Protein AF-A0A3B8VTL8-F1 (afdb_monomer)

Foldseek 3Di:
DDDPPPVPPPQQLADEWEAFEDQDFDAQADCVSCVPTPTGKQKDALVLADPQGFWIWIKTWYDDLWWTKIKIKTDPVGGAFPDAFFAPALVRCAVQVLQGFKKKKQKQQQLQFQHQDPNDGHHFSQRQKMKMAGWDQPFDWRRIFIAGGPPPDTDCVLQPVKTWTWHDHSVVSTIMIIIIGTQSSSLSRGQLVRHNVSGVSQQPDAFRKIWIWMWTHDHNLRRIDIQDSYHDDRGTSRHNSTYIYGHHYPPDPDPDKDFPDWDQDPLRKIKIKIFDDFQWFKWKWKDQDPPGDTDTPDARPPDRGDSGRMDMDIGPDDDPDMDMDMDTHDDPFLDKDQLPVDCQQKDKDFPPPQVFIWDWFAACFQLNAGPDDGIWTFSDRDDFGGAFTKMKIKDDKGAQAPPQWKKKKWKKFFAAAADDPPHQQWKKFKFKAAPVRHTQDPGTQDMDHHGPSDIDMDMGIDDRSCHNGIMMMMTIIGHHDDGDPDGIRGMIIGTITMDD

Mean predicted aligned error: 16.25 Å

pLDDT: mean 85.78, std 13.09, range [27.03, 98.62]

Sequence (500 aa):
MALSSTLKAQDSDAEVVDAAFASALTVDGNAADWANLSSGVVTMDTSIRGANGTLAVDIRYAWDDTNMYILVQENSNGALSTNAQEAANGDAYLKEFWLFDCIAFWIDLDNTSGTEVNGNIVAAGNADFQPWFGFSSSGRTDLIYGRANNTGDQNLDGLENGKVATGGTFAAHNRTIEVAIAWADIAATVDSDRQPGGDLESVIAPGFVFGSDPLLLNNDYEGQAFIGPKQYEAPSGTDSDSRDIRLVTVSALPAGLIITDSSLKSNGSFEFIWNSRPSDRYQVERRKSMHSAWQVIAEGYPDGGATAYQVSYTDKQLGEIAFYRVAEYQPPRIFEENFESGVNGWKTVDINESGTVWELGKPTNGPTEAHSGANVFGTGLSADYAHETIISLFSPVIDLTGIDKAKLEFWSYLDVEGPVSDELTEYAEVYILDDNSEYLTDMPLWKRSGSYERWRKESVSIPDEALGKKIQLEFHFGSDFVSDGGPYAGWFIDDVSLSN

Solvent-accessible surface area (backbone atoms only — not comparable to full-atom values): 26584 Å² total; per-residue (Å²): 135,88,81,77,79,66,83,60,74,75,77,54,52,29,43,77,35,40,17,16,47,44,60,89,75,82,66,66,16,59,72,71,83,52,70,85,50,81,37,37,74,51,75,44,56,24,44,81,45,44,95,52,15,31,43,15,32,39,34,36,36,31,30,48,100,56,29,45,31,41,39,40,33,40,29,72,88,51,38,68,58,92,68,88,40,55,60,92,41,37,78,56,26,72,74,48,50,62,59,19,28,26,40,32,36,37,28,21,58,55,51,48,28,59,37,74,56,97,91,37,70,37,54,63,57,60,24,37,36,36,46,33,39,47,44,33,61,77,58,46,59,51,46,65,45,29,27,41,52,87,67,83,52,83,39,52,82,34,39,79,73,47,43,43,12,11,13,52,29,69,95,71,41,44,28,19,36,21,36,36,39,31,47,66,27,51,50,71,47,36,61,44,95,54,28,44,92,51,40,45,73,83,55,72,45,74,72,34,56,24,17,46,43,48,37,43,34,25,60,62,64,62,8,39,26,35,71,42,84,50,52,72,56,82,59,28,55,34,35,68,55,20,31,31,40,26,35,34,62,60,83,68,73,60,97,68,86,43,78,76,47,74,47,78,44,96,89,61,30,41,35,40,29,28,58,46,45,64,59,43,24,22,30,34,32,38,21,67,48,99,82,49,70,77,38,80,80,39,70,50,35,45,85,88,25,28,80,28,57,54,47,75,50,72,49,74,80,70,65,100,48,76,46,78,51,76,41,84,36,75,75,78,58,78,39,76,46,52,48,76,86,52,67,82,66,49,46,69,44,59,76,66,72,51,80,43,48,71,36,81,40,59,30,69,28,70,79,50,54,38,91,53,91,52,19,25,44,18,36,22,39,77,43,51,36,46,65,46,26,41,34,38,39,31,50,43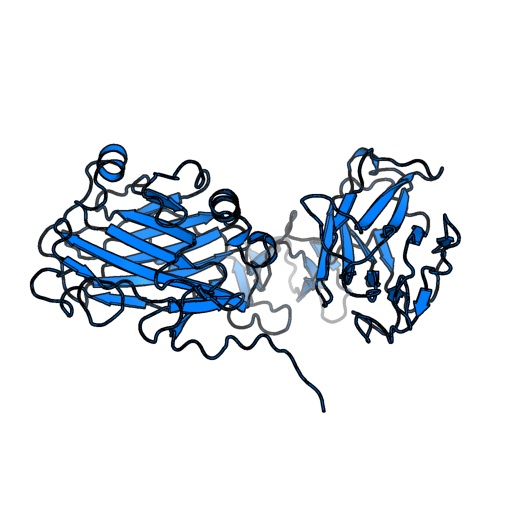,82,43,78,32,62,88,39,92,57,43,32,41,36,30,33,39,31,35,28,42,54,50,64,57,95,91,39,73,58,21,38,44,34,31,40,52,21,36,82,84,73,44,70,68,54,99,62,60,79,40,78,51,59,23,63,65,87,45,81,39,81,47,77,42,75,56,55,77,84,55,49,49,33,48,29,27,46,33,44,35,40,41,38,42,90,75,68,95,89,58,73,37,34,30,46,34,41,33,56,39,32,31,36,108

Secondary structure (DSSP, 8-state):
------------SSEEEEEEE-S----SS-GGGGTT----EEEEESGGG-TT---EEEEEEEE-SSEEEEEEEE-TTSPPPSS----SSHHHHHHHGGGSSEEEEEEESS--TTSEETTEEPPTT--SEEEEEE--TT--S--EEEEETT--S---TT-TT-EEEEES-GGGT--EEEEEEEHHHHHHHS-GGGSGGG-GGGT-STT-EEEEEEEEEETTTTEEEESSSSSS-PPPTTSTT-EEEEEEPSTT--SS--EEEEEE-TTS-EEEEEE--TT--EEEEEESSTTSPPEEEEEEESTT--SSSEEEEEE----SS-EEEEEE--PPPSEEE-STT--TT-EEEESS--S---EEE--SSTTSS-SSSS-EEES-SSSPPPSS-EEEEEPPPEE-TT-S--EEEEEEEEE-PPPBTTB-SSEEEEEEEETTS-BSSSS-SEEE-S---S-EEEEEEPPTTTTTSEEEEEEEEE--S--TT----EEEEEEEEEE-

Nearest PDB structures (foldseek):
  3nru-assembly4_D  TM=6.782E-01  e=4.808E-05  Homo sapiens
  3nru-assembly11_K  TM=5.828E-01  e=2.509E-05  Homo sapiens
  3nru-assembly9_I  TM=5.906E-01  e=1.346E-04  Homo sapiens
  5m2j-assembly1_A  TM=4.588E-01  e=4.681E-02  Homo sapiens
  7kp8-assembly1_C  TM=3.668E-01  e=9.467E-02  Mus musculus

Radius of gyration: 27.25 Å; Cα contacts (8 Å, |Δi|>4): 1298; chains: 1; bounding box: 63×68×78 Å

Structure (mmCIF, N/CA/C/O backbone):
data_AF-A0A3B8VTL8-F1
#
_entry.id   AF-A0A3B8VTL8-F1
#
loop_
_atom_site.group_PDB
_atom_site.id
_atom_site.type_symbol
_atom_site.label_atom_id
_atom_site.label_alt_id
_atom_site.label_comp_id
_atom_site.label_asym_id
_atom_site.label_entity_id
_atom_site.label_seq_id
_atom_site.pdbx_PDB_ins_code
_atom_site.Cartn_x
_atom_site.Cartn_y
_atom_site.Cartn_z
_atom_site.occupancy
_atom_site.B_iso_or_equiv
_atom_site.auth_seq_id
_atom_site.auth_comp_id
_atom_site.auth_asym_id
_atom_site.auth_atom_id
_atom_site.pdbx_PDB_model_num
ATOM 1 N N . MET A 1 1 ? 37.402 -4.698 2.482 1.00 35.69 1 MET A N 1
ATOM 2 C CA . MET A 1 1 ? 36.633 -4.465 3.720 1.00 35.69 1 MET A CA 1
ATOM 3 C C . MET A 1 1 ? 35.308 -3.907 3.261 1.00 35.69 1 MET A C 1
ATOM 5 O O . MET A 1 1 ? 35.319 -2.853 2.646 1.00 35.69 1 MET A O 1
ATOM 9 N N . ALA A 1 2 ? 34.236 -4.680 3.404 1.00 30.11 2 ALA A N 1
ATOM 10 C CA . ALA A 1 2 ? 32.906 -4.283 2.966 1.00 30.11 2 ALA A CA 1
ATOM 11 C C . ALA A 1 2 ? 32.336 -3.269 3.964 1.00 30.11 2 ALA A C 1
ATOM 13 O O . ALA A 1 2 ? 32.293 -3.556 5.160 1.00 30.11 2 ALA A O 1
ATOM 14 N N . LEU A 1 3 ? 31.933 -2.099 3.477 1.00 27.83 3 LEU A N 1
ATOM 15 C CA . LEU A 1 3 ? 31.010 -1.225 4.186 1.00 27.83 3 LEU A CA 1
ATOM 16 C C . LEU A 1 3 ? 29.616 -1.605 3.697 1.00 27.83 3 LEU A C 1
ATOM 18 O O . LEU A 1 3 ? 29.200 -1.197 2.622 1.00 27.83 3 LEU A O 1
ATOM 22 N N . SER A 1 4 ? 28.930 -2.450 4.467 1.00 27.03 4 SER A N 1
ATOM 23 C CA . SER A 1 4 ? 27.479 -2.526 4.389 1.00 27.03 4 SER A CA 1
ATOM 24 C C . SER A 1 4 ? 26.930 -1.246 5.017 1.00 27.03 4 SER A C 1
ATOM 26 O O . SER A 1 4 ? 26.920 -1.121 6.244 1.00 27.03 4 SER A O 1
ATOM 28 N N . SER A 1 5 ? 26.465 -0.297 4.215 1.00 27.72 5 SER A N 1
ATOM 29 C CA . SER A 1 5 ? 25.475 0.673 4.678 1.00 27.72 5 SER A CA 1
ATOM 30 C C . SER A 1 5 ? 24.100 0.012 4.598 1.00 27.72 5 SER A C 1
ATOM 32 O O . SER A 1 5 ? 23.221 0.391 3.838 1.00 27.72 5 SER A O 1
ATOM 34 N N . THR A 1 6 ? 23.879 -0.988 5.455 1.00 29.19 6 THR A N 1
ATOM 35 C CA . THR A 1 6 ? 22.586 -1.020 6.139 1.00 29.19 6 THR A CA 1
ATOM 36 C C . THR A 1 6 ? 22.373 0.397 6.658 1.00 29.19 6 THR A C 1
ATOM 38 O O . THR A 1 6 ? 23.199 0.852 7.457 1.00 29.19 6 THR A O 1
ATOM 41 N N . LEU A 1 7 ? 21.314 1.075 6.213 1.00 30.48 7 LEU A N 1
ATOM 42 C CA . LEU A 1 7 ? 20.598 2.034 7.048 1.00 30.48 7 LEU A CA 1
ATOM 43 C C . LEU A 1 7 ? 20.272 1.274 8.332 1.00 30.48 7 LEU A C 1
ATOM 45 O O . LEU A 1 7 ? 19.248 0.615 8.478 1.00 30.48 7 LEU A O 1
ATOM 49 N N . LYS A 1 8 ? 21.246 1.241 9.235 1.00 28.75 8 LYS A N 1
ATOM 50 C CA . LYS A 1 8 ? 20.960 1.028 10.626 1.00 28.75 8 LYS A CA 1
ATOM 51 C C . LYS A 1 8 ? 20.167 2.271 10.966 1.00 28.75 8 LYS A C 1
ATOM 53 O O . LYS A 1 8 ? 20.738 3.359 10.926 1.00 28.75 8 LYS A O 1
ATOM 58 N N . ALA A 1 9 ? 18.882 2.095 11.268 1.00 36.03 9 ALA A N 1
ATOM 59 C CA . ALA A 1 9 ? 18.279 2.866 12.341 1.00 36.03 9 ALA A CA 1
ATOM 60 C C . ALA A 1 9 ? 19.387 3.024 13.385 1.00 36.03 9 ALA A C 1
ATOM 62 O O . ALA A 1 9 ? 19.929 2.023 13.869 1.00 36.03 9 ALA A O 1
ATOM 63 N N . GLN A 1 10 ? 19.908 4.235 13.516 1.00 40.31 10 GLN A N 1
ATOM 64 C CA . GLN A 1 10 ? 21.031 4.507 14.386 1.00 40.31 10 GLN A CA 1
ATOM 65 C C . GLN A 1 10 ? 20.475 4.345 15.795 1.00 40.31 10 GLN A C 1
ATOM 67 O O . GLN A 1 10 ? 19.940 5.317 16.294 1.00 40.31 10 GLN A O 1
ATOM 72 N N . ASP A 1 11 ? 20.510 3.109 16.322 1.00 45.12 11 ASP A N 1
ATOM 73 C CA . ASP A 1 11 ? 19.946 2.639 17.597 1.00 45.12 11 ASP A CA 1
ATOM 74 C C . ASP A 1 11 ? 19.073 3.715 18.269 1.00 45.12 11 ASP A C 1
ATOM 76 O O . ASP A 1 11 ? 19.548 4.402 19.175 1.00 45.12 11 ASP A O 1
ATOM 80 N N . SER A 1 12 ? 17.846 3.934 17.760 1.00 59.31 12 SER A N 1
ATOM 81 C CA . SER A 1 12 ? 16.893 4.779 18.479 1.00 59.31 12 SER A CA 1
ATOM 82 C C . SER A 1 12 ? 16.671 4.106 19.832 1.00 59.31 12 SER A C 1
ATOM 84 O O . SER A 1 12 ? 16.580 2.877 19.918 1.00 59.31 12 SER A O 1
ATOM 86 N N . ASP A 1 13 ? 16.636 4.888 20.911 1.00 69.69 13 ASP A N 1
ATOM 87 C CA . ASP A 1 13 ? 16.279 4.335 22.218 1.00 69.69 13 ASP A CA 1
ATOM 88 C C . ASP A 1 13 ? 14.771 3.996 22.264 1.00 69.69 13 ASP A C 1
ATOM 90 O O . ASP A 1 13 ? 14.331 3.337 23.207 1.00 69.69 13 ASP A O 1
ATOM 94 N N . ALA A 1 14 ? 14.002 4.403 21.242 1.00 81.94 14 ALA A N 1
ATOM 95 C CA . ALA A 1 14 ? 12.567 4.190 21.103 1.00 81.94 14 ALA A CA 1
ATOM 96 C C . ALA A 1 14 ? 12.170 2.710 21.084 1.00 81.94 14 ALA A C 1
ATOM 98 O O . ALA A 1 14 ? 12.805 1.842 20.476 1.00 81.94 14 ALA A O 1
ATOM 99 N N . GLU A 1 15 ? 11.060 2.411 21.757 1.00 87.25 15 GLU A N 1
ATOM 100 C CA . GLU A 1 15 ? 10.499 1.067 21.757 1.00 87.25 15 GLU A CA 1
ATOM 101 C C . GLU A 1 15 ? 9.740 0.824 20.448 1.00 87.25 15 GLU A C 1
ATOM 103 O O . GLU A 1 15 ? 8.807 1.551 20.108 1.00 87.25 15 GLU A O 1
ATOM 108 N N . VAL A 1 16 ? 10.104 -0.245 19.737 1.00 87.94 16 VAL A N 1
ATOM 109 C CA . VAL A 1 16 ? 9.417 -0.644 18.504 1.00 87.94 16 VAL A CA 1
ATOM 110 C C . VAL A 1 16 ? 8.126 -1.397 18.825 1.00 87.94 16 VAL A C 1
ATOM 112 O O . VAL A 1 16 ? 8.142 -2.424 19.508 1.00 87.94 16 VAL A O 1
ATOM 115 N N . VAL A 1 17 ? 7.015 -0.932 18.259 1.00 91.88 17 VAL A N 1
ATOM 116 C CA . VAL A 1 17 ? 5.684 -1.535 18.357 1.00 91.88 17 VAL A CA 1
ATOM 117 C C . VAL A 1 17 ? 5.232 -1.983 16.979 1.00 91.88 17 VAL A C 1
ATOM 119 O O . VAL A 1 17 ? 5.184 -1.209 16.029 1.00 91.88 17 VAL A O 1
ATOM 122 N N . ASP A 1 18 ? 4.852 -3.248 16.874 1.00 92.12 18 ASP A N 1
ATOM 123 C CA . ASP A 1 18 ? 4.405 -3.812 15.607 1.00 92.12 18 ASP A CA 1
ATOM 124 C C . ASP A 1 18 ? 2.954 -3.410 15.291 1.00 92.12 18 ASP A C 1
ATOM 126 O O . ASP A 1 18 ? 2.026 -3.729 16.041 1.00 92.12 18 ASP A O 1
ATOM 13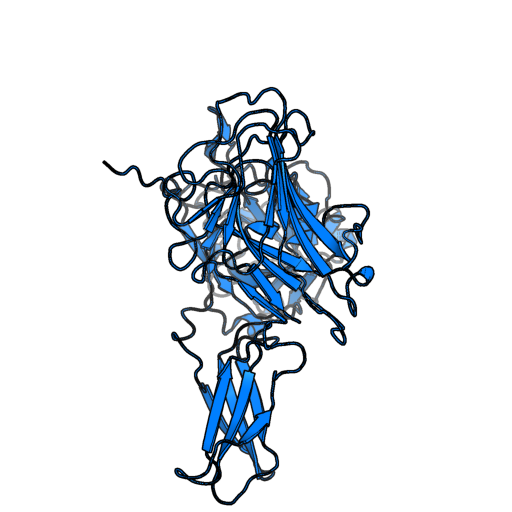0 N N . ALA A 1 19 ? 2.750 -2.761 14.144 1.00 94.75 19 ALA A N 1
ATOM 131 C CA . ALA A 1 19 ? 1.445 -2.562 13.527 1.00 94.75 19 ALA A CA 1
ATOM 132 C C . ALA A 1 19 ? 1.095 -3.775 12.663 1.00 94.75 19 ALA A C 1
ATOM 134 O O . ALA A 1 19 ? 1.783 -4.081 11.685 1.00 94.75 19 ALA A O 1
ATOM 135 N N . ALA A 1 20 ? 0.019 -4.476 13.011 1.00 90.19 20 ALA A N 1
ATOM 136 C CA . ALA A 1 20 ? -0.366 -5.696 12.312 1.00 90.19 20 ALA A CA 1
ATOM 137 C C . ALA A 1 20 ? -0.904 -5.401 10.908 1.00 90.19 20 ALA A C 1
ATOM 139 O O . ALA A 1 20 ? -1.750 -4.527 10.747 1.00 90.19 20 ALA A O 1
ATOM 140 N N . PHE A 1 21 ? -0.510 -6.190 9.907 1.00 84.69 21 PHE A N 1
ATOM 141 C CA . PHE A 1 21 ? -1.244 -6.184 8.643 1.00 84.69 21 PHE A CA 1
ATOM 142 C C . PHE A 1 21 ? -2.690 -6.656 8.878 1.00 84.69 21 PHE A C 1
ATOM 144 O O . PHE A 1 21 ? -2.906 -7.731 9.451 1.00 84.69 21 PHE A O 1
ATOM 151 N N . ALA A 1 22 ? -3.671 -5.900 8.395 1.00 78.94 22 ALA A N 1
ATOM 152 C CA . ALA A 1 22 ? -5.085 -6.246 8.412 1.00 78.94 22 ALA A CA 1
ATOM 153 C C . ALA A 1 22 ? -5.655 -6.258 6.986 1.00 78.94 22 ALA A C 1
ATOM 155 O O . ALA A 1 22 ? -5.274 -5.455 6.151 1.00 78.94 22 ALA A O 1
ATOM 156 N N . SER A 1 23 ? -6.604 -7.146 6.679 1.00 73.38 23 SER A N 1
ATOM 157 C CA . SER A 1 23 ? -7.531 -6.836 5.578 1.00 73.38 23 SER A CA 1
ATOM 158 C C . SER A 1 23 ? -8.340 -5.598 5.957 1.00 73.38 23 SER A C 1
ATOM 160 O O . SER A 1 23 ? -8.588 -5.431 7.151 1.00 73.38 23 SER A O 1
ATOM 162 N N . ALA A 1 24 ? -8.803 -4.819 4.973 1.00 76.69 24 ALA A N 1
ATOM 163 C CA . ALA A 1 24 ? -9.559 -3.588 5.207 1.00 76.69 24 ALA A CA 1
ATOM 164 C C . ALA A 1 24 ? -10.530 -3.707 6.395 1.00 76.69 24 ALA A C 1
ATOM 166 O O . ALA A 1 24 ? -11.477 -4.504 6.355 1.00 76.69 24 ALA A O 1
ATOM 167 N N . LEU A 1 25 ? -10.245 -2.963 7.469 1.00 86.25 25 LEU A N 1
ATOM 168 C CA . LEU A 1 25 ? -11.024 -3.017 8.702 1.00 86.25 25 LEU A CA 1
ATOM 169 C C . LEU A 1 25 ? -12.289 -2.178 8.552 1.00 86.25 25 LEU A C 1
ATOM 171 O O . LEU A 1 25 ? -12.303 -1.132 7.896 1.00 86.25 25 LEU A O 1
ATOM 175 N N . THR A 1 26 ? -13.369 -2.649 9.168 1.00 92.06 26 THR A N 1
ATOM 176 C CA . THR A 1 26 ? -14.585 -1.846 9.272 1.00 92.06 26 THR A CA 1
ATOM 177 C C . THR A 1 26 ? -14.373 -0.846 10.399 1.00 92.06 26 THR A C 1
ATOM 179 O O . THR A 1 26 ? -13.997 -1.233 11.490 1.00 92.06 26 THR A O 1
ATOM 182 N N . VAL A 1 27 ? -14.573 0.444 10.122 1.00 96.25 27 VAL A N 1
ATOM 183 C CA . VAL A 1 27 ? -14.483 1.500 11.139 1.00 96.25 27 VAL A CA 1
ATOM 184 C C . VAL A 1 27 ? -15.892 1.789 11.639 1.00 96.25 27 VAL A C 1
ATOM 186 O O . VAL A 1 27 ? -16.606 2.611 11.060 1.00 96.25 27 VAL A O 1
ATOM 189 N N . ASP A 1 28 ? -16.323 1.063 12.666 1.00 96.31 28 ASP A N 1
ATOM 190 C CA . ASP A 1 28 ? -17.656 1.189 13.275 1.00 96.31 28 ASP A CA 1
ATOM 191 C C . ASP A 1 28 ? -17.618 1.368 14.806 1.00 96.31 28 ASP A C 1
ATOM 193 O O . ASP A 1 28 ? -18.663 1.517 15.447 1.00 96.31 28 ASP A O 1
ATOM 197 N N . GLY A 1 29 ? -16.414 1.426 15.383 1.00 95.31 29 GLY A N 1
ATOM 198 C CA . GLY A 1 29 ? -16.177 1.600 16.810 1.00 95.31 29 GLY A CA 1
ATOM 199 C C . GLY A 1 29 ? -16.131 0.271 17.567 1.00 95.31 29 GLY A C 1
ATOM 200 O O . GLY A 1 29 ? -16.044 0.276 18.799 1.00 95.31 29 GLY A O 1
ATOM 201 N N . ASN A 1 30 ? -16.191 -0.872 16.884 1.00 93.69 30 ASN A N 1
ATOM 202 C CA . ASN A 1 30 ? -16.175 -2.193 17.494 1.00 93.69 30 ASN A CA 1
ATOM 203 C C . ASN A 1 30 ? -14.766 -2.805 17.525 1.00 93.69 30 ASN A C 1
ATOM 205 O O . ASN A 1 30 ? -14.288 -3.414 16.573 1.00 93.69 30 ASN A O 1
ATOM 209 N N . ALA A 1 31 ? -14.145 -2.806 18.705 1.00 92.31 31 ALA A N 1
ATOM 210 C CA . ALA A 1 31 ? -12.824 -3.408 18.914 1.00 92.31 31 ALA A CA 1
ATOM 211 C C . ALA A 1 31 ? -12.730 -4.923 18.601 1.00 92.31 31 ALA A C 1
ATOM 213 O O . ALA A 1 31 ? -11.623 -5.473 18.577 1.00 92.31 31 ALA A O 1
ATOM 214 N N . ALA A 1 32 ? -13.854 -5.623 18.390 1.00 89.88 32 ALA A N 1
ATOM 215 C CA . ALA A 1 32 ? -13.859 -7.036 18.011 1.00 89.88 32 ALA A CA 1
ATOM 216 C C . ALA A 1 32 ? -13.201 -7.293 16.645 1.00 89.88 32 ALA A C 1
ATOM 218 O O . ALA A 1 32 ? -12.630 -8.369 16.452 1.00 89.88 32 ALA A O 1
ATOM 219 N N . ASP A 1 33 ? -13.204 -6.307 15.747 1.00 87.19 33 ASP A N 1
ATOM 220 C CA . ASP A 1 33 ? -12.598 -6.414 14.413 1.00 87.19 33 ASP A CA 1
ATOM 221 C C . ASP A 1 33 ? -11.072 -6.593 14.489 1.00 87.19 33 ASP A C 1
ATOM 223 O O . ASP A 1 33 ? -10.438 -7.186 13.618 1.00 87.19 33 ASP A O 1
ATOM 227 N N . TRP A 1 34 ? -10.492 -6.207 15.625 1.00 91.25 34 TRP A N 1
ATOM 228 C CA . TRP A 1 34 ? -9.070 -6.300 15.930 1.00 91.25 34 TRP A CA 1
ATOM 229 C C . TRP A 1 34 ? -8.686 -7.569 16.700 1.00 91.25 34 TRP A C 1
ATOM 231 O O . TRP A 1 34 ? -7.526 -7.728 17.082 1.00 91.25 34 TRP A O 1
ATOM 241 N N . ALA A 1 35 ? -9.630 -8.463 17.013 1.00 83.12 35 ALA A N 1
ATOM 242 C CA . ALA A 1 35 ? -9.390 -9.589 17.925 1.00 83.12 35 ALA A CA 1
ATOM 243 C C . ALA A 1 35 ? -8.352 -10.601 17.405 1.00 83.12 35 ALA A C 1
ATOM 245 O O . ALA A 1 35 ? -7.693 -11.266 18.201 1.00 83.12 35 ALA A O 1
ATOM 246 N N . ASN A 1 36 ? -8.198 -10.706 16.082 1.00 79.44 36 ASN A N 1
ATOM 247 C CA . ASN A 1 36 ? -7.273 -11.644 15.438 1.00 79.44 36 ASN A CA 1
ATOM 248 C C . ASN A 1 36 ? -5.970 -10.985 14.960 1.00 79.44 36 ASN A C 1
ATOM 250 O O . ASN A 1 36 ? -5.120 -11.660 14.377 1.00 79.44 36 ASN A O 1
ATOM 254 N N . LEU A 1 37 ? -5.806 -9.680 15.185 1.00 83.38 37 LEU A N 1
ATOM 255 C CA . LEU A 1 37 ? -4.607 -8.954 14.789 1.00 83.38 37 LEU A CA 1
ATOM 256 C C . LEU A 1 37 ? -3.525 -9.117 15.855 1.00 83.38 37 LEU A C 1
ATOM 258 O O . LEU A 1 37 ? -3.758 -8.909 17.044 1.00 83.38 37 LEU A O 1
ATOM 262 N N . SER A 1 38 ? -2.323 -9.485 15.416 1.00 82.56 38 SER A N 1
ATOM 263 C CA . SER A 1 38 ? -1.144 -9.612 16.283 1.00 82.56 38 SER A CA 1
ATOM 264 C C . SER A 1 38 ? -0.391 -8.283 16.378 1.00 82.56 38 SER A C 1
ATOM 266 O O . SER A 1 38 ? 0.796 -8.223 16.076 1.00 82.56 38 SER A O 1
ATOM 268 N N . SER A 1 39 ? -1.097 -7.209 16.728 1.00 86.12 39 SER A N 1
ATOM 269 C CA . SER A 1 39 ? -0.500 -5.886 16.918 1.00 86.12 39 SER A CA 1
ATOM 270 C C . SER A 1 39 ? 0.129 -5.781 18.306 1.00 86.12 39 SER A C 1
ATOM 272 O O . SER A 1 39 ? -0.425 -6.301 19.281 1.00 86.12 39 SER A O 1
ATOM 274 N N . GLY A 1 40 ? 1.230 -5.044 18.417 1.00 88.00 40 GLY A N 1
ATOM 275 C CA . GLY A 1 40 ? 1.715 -4.571 19.707 1.00 88.00 40 GLY A CA 1
ATOM 276 C C . GLY A 1 40 ? 0.667 -3.697 20.408 1.00 88.00 40 GLY A C 1
ATOM 277 O O . GLY A 1 40 ? -0.247 -3.163 19.774 1.00 88.00 40 GLY A O 1
ATOM 278 N N . VAL A 1 41 ? 0.781 -3.590 21.731 1.00 92.56 41 VAL A N 1
ATOM 279 C CA . VAL A 1 41 ? -0.118 -2.782 22.563 1.00 92.56 41 VAL A CA 1
ATOM 280 C C . VAL A 1 41 ? 0.700 -1.710 23.261 1.00 92.56 41 VAL A C 1
ATOM 282 O O . VAL A 1 41 ? 1.662 -2.027 23.958 1.00 92.56 41 VAL A O 1
ATOM 285 N N . VAL A 1 42 ? 0.286 -0.456 23.106 1.00 94.06 42 VAL A N 1
ATOM 286 C CA . VAL A 1 42 ? 0.813 0.676 23.870 1.00 94.06 42 VAL A CA 1
ATOM 287 C C . VAL A 1 42 ? -0.212 1.049 24.929 1.00 94.06 42 VAL A C 1
ATOM 289 O O . VAL A 1 42 ? -1.305 1.506 24.605 1.00 94.06 42 VAL A O 1
ATOM 292 N N . THR A 1 43 ? 0.129 0.850 26.198 1.00 92.38 43 THR A N 1
ATOM 293 C CA . THR A 1 43 ? -0.737 1.233 27.318 1.00 92.38 43 THR A CA 1
ATOM 294 C C . THR A 1 43 ? -0.329 2.599 27.852 1.00 92.38 43 THR A C 1
ATOM 296 O O . THR A 1 43 ? 0.835 2.823 28.187 1.00 92.38 43 THR A O 1
ATOM 299 N N . MET A 1 44 ? -1.299 3.498 27.993 1.00 90.94 44 MET A N 1
ATOM 300 C CA . MET A 1 44 ? -1.131 4.798 28.636 1.00 90.94 44 MET A CA 1
ATOM 301 C C . MET A 1 44 ? -2.024 4.893 29.866 1.00 90.94 44 MET A C 1
ATOM 303 O O . MET A 1 44 ? -3.174 4.464 29.844 1.00 90.94 44 MET A O 1
ATOM 307 N N . ASP A 1 45 ? -1.516 5.509 30.929 1.00 89.69 45 ASP A N 1
ATOM 308 C CA . ASP A 1 45 ? -2.287 5.805 32.135 1.00 89.69 45 ASP A CA 1
ATOM 309 C C . ASP A 1 45 ? -1.903 7.199 32.642 1.00 89.69 45 ASP A C 1
ATOM 311 O O . ASP A 1 45 ? -0.736 7.486 32.919 1.00 89.69 45 ASP A O 1
ATOM 315 N N . THR A 1 46 ? -2.885 8.091 32.747 1.00 88.75 46 THR A N 1
ATOM 316 C CA . THR A 1 46 ? -2.658 9.467 33.211 1.00 88.75 46 THR A CA 1
ATOM 317 C C . THR A 1 46 ? -2.533 9.583 34.737 1.00 88.75 46 THR A C 1
ATOM 319 O O . THR A 1 46 ? -2.012 10.583 35.227 1.00 88.75 46 THR A O 1
ATOM 322 N N . SER A 1 47 ? -2.918 8.569 35.521 1.00 84.12 47 SER A N 1
ATOM 323 C CA . SER A 1 47 ? -2.865 8.617 36.996 1.00 84.12 47 SER A CA 1
ATOM 324 C C . SER A 1 47 ? -1.454 8.546 37.566 1.00 84.12 47 SER A C 1
ATOM 326 O O . SER A 1 47 ? -1.157 9.136 38.607 1.00 84.12 47 SER A O 1
ATOM 328 N N . ILE A 1 48 ? -0.539 7.888 36.855 1.00 75.12 48 ILE A N 1
ATOM 329 C CA . ILE A 1 48 ? 0.887 7.879 37.197 1.00 75.12 48 ILE A CA 1
ATOM 330 C C . ILE A 1 48 ? 1.570 9.222 36.881 1.00 75.12 48 ILE A C 1
ATOM 332 O O . ILE A 1 48 ? 2.772 9.364 37.102 1.00 75.12 48 ILE A O 1
ATOM 336 N N . ARG A 1 49 ? 0.819 10.212 36.375 1.00 77.75 49 ARG A N 1
ATOM 337 C CA . ARG A 1 49 ? 1.308 11.523 35.918 1.00 77.75 49 ARG A CA 1
ATOM 338 C C . ARG A 1 49 ? 0.836 12.679 36.803 1.00 77.75 49 ARG A C 1
ATOM 340 O O . ARG A 1 49 ? 1.132 13.832 36.512 1.00 77.75 49 ARG A O 1
ATOM 347 N N . GLY A 1 50 ? 0.150 12.380 37.910 1.00 72.00 50 GLY A N 1
ATOM 348 C CA . GLY A 1 50 ? -0.266 13.356 38.917 1.00 72.00 50 GLY A CA 1
ATOM 349 C C . GLY A 1 50 ? -1.715 13.174 39.363 1.00 72.00 50 GLY A C 1
ATOM 350 O O . GLY A 1 50 ? -2.385 12.219 38.995 1.00 72.00 50 GLY A O 1
ATOM 351 N N . ALA A 1 51 ? -2.212 14.111 40.173 1.00 72.88 51 ALA A N 1
ATOM 352 C CA . ALA A 1 51 ? -3.587 14.075 40.681 1.00 72.88 51 ALA A CA 1
ATOM 353 C C . ALA A 1 51 ? -4.643 14.525 39.652 1.00 72.88 51 ALA A C 1
ATOM 355 O O . ALA A 1 51 ? -5.836 14.448 39.937 1.00 72.88 51 ALA A O 1
ATOM 356 N N . ASN A 1 52 ? -4.208 15.019 38.491 1.00 70.69 52 ASN A N 1
ATOM 357 C CA . ASN A 1 52 ? -5.077 15.714 37.548 1.00 70.69 52 ASN A CA 1
ATOM 358 C C . ASN A 1 52 ? -5.615 14.820 36.416 1.00 70.69 52 ASN A C 1
ATOM 360 O O . ASN A 1 52 ? -6.532 15.245 35.722 1.00 70.69 52 ASN A O 1
ATOM 364 N N . GLY A 1 53 ? -5.083 13.605 36.229 1.00 77.62 53 GLY A N 1
ATOM 365 C CA . GLY A 1 53 ? -5.514 12.672 35.183 1.00 77.62 53 GLY A CA 1
ATOM 366 C C . GLY A 1 53 ? -5.887 11.307 35.753 1.00 77.62 53 GLY A C 1
ATOM 367 O O . GLY A 1 53 ? -5.212 10.793 36.642 1.00 77.62 53 GLY A O 1
ATOM 368 N N . THR A 1 54 ? -6.989 10.730 35.273 1.00 87.81 54 THR A N 1
ATOM 369 C CA . THR A 1 54 ? -7.471 9.409 35.726 1.00 87.81 54 THR A CA 1
ATOM 370 C C . THR A 1 54 ? -7.937 8.506 34.588 1.00 87.81 54 THR A C 1
ATOM 372 O O . THR A 1 54 ? -8.616 7.523 34.834 1.00 87.81 54 THR A O 1
ATOM 375 N N . LEU A 1 55 ? -7.584 8.817 33.345 1.00 91.62 55 LEU A N 1
ATOM 376 C CA . LEU A 1 55 ? -7.902 8.008 32.172 1.00 91.62 55 LEU A CA 1
ATOM 377 C C . LEU A 1 55 ? -6.728 7.095 31.807 1.00 91.62 55 LEU A C 1
ATOM 379 O O . LEU A 1 55 ? -5.587 7.565 31.728 1.00 91.62 55 LEU A O 1
ATOM 383 N N . ALA A 1 56 ? -7.027 5.824 31.552 1.00 93.81 56 ALA A N 1
ATOM 384 C CA . ALA A 1 56 ? -6.101 4.851 30.992 1.00 93.81 56 ALA A CA 1
ATOM 385 C C . ALA A 1 56 ? -6.646 4.268 29.685 1.00 93.81 56 ALA A C 1
ATOM 387 O O . ALA A 1 56 ? -7.853 4.053 29.548 1.00 93.81 56 ALA A O 1
ATOM 388 N N . VAL A 1 57 ? -5.759 4.002 28.727 1.00 96.50 57 VAL A N 1
ATOM 389 C CA . VAL A 1 57 ? -6.105 3.446 27.414 1.00 96.50 57 VAL A CA 1
ATOM 390 C C . VAL A 1 57 ? -5.068 2.428 26.957 1.00 96.50 57 VAL A C 1
ATOM 392 O O . VAL A 1 57 ? -3.892 2.531 27.302 1.00 96.50 57 VAL A O 1
ATOM 395 N N . ASP A 1 58 ? -5.509 1.483 26.138 1.00 96.62 58 ASP A N 1
ATOM 396 C CA . ASP A 1 58 ? -4.657 0.632 25.319 1.00 96.62 58 ASP A CA 1
ATOM 397 C C . ASP A 1 58 ? -4.802 1.053 23.855 1.00 96.62 58 ASP A C 1
ATOM 399 O O . ASP A 1 58 ? -5.915 1.233 23.353 1.00 96.62 58 ASP A O 1
ATOM 403 N N . ILE A 1 59 ? -3.673 1.202 23.170 1.00 98.25 59 ILE A N 1
ATOM 404 C CA . ILE A 1 59 ? -3.585 1.605 21.769 1.00 98.25 59 ILE A CA 1
ATOM 405 C C . ILE A 1 59 ? -3.015 0.441 20.971 1.00 98.25 59 ILE A C 1
ATOM 407 O O . ILE A 1 59 ? -2.029 -0.185 21.373 1.00 98.25 59 ILE A O 1
ATOM 411 N N . ARG A 1 60 ? -3.635 0.154 19.831 1.00 97.44 60 ARG A N 1
ATOM 412 C CA . ARG A 1 60 ? -3.175 -0.834 18.856 1.00 97.44 60 ARG A CA 1
ATOM 413 C C . ARG A 1 60 ? -3.112 -0.204 17.476 1.00 97.44 60 ARG A C 1
ATOM 415 O O . ARG A 1 60 ? -3.966 0.607 17.124 1.00 97.44 60 ARG A O 1
ATOM 422 N N . TYR A 1 61 ? -2.124 -0.633 16.702 1.00 97.69 61 TYR A N 1
ATOM 423 C CA . TYR A 1 61 ? -1.899 -0.179 15.335 1.00 97.69 61 TYR A CA 1
ATOM 424 C C . TYR A 1 61 ? -2.077 -1.343 14.364 1.00 97.69 61 TYR A C 1
ATOM 426 O O . TYR A 1 61 ? -1.687 -2.481 14.650 1.00 97.69 61 TYR A O 1
ATOM 434 N N . ALA A 1 62 ? -2.668 -1.057 13.214 1.00 95.94 62 ALA A N 1
ATOM 435 C CA . ALA A 1 62 ? -2.750 -1.981 12.097 1.00 95.94 62 ALA A CA 1
ATOM 436 C C . ALA A 1 6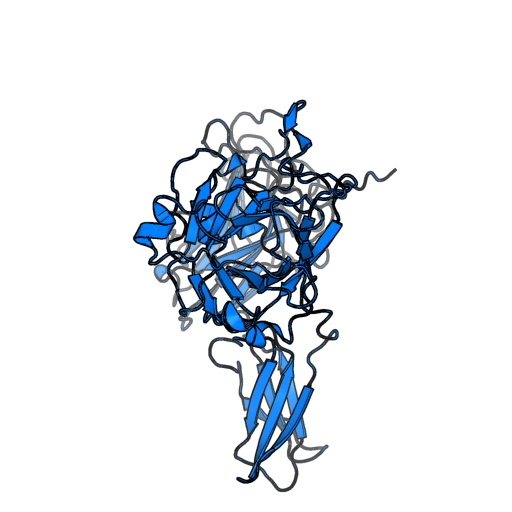2 ? -2.611 -1.217 10.780 1.00 95.94 62 ALA A C 1
ATOM 438 O O . ALA A 1 62 ? -2.641 0.012 10.765 1.00 95.94 62 ALA A O 1
ATOM 439 N N . TRP A 1 63 ? -2.427 -1.928 9.675 1.00 94.88 63 TRP A N 1
ATOM 440 C CA . TRP A 1 63 ? -2.278 -1.301 8.367 1.00 94.88 63 TRP A CA 1
ATOM 441 C C . TRP A 1 63 ? -2.718 -2.223 7.230 1.00 94.88 63 TRP A C 1
ATOM 443 O O . TRP A 1 63 ? -2.714 -3.446 7.374 1.00 94.88 63 TRP A O 1
ATOM 453 N N . ASP A 1 64 ? -3.071 -1.619 6.103 1.00 88.81 64 ASP A N 1
ATOM 454 C CA . ASP A 1 64 ? -3.098 -2.251 4.786 1.00 88.81 64 ASP A CA 1
ATOM 455 C C . ASP A 1 64 ? -2.442 -1.321 3.754 1.00 88.81 64 ASP A C 1
ATOM 457 O O . ASP A 1 64 ? -1.960 -0.239 4.098 1.00 88.81 64 ASP A O 1
ATOM 461 N N . ASP A 1 65 ? -2.423 -1.730 2.486 1.00 82.06 65 ASP A N 1
ATOM 462 C CA . ASP A 1 65 ? -1.791 -0.958 1.408 1.00 82.06 65 ASP A CA 1
ATOM 463 C C . ASP A 1 65 ? -2.450 0.417 1.174 1.00 82.06 65 ASP A C 1
ATOM 465 O O . ASP A 1 65 ? -1.910 1.253 0.460 1.00 82.06 65 ASP A O 1
ATOM 469 N N . THR A 1 66 ? -3.632 0.667 1.741 1.00 85.25 66 THR A N 1
ATOM 470 C CA . THR A 1 66 ? -4.399 1.908 1.565 1.00 85.25 66 THR A CA 1
ATOM 471 C C . THR A 1 66 ? -4.473 2.744 2.841 1.00 85.25 66 THR A C 1
ATOM 473 O O . THR A 1 66 ? -4.511 3.967 2.747 1.00 85.25 66 THR A O 1
ATOM 476 N N . ASN A 1 67 ? -4.497 2.129 4.024 1.00 94.50 67 ASN A N 1
ATOM 477 C CA . ASN A 1 67 ? -4.791 2.807 5.280 1.00 94.50 67 ASN A CA 1
ATOM 478 C C . ASN A 1 67 ? -3.836 2.424 6.409 1.00 94.50 67 ASN A C 1
ATOM 480 O O . ASN A 1 67 ? -3.493 1.256 6.614 1.00 94.50 67 ASN A O 1
ATOM 484 N N . MET A 1 68 ? -3.549 3.420 7.238 1.00 96.31 68 MET A N 1
ATOM 485 C CA . MET A 1 68 ? -3.153 3.236 8.624 1.00 96.31 68 MET A CA 1
ATOM 486 C C . MET A 1 68 ? -4.406 3.106 9.493 1.00 96.31 68 MET A C 1
ATOM 488 O O . MET A 1 68 ? -5.310 3.941 9.422 1.00 96.31 68 MET A O 1
ATOM 492 N N . TYR A 1 69 ? -4.438 2.104 10.366 1.00 97.88 69 TYR A N 1
ATOM 493 C CA . TYR A 1 69 ? -5.505 1.907 11.340 1.00 97.88 69 TYR A CA 1
ATOM 494 C C . TYR A 1 69 ? -4.997 2.121 12.762 1.00 97.88 69 TYR A C 1
ATOM 496 O O . TYR A 1 69 ? -3.907 1.669 13.125 1.00 97.88 69 TYR A O 1
ATOM 504 N N . ILE A 1 70 ? -5.832 2.738 13.597 1.00 98.44 70 ILE A N 1
ATOM 505 C CA . ILE A 1 70 ? -5.567 2.918 15.026 1.00 98.44 70 ILE A CA 1
ATOM 506 C C . ILE A 1 70 ? -6.821 2.531 15.806 1.00 98.44 70 ILE A C 1
ATOM 508 O O . ILE A 1 70 ? -7.919 3.002 15.511 1.00 98.44 70 ILE A O 1
ATOM 512 N N . LEU A 1 71 ? -6.649 1.700 16.830 1.00 98.50 71 LEU A N 1
ATOM 513 C CA . LEU A 1 71 ? -7.665 1.455 17.844 1.00 98.50 71 LEU A CA 1
ATOM 514 C C . LEU A 1 71 ? -7.169 1.985 19.179 1.00 98.50 71 LEU A C 1
ATOM 516 O O . LEU A 1 71 ? -6.122 1.565 19.667 1.00 98.50 71 LEU A O 1
ATOM 520 N N . VAL A 1 72 ? -7.977 2.832 19.801 1.00 98.56 72 VAL A N 1
ATOM 521 C CA . VAL A 1 72 ? -7.794 3.290 21.176 1.00 98.56 72 VAL A CA 1
ATOM 522 C C . VAL A 1 72 ? -8.951 2.760 22.001 1.00 98.56 72 VAL A C 1
ATOM 524 O O . VAL A 1 72 ? -10.113 2.986 21.668 1.00 98.56 72 VAL A O 1
ATOM 527 N N . GLN A 1 73 ? -8.651 2.049 23.079 1.00 97.56 73 GLN A N 1
ATOM 528 C CA . GLN A 1 73 ? -9.655 1.451 23.947 1.00 97.56 73 GLN A CA 1
ATOM 529 C C . GLN A 1 73 ? -9.409 1.874 25.390 1.00 97.56 73 GLN A C 1
ATOM 531 O O . GLN A 1 73 ? -8.301 1.734 25.896 1.00 97.56 73 GLN A O 1
ATOM 536 N N . GLU A 1 74 ? -10.443 2.363 26.070 1.00 96.69 74 GLU A N 1
ATOM 537 C CA . GLU A 1 74 ? -10.376 2.643 27.503 1.00 96.69 74 GLU A CA 1
ATOM 538 C C . GLU A 1 74 ? -10.000 1.363 28.267 1.00 96.69 74 GLU A C 1
ATOM 540 O O . GLU A 1 74 ? -10.610 0.302 28.092 1.00 96.69 74 GLU A O 1
ATOM 545 N N . ASN A 1 75 ? -8.956 1.457 29.090 1.00 94.44 75 ASN A N 1
ATOM 546 C CA . ASN A 1 75 ? -8.408 0.330 29.825 1.00 94.44 75 ASN A CA 1
ATOM 547 C C . ASN A 1 75 ? -9.015 0.286 31.228 1.00 94.44 75 ASN A C 1
ATOM 549 O O . ASN A 1 75 ? -8.547 0.941 32.160 1.00 94.44 75 ASN A O 1
ATOM 553 N N . SER A 1 76 ? -10.033 -0.559 31.397 1.00 91.81 76 SER A N 1
ATOM 554 C CA . SER A 1 76 ? -10.744 -0.718 32.668 1.00 91.81 76 SER A CA 1
ATOM 555 C C . SER A 1 76 ? -9.902 -1.316 33.808 1.00 91.81 76 SER A C 1
ATOM 557 O O . SER A 1 76 ? -10.384 -1.400 34.938 1.00 91.81 76 SER A O 1
ATOM 559 N N . ASN A 1 77 ? -8.687 -1.801 33.526 1.00 89.56 77 ASN A N 1
ATOM 560 C CA . ASN A 1 77 ? -7.749 -2.287 34.543 1.00 89.56 77 ASN A CA 1
ATOM 561 C C . ASN A 1 77 ? -6.797 -1.187 35.045 1.00 89.56 77 ASN A C 1
ATOM 563 O O . ASN A 1 77 ? -6.116 -1.404 36.049 1.00 89.56 77 ASN A O 1
ATOM 567 N N . GLY A 1 78 ? -6.727 -0.052 34.346 1.00 88.06 78 GLY A N 1
ATOM 568 C CA . GLY A 1 78 ? -5.966 1.127 34.749 1.00 88.06 78 GLY A CA 1
ATOM 569 C C . GLY A 1 78 ? -6.814 2.117 35.546 1.00 88.06 78 GLY A C 1
ATOM 570 O O . GLY A 1 78 ? -7.828 1.764 36.157 1.00 88.06 78 GLY A O 1
ATOM 571 N N . ALA A 1 79 ? -6.387 3.377 35.553 1.00 88.06 79 ALA A N 1
ATOM 572 C CA . ALA A 1 79 ? -7.183 4.453 36.122 1.00 88.06 79 ALA A CA 1
ATOM 573 C C . ALA A 1 79 ? -8.508 4.652 35.371 1.00 88.06 79 ALA A C 1
ATOM 575 O O . ALA A 1 79 ? -8.562 4.649 34.140 1.00 88.06 79 ALA A O 1
ATOM 576 N N . LEU A 1 80 ? -9.577 4.846 36.147 1.00 90.81 80 LEU A N 1
ATOM 577 C CA . LEU A 1 80 ? -10.917 5.102 35.634 1.00 90.81 80 LEU A CA 1
ATOM 578 C C . LEU A 1 80 ? -11.247 6.585 35.764 1.00 90.81 80 LEU A C 1
ATOM 580 O O . LEU A 1 80 ? -11.238 7.128 36.876 1.00 90.81 80 LEU A O 1
ATOM 584 N N . SER A 1 81 ? -11.584 7.217 34.637 1.00 88.06 81 SER A N 1
ATOM 585 C CA . SER A 1 81 ? -11.995 8.617 34.646 1.00 88.06 81 SER A CA 1
ATOM 586 C C . SER A 1 81 ? -13.267 8.778 35.476 1.00 88.06 81 SER A C 1
ATOM 588 O O . SER A 1 81 ? -14.186 7.966 35.411 1.00 88.06 81 SER A O 1
ATOM 590 N N . THR A 1 82 ? -13.337 9.841 36.273 1.00 87.69 82 THR A N 1
ATOM 591 C CA . THR A 1 82 ? -14.511 10.106 37.123 1.00 87.69 82 THR A CA 1
ATOM 592 C C . THR A 1 82 ? -15.567 10.970 36.442 1.00 87.69 82 THR A C 1
ATOM 594 O O . THR A 1 82 ? -16.713 10.982 36.888 1.00 87.69 82 THR A O 1
ATOM 597 N N . ASN A 1 83 ? -15.210 11.638 35.339 1.00 87.25 83 ASN A N 1
ATOM 598 C CA . ASN A 1 83 ? -16.099 12.490 34.557 1.00 87.25 83 ASN A CA 1
ATOM 599 C C . ASN A 1 83 ? -15.952 12.185 33.062 1.00 87.25 83 ASN A C 1
ATOM 601 O O . ASN A 1 83 ? -14.836 12.113 32.554 1.00 87.25 83 ASN A O 1
ATOM 605 N N . ALA A 1 84 ? -17.078 12.050 32.361 1.00 90.12 84 ALA A N 1
ATOM 606 C CA . ALA A 1 84 ? -17.090 11.994 30.905 1.00 90.12 84 ALA A CA 1
ATOM 607 C C . ALA A 1 84 ? -17.042 13.421 30.356 1.00 90.12 84 ALA A C 1
ATOM 609 O O . ALA A 1 84 ? -18.003 14.175 30.539 1.00 90.12 84 ALA A O 1
ATOM 610 N N . GLN A 1 85 ? -15.957 13.787 29.678 1.00 92.94 85 GLN A N 1
ATOM 611 C CA . GLN A 1 85 ? -15.890 15.033 28.918 1.00 92.94 85 GLN A CA 1
ATOM 612 C C . GLN A 1 85 ? -15.988 14.720 27.429 1.00 92.94 85 GLN A C 1
ATOM 614 O O . GLN A 1 85 ? -14.991 14.620 26.731 1.00 92.94 85 GLN A O 1
ATOM 619 N N . GLU A 1 86 ? -17.205 14.506 26.940 1.00 95.00 86 GLU A N 1
ATOM 620 C CA . GLU A 1 86 ? -17.439 14.098 25.553 1.00 95.00 86 GLU A CA 1
ATOM 621 C C . GLU A 1 86 ? -18.083 15.234 24.759 1.00 95.00 86 GLU A C 1
ATOM 623 O O . GLU A 1 86 ? -19.020 15.890 25.227 1.00 95.00 86 GLU A O 1
ATOM 628 N N . ALA A 1 87 ? -17.605 15.454 23.535 1.00 94.88 87 ALA A N 1
ATOM 629 C CA . ALA A 1 87 ? -18.151 16.484 22.668 1.00 94.88 87 ALA A CA 1
ATOM 630 C C . ALA A 1 87 ? -19.594 16.163 22.261 1.00 94.88 87 ALA A C 1
ATOM 632 O O . ALA A 1 87 ? -19.934 15.045 21.868 1.00 94.88 87 ALA A O 1
ATOM 633 N N . ALA A 1 88 ? -20.451 17.185 22.283 1.00 93.06 88 ALA A N 1
ATOM 634 C CA . ALA A 1 88 ? -21.837 17.039 21.850 1.00 93.06 88 ALA A CA 1
ATOM 635 C C . ALA A 1 88 ? -21.953 16.790 20.338 1.00 93.06 88 ALA A C 1
ATOM 637 O O . ALA A 1 88 ? -22.941 16.202 19.893 1.00 93.06 88 ALA A O 1
ATOM 638 N N . ASN A 1 89 ? -20.990 17.268 19.538 1.00 94.69 89 ASN A N 1
ATOM 639 C CA . ASN A 1 89 ? -20.867 16.982 18.111 1.00 94.69 89 ASN A CA 1
ATOM 640 C C . ASN A 1 89 ? -19.499 17.335 17.512 1.00 94.69 89 ASN A C 1
ATOM 642 O O . ASN A 1 89 ? -18.703 17.977 18.190 1.00 94.69 89 ASN A O 1
ATOM 646 N N . GLY A 1 90 ? -19.257 16.933 16.256 1.00 92.56 90 GLY A N 1
ATOM 647 C CA . GLY A 1 90 ? -18.054 17.283 15.500 1.00 92.56 90 GLY A CA 1
ATOM 648 C C . GLY A 1 90 ? -17.801 18.789 15.455 1.00 92.56 90 GLY A C 1
ATOM 649 O O . GLY A 1 90 ? -16.709 19.219 15.795 1.00 92.56 90 GLY A O 1
ATOM 650 N N . ASP A 1 91 ? -18.817 19.620 15.191 1.00 92.19 91 ASP A N 1
ATOM 651 C CA . ASP A 1 91 ? -18.654 21.087 15.190 1.00 92.19 91 ASP A CA 1
ATOM 652 C C . ASP A 1 91 ? -18.169 21.650 16.537 1.00 92.19 91 ASP A C 1
ATOM 654 O O . ASP A 1 91 ? -17.446 22.648 16.578 1.00 92.19 91 ASP A O 1
ATOM 658 N N . ALA A 1 92 ? -18.612 21.064 17.652 1.00 92.94 92 ALA A N 1
ATOM 659 C CA . ALA A 1 92 ? -18.155 21.428 18.989 1.00 92.94 92 ALA A CA 1
ATOM 660 C C . ALA A 1 92 ? -16.731 20.920 19.238 1.00 92.94 92 ALA A C 1
ATOM 662 O O . ALA A 1 92 ? -15.908 21.667 19.761 1.00 92.94 92 ALA A O 1
ATOM 663 N N . TYR A 1 93 ? -16.439 19.687 18.815 1.00 93.38 93 TYR A N 1
ATOM 664 C CA . TYR A 1 93 ? -15.108 19.099 18.910 1.00 93.38 93 TYR A CA 1
ATOM 665 C C . TYR A 1 93 ? -14.080 19.929 18.137 1.00 93.38 93 TYR A C 1
ATOM 667 O O . TYR A 1 93 ? -13.090 20.355 18.705 1.00 93.38 93 TYR A O 1
ATOM 675 N N . LEU A 1 94 ? -14.350 20.289 16.885 1.00 89.38 94 LEU A N 1
ATOM 676 C CA . LEU A 1 94 ? -13.414 21.042 16.045 1.00 89.38 94 LEU A CA 1
ATOM 677 C C . LEU A 1 94 ? -13.066 22.440 16.563 1.00 89.38 94 LEU A C 1
ATOM 679 O O . LEU A 1 94 ? -12.013 22.978 16.222 1.00 89.38 94 LEU A O 1
ATOM 683 N N . LYS A 1 95 ? -13.937 23.053 17.367 1.00 88.38 95 LYS A N 1
ATOM 684 C CA . LYS A 1 95 ? -13.686 24.387 17.928 1.00 88.38 95 LYS A CA 1
ATOM 685 C C . LYS A 1 95 ? -12.756 24.351 19.130 1.00 88.38 95 LYS A C 1
ATOM 687 O O . LYS A 1 95 ? -11.949 25.261 19.282 1.00 88.38 95 LYS A O 1
ATOM 692 N N . GLU A 1 96 ? -12.916 23.349 19.986 1.00 87.69 96 GLU A N 1
ATOM 693 C CA . GLU A 1 96 ? -12.272 23.286 21.300 1.00 87.69 96 GLU A CA 1
ATOM 694 C C . GLU A 1 96 ? -11.959 21.825 21.674 1.00 87.69 96 GLU A C 1
ATOM 696 O O . GLU A 1 96 ? -12.294 21.373 22.765 1.00 87.69 96 GLU A O 1
ATOM 701 N N . PHE A 1 97 ? -11.345 21.057 20.763 1.00 87.25 97 PHE A N 1
ATOM 702 C CA . PHE A 1 97 ? -11.140 19.598 20.897 1.00 87.25 97 PHE A CA 1
ATOM 703 C C . PHE A 1 97 ? -10.429 19.205 22.193 1.00 87.25 97 PHE A C 1
ATOM 705 O O . PHE A 1 97 ? -10.640 18.126 22.738 1.00 87.25 97 PHE A O 1
ATOM 712 N N . TRP A 1 98 ? -9.615 20.119 22.699 1.00 86.25 98 TRP A N 1
ATOM 713 C CA . TRP A 1 98 ? -8.858 19.993 23.925 1.00 86.25 98 TRP A CA 1
ATOM 714 C C . TRP A 1 98 ? -9.658 20.106 25.233 1.00 86.25 98 TRP A C 1
ATOM 716 O O . TRP A 1 98 ? -9.118 19.825 26.302 1.00 86.25 98 TRP A O 1
ATOM 726 N N . LEU A 1 99 ? -10.923 20.529 25.167 1.00 90.06 99 LEU A N 1
ATOM 727 C CA . LEU A 1 99 ? -11.863 20.526 26.297 1.00 90.06 99 LEU A CA 1
ATOM 728 C C . LEU A 1 99 ? -12.575 19.173 26.473 1.00 90.06 99 LEU A C 1
ATOM 730 O O . LEU A 1 99 ? -13.541 19.044 27.222 1.00 90.06 99 LEU A O 1
ATOM 734 N N . PHE A 1 100 ? -12.157 18.156 25.722 1.00 93.44 100 PHE A N 1
ATOM 735 C CA . PHE A 1 100 ? -12.778 16.840 25.737 1.00 93.44 100 PHE A CA 1
ATOM 736 C C . PHE A 1 100 ? -11.743 15.758 26.030 1.00 93.44 100 PHE A C 1
ATOM 738 O O . PHE A 1 100 ? -10.553 15.914 25.747 1.00 93.44 100 PHE A O 1
ATOM 745 N N . ASP A 1 101 ? -12.220 14.632 26.560 1.00 94.69 101 ASP A N 1
ATOM 746 C CA . ASP A 1 101 ? -11.467 13.387 26.592 1.00 94.69 101 ASP A CA 1
ATOM 747 C C . ASP A 1 101 ? -11.078 13.047 25.148 1.00 94.69 101 ASP A C 1
ATOM 749 O O . ASP A 1 101 ? -11.933 12.752 24.301 1.00 94.69 101 ASP A O 1
ATOM 753 N N . CYS A 1 102 ? -9.786 13.103 24.856 1.00 94.94 102 CYS A N 1
ATOM 754 C CA . CYS A 1 102 ? -9.272 12.857 23.522 1.00 94.94 102 CYS A CA 1
ATOM 755 C C . CYS A 1 102 ? -7.854 12.305 23.567 1.00 94.94 102 CYS A C 1
ATOM 757 O O . CYS A 1 102 ? -7.185 12.281 24.601 1.00 94.94 102 CYS A O 1
ATOM 759 N N . ILE A 1 103 ? -7.412 11.833 22.415 1.00 95.44 103 ILE A N 1
ATOM 760 C CA . ILE A 1 103 ? -6.057 11.363 22.199 1.00 95.44 103 ILE A CA 1
ATOM 761 C C . ILE A 1 103 ? -5.547 11.918 20.883 1.00 95.44 103 ILE A C 1
ATOM 763 O O . ILE A 1 103 ? -6.304 12.064 19.924 1.00 95.44 103 ILE A O 1
ATOM 767 N N . ALA A 1 104 ? -4.264 12.225 20.852 1.00 92.88 104 ALA A N 1
ATOM 768 C CA . ALA A 1 104 ? -3.593 12.756 19.688 1.00 92.88 104 ALA A CA 1
ATOM 769 C C . ALA A 1 104 ? -2.284 12.034 19.447 1.00 92.88 104 ALA A C 1
ATOM 771 O O . ALA A 1 104 ? -1.701 11.533 20.397 1.00 92.88 104 ALA A O 1
ATOM 772 N N . PHE A 1 105 ? -1.826 11.988 18.202 1.00 92.94 105 PHE A N 1
ATOM 773 C CA . PHE A 1 105 ? -0.634 11.240 17.812 1.00 92.94 105 PHE A CA 1
ATOM 774 C C . PHE A 1 105 ? 0.376 12.179 17.168 1.00 92.94 105 PHE A C 1
ATOM 776 O O . PHE A 1 105 ? 0.048 12.856 16.205 1.00 92.94 105 PHE A O 1
ATOM 783 N N . TRP A 1 106 ? 1.598 12.238 17.684 1.00 90.44 106 TRP A N 1
ATOM 784 C CA . TRP A 1 106 ? 2.701 12.940 17.036 1.00 90.44 106 TRP A CA 1
ATOM 785 C C . TRP A 1 106 ? 3.353 11.953 16.083 1.00 90.44 106 TRP A C 1
ATOM 787 O O . TRP A 1 106 ? 4.083 11.077 16.533 1.00 90.44 106 TRP A O 1
ATOM 797 N N . ILE A 1 107 ? 3.014 12.049 14.798 1.00 91.12 107 ILE A N 1
ATOM 798 C CA . ILE A 1 107 ? 3.516 11.139 13.770 1.00 91.12 107 ILE A CA 1
ATOM 799 C C . ILE A 1 107 ? 4.717 11.778 13.076 1.00 91.12 107 ILE A C 1
ATOM 801 O O . ILE A 1 107 ? 4.603 12.881 12.542 1.00 91.12 107 ILE A O 1
ATOM 805 N N . ASP A 1 108 ? 5.838 11.064 13.099 1.00 88.94 108 ASP A N 1
ATOM 806 C CA . ASP A 1 108 ? 7.116 11.395 12.462 1.00 88.94 108 ASP A CA 1
ATOM 807 C C . ASP A 1 108 ? 7.388 10.350 11.367 1.00 88.94 108 ASP A C 1
ATOM 809 O O . ASP A 1 108 ? 7.847 9.239 11.638 1.00 88.94 108 ASP A O 1
ATOM 813 N N . LEU A 1 109 ? 6.976 10.654 10.137 1.00 88.94 109 LEU A N 1
ATOM 814 C CA . LEU A 1 109 ? 6.898 9.729 9.003 1.00 88.94 109 LEU A CA 1
ATOM 815 C C . LEU A 1 109 ? 8.270 9.325 8.477 1.00 88.94 109 LEU A C 1
ATOM 817 O O . LEU A 1 109 ? 8.439 8.193 8.024 1.00 88.94 109 LEU A O 1
ATOM 821 N N . ASP A 1 110 ? 9.233 10.241 8.508 1.00 84.06 110 ASP A N 1
ATOM 822 C CA . ASP A 1 110 ? 10.616 9.970 8.115 1.00 84.06 110 ASP A CA 1
ATOM 823 C C . ASP A 1 110 ? 11.482 9.456 9.281 1.00 84.06 110 ASP A C 1
ATOM 825 O O . ASP A 1 110 ? 12.623 9.032 9.072 1.00 84.06 110 ASP A O 1
ATOM 829 N N . ASN A 1 111 ? 10.905 9.428 10.487 1.00 84.06 111 ASN A N 1
ATOM 830 C CA . ASN A 1 111 ? 11.519 9.022 11.747 1.00 84.06 111 ASN A CA 1
ATOM 831 C C . ASN A 1 111 ? 12.854 9.735 12.038 1.00 84.06 111 ASN A C 1
ATOM 833 O O . ASN A 1 111 ? 13.818 9.125 12.517 1.00 84.06 111 ASN A O 1
ATOM 837 N N . THR A 1 112 ? 12.953 11.020 11.685 1.00 79.56 112 THR A N 1
ATOM 838 C CA . THR A 1 112 ? 14.180 11.808 11.850 1.00 79.56 112 THR A CA 1
ATOM 839 C C . THR A 1 112 ? 14.207 12.641 13.130 1.00 79.56 112 THR A C 1
ATOM 841 O O . THR A 1 112 ? 15.257 13.208 13.457 1.00 79.56 112 THR A O 1
ATOM 844 N N . SER A 1 113 ? 13.122 12.723 13.904 1.00 79.00 113 SER A N 1
ATOM 845 C CA . SER A 1 113 ? 13.045 13.553 15.111 1.00 79.00 113 SER A CA 1
ATOM 846 C C . SER A 1 113 ? 14.142 13.212 16.129 1.00 79.00 113 SER A C 1
ATOM 848 O O . SER A 1 113 ? 14.195 12.128 16.706 1.00 79.00 113 SER A O 1
ATOM 850 N N . GLY A 1 114 ? 14.980 14.197 16.459 1.00 74.44 114 GLY A N 1
ATOM 851 C CA . GLY A 1 114 ? 16.102 14.035 17.391 1.00 74.44 114 GLY A CA 1
ATOM 852 C C . GLY A 1 114 ? 17.382 13.484 16.753 1.00 74.44 114 GLY A C 1
ATOM 853 O O . GLY A 1 114 ? 18.410 13.412 17.429 1.00 74.44 114 GLY A O 1
ATOM 854 N N . THR A 1 115 ? 17.361 13.163 15.457 1.00 75.75 115 THR A N 1
ATOM 855 C CA . THR A 1 115 ? 18.544 12.763 14.680 1.00 75.75 115 THR A CA 1
ATOM 856 C C . THR A 1 115 ? 19.243 13.968 14.040 1.00 75.75 115 THR A C 1
ATOM 858 O O . THR A 1 115 ? 18.695 15.072 13.978 1.00 75.75 115 THR A O 1
ATOM 861 N N . GLU A 1 116 ? 20.484 13.779 13.583 1.00 73.75 116 GLU A N 1
ATOM 862 C CA . GLU A 1 116 ? 21.223 14.796 12.828 1.00 73.75 116 GLU A CA 1
ATOM 863 C C . GLU A 1 116 ? 20.944 14.655 11.327 1.00 73.75 116 GLU A C 1
ATOM 865 O O . GLU A 1 116 ? 21.353 13.680 10.700 1.00 73.75 116 GLU A O 1
ATOM 870 N N . VAL A 1 117 ? 20.307 15.666 10.736 1.00 70.12 117 VAL A N 1
ATOM 871 C CA . VAL A 1 117 ? 20.045 15.766 9.297 1.00 70.12 117 VAL A CA 1
ATOM 872 C C . VAL A 1 117 ? 20.780 16.992 8.759 1.00 70.12 117 VAL A C 1
ATOM 874 O O . VAL A 1 117 ? 20.605 18.112 9.243 1.00 70.12 117 VAL A O 1
ATOM 877 N N . ASN A 1 118 ? 21.648 16.790 7.764 1.00 77.19 118 ASN A N 1
ATOM 878 C CA . ASN A 1 118 ? 22.444 17.857 7.138 1.00 77.19 118 ASN A CA 1
ATOM 879 C C . ASN A 1 118 ? 23.238 18.724 8.141 1.00 77.19 118 ASN A C 1
ATOM 881 O O . ASN A 1 118 ? 23.344 19.942 7.981 1.00 77.19 118 ASN A O 1
ATOM 885 N N . GLY A 1 119 ? 23.791 18.111 9.193 1.00 74.31 119 GLY A N 1
ATOM 886 C CA . GLY A 1 119 ? 24.578 18.818 10.208 1.00 74.31 119 GLY A CA 1
ATOM 887 C C . GLY A 1 119 ? 23.757 19.509 11.303 1.00 74.31 119 GLY A C 1
ATOM 888 O O . GLY A 1 119 ? 24.334 20.201 12.143 1.00 74.31 119 GLY A O 1
ATOM 889 N N . ASN A 1 120 ? 22.427 19.365 11.295 1.00 74.19 120 ASN A N 1
ATOM 890 C CA . ASN A 1 120 ? 21.526 19.965 12.275 1.00 74.19 120 ASN A CA 1
ATOM 891 C C . ASN A 1 120 ? 20.703 18.890 12.982 1.00 74.19 120 ASN A C 1
ATOM 893 O O . ASN A 1 120 ? 20.190 17.978 12.346 1.00 74.19 120 ASN A O 1
ATOM 897 N N . ILE A 1 121 ? 20.530 19.031 14.295 1.00 77.19 121 ILE A N 1
ATOM 898 C CA . ILE A 1 121 ? 19.614 18.173 15.049 1.00 77.19 121 ILE A CA 1
ATOM 899 C C . ILE A 1 121 ? 18.178 18.574 14.717 1.00 77.19 121 ILE A C 1
ATOM 901 O O . ILE A 1 121 ? 17.793 19.728 14.936 1.00 77.19 121 ILE A O 1
ATOM 905 N N . VAL A 1 122 ? 17.393 17.626 14.211 1.00 75.62 122 VAL A N 1
ATOM 906 C CA . VAL A 1 122 ? 15.953 17.794 14.011 1.00 75.62 122 VAL A CA 1
ATOM 907 C C . VAL A 1 122 ? 15.302 17.980 15.378 1.00 75.62 122 VAL A C 1
ATOM 909 O O . VAL A 1 122 ? 15.570 17.231 16.319 1.00 75.62 122 VAL A O 1
ATOM 912 N N . ALA A 1 123 ? 14.481 19.023 15.515 1.00 74.25 123 ALA A N 1
ATOM 913 C CA . ALA A 1 123 ? 13.892 19.389 16.797 1.00 74.25 123 ALA A CA 1
ATOM 914 C C . ALA A 1 123 ? 13.062 18.238 17.397 1.00 74.25 123 ALA A C 1
ATOM 916 O O . ALA A 1 123 ? 12.294 17.586 16.697 1.00 74.25 123 ALA A O 1
ATOM 917 N N . ALA A 1 124 ? 13.178 18.030 18.712 1.00 65.75 124 ALA A N 1
ATOM 918 C CA . ALA A 1 124 ? 12.316 17.100 19.438 1.00 65.75 124 ALA A CA 1
ATOM 919 C C . ALA A 1 124 ? 10.842 17.527 19.310 1.00 65.75 124 ALA A C 1
ATOM 921 O O . ALA A 1 124 ? 10.520 18.705 19.494 1.00 65.75 124 ALA A O 1
ATOM 922 N N . GLY A 1 125 ? 9.956 16.582 18.984 1.00 66.00 125 GLY A N 1
ATOM 923 C CA . GLY A 1 125 ? 8.531 16.851 18.769 1.00 66.00 125 GLY A CA 1
ATOM 924 C C . GLY A 1 125 ? 8.200 17.467 17.403 1.00 66.00 125 GLY A C 1
ATOM 925 O O . GLY A 1 125 ? 7.112 18.035 17.238 1.00 66.00 125 GLY A O 1
ATOM 926 N N . ASN A 1 126 ? 9.116 17.366 16.431 1.00 74.88 126 ASN A N 1
ATOM 927 C CA . ASN A 1 126 ? 8.912 17.755 15.036 1.00 74.88 126 ASN A CA 1
ATOM 928 C C . ASN A 1 126 ? 8.007 16.756 14.292 1.00 74.88 126 ASN A C 1
ATOM 930 O O . ASN A 1 126 ? 8.407 16.211 13.280 1.00 74.88 126 ASN A O 1
ATOM 934 N N . ALA A 1 127 ? 6.790 16.525 14.784 1.00 84.81 127 ALA A N 1
ATOM 935 C CA . ALA A 1 127 ? 5.840 15.662 14.089 1.00 84.81 127 ALA A CA 1
ATOM 936 C C . ALA A 1 127 ? 5.436 16.269 12.741 1.00 84.81 127 ALA A C 1
ATOM 938 O O . ALA A 1 127 ? 5.092 17.453 12.667 1.00 84.81 127 ALA A O 1
ATOM 939 N N . ASP A 1 128 ? 5.406 15.439 11.711 1.00 87.81 128 ASP A N 1
ATOM 940 C CA . ASP A 1 128 ? 4.956 15.790 10.367 1.00 87.81 128 ASP A CA 1
ATOM 941 C C . ASP A 1 128 ? 3.441 15.924 10.322 1.00 87.81 128 ASP A C 1
ATOM 943 O O . ASP A 1 128 ? 2.891 16.859 9.732 1.00 87.81 128 ASP A O 1
ATOM 947 N N . PHE A 1 129 ? 2.764 15.026 11.034 1.00 89.50 129 PHE A N 1
ATOM 948 C CA . PHE A 1 129 ? 1.318 14.922 11.048 1.00 89.50 129 PHE A CA 1
ATOM 949 C C . PHE A 1 129 ? 0.796 14.670 12.463 1.00 89.50 129 PHE A C 1
ATOM 951 O O . PHE A 1 129 ? 1.359 13.891 13.231 1.00 89.50 129 PHE A O 1
ATOM 958 N N . GLN A 1 130 ? -0.282 15.366 12.831 1.00 89.88 130 GLN A N 1
ATOM 959 C CA . GLN A 1 130 ? -0.868 15.282 14.167 1.00 89.88 130 GLN A CA 1
ATOM 960 C C . GLN A 1 130 ? -2.386 15.112 14.117 1.00 89.88 130 GLN A C 1
ATOM 962 O O . GLN A 1 130 ? -3.115 16.112 14.164 1.00 89.88 130 GLN A O 1
ATOM 967 N N . PRO A 1 131 ? -2.888 13.868 14.038 1.00 92.56 131 PRO A N 1
ATOM 968 C CA . PRO A 1 131 ? -4.307 13.591 14.164 1.00 92.56 131 PRO A CA 1
ATOM 969 C C . PRO A 1 131 ? -4.739 13.509 15.636 1.00 92.56 131 PRO A C 1
ATOM 971 O O . PRO A 1 131 ? -3.996 13.043 16.501 1.00 92.56 131 PRO A O 1
ATOM 974 N N . TRP A 1 132 ? -5.962 13.957 15.904 1.00 93.50 132 TRP A N 1
ATOM 975 C CA . TRP A 1 132 ? -6.630 14.008 17.202 1.00 93.50 132 TRP A CA 1
ATOM 976 C C . TRP A 1 132 ? -8.014 13.377 17.087 1.00 93.50 132 TRP A C 1
ATOM 978 O O . TRP A 1 132 ? -8.747 13.640 16.129 1.00 93.50 132 TRP A O 1
ATOM 988 N N . PHE A 1 133 ? -8.391 12.593 18.093 1.00 96.25 133 PHE A N 1
ATOM 989 C CA . PHE A 1 133 ? -9.665 11.888 18.125 1.00 96.25 133 PHE A CA 1
ATOM 990 C C . PHE A 1 133 ? -10.339 11.988 19.489 1.00 96.25 133 PHE A C 1
ATOM 992 O O . PHE A 1 133 ? -9.703 11.804 20.530 1.00 96.25 133 PHE A O 1
ATOM 999 N N . GLY A 1 134 ? -11.639 12.280 19.483 1.00 96.50 134 GLY A N 1
ATOM 1000 C CA . GLY A 1 134 ? -12.441 12.437 20.695 1.00 96.50 134 GLY A CA 1
ATOM 1001 C C . GLY A 1 134 ? -13.142 11.147 21.109 1.00 96.50 134 GLY A C 1
ATOM 1002 O O . GLY A 1 134 ? -13.673 10.419 20.269 1.00 96.50 134 GLY A O 1
ATOM 1003 N N . PHE A 1 135 ? -13.219 10.889 22.415 1.00 97.06 135 PHE A N 1
ATOM 1004 C CA . PHE A 1 135 ? -14.062 9.819 22.945 1.00 97.06 135 PHE A CA 1
ATOM 1005 C C . PHE A 1 135 ? -15.547 10.195 22.870 1.00 97.06 135 PHE A C 1
ATOM 1007 O O . PHE A 1 135 ? -15.939 11.342 23.097 1.00 97.06 135 PHE A O 1
ATOM 1014 N N . SER A 1 136 ? -16.402 9.203 22.612 1.00 97.12 136 SER A N 1
ATOM 1015 C CA . SER A 1 136 ? -17.847 9.354 22.769 1.00 97.12 136 SER A CA 1
ATOM 1016 C C . SER A 1 136 ? -18.533 8.040 23.114 1.00 97.12 136 SER A C 1
ATOM 1018 O O . SER A 1 136 ? -18.281 7.006 22.509 1.00 97.12 136 SER A O 1
ATOM 1020 N N . SER A 1 137 ? -19.489 8.114 24.032 1.00 97.31 137 SER A N 1
ATOM 1021 C CA . SER A 1 137 ? -20.390 7.026 24.411 1.00 97.31 137 SER A CA 1
ATOM 1022 C C . SER A 1 137 ? -21.624 6.923 23.501 1.00 97.31 137 SER A C 1
ATOM 1024 O O . SER A 1 137 ? -22.558 6.184 23.807 1.00 97.31 137 SER A O 1
ATOM 1026 N N . SER A 1 138 ? -21.685 7.721 22.428 1.00 95.75 138 SER A N 1
ATOM 1027 C CA . SER A 1 138 ? -22.872 7.871 21.570 1.00 95.75 138 SER A CA 1
ATOM 1028 C C . SER A 1 138 ? -22.701 7.328 20.147 1.00 95.75 138 SER A C 1
ATOM 1030 O O . SER A 1 138 ? -23.583 7.556 19.321 1.00 95.75 138 SER A O 1
ATOM 1032 N N . GLY A 1 139 ? -21.604 6.630 19.837 1.00 95.31 139 GLY A N 1
ATOM 1033 C CA . GLY A 1 139 ? -21.412 6.035 18.508 1.00 95.31 139 GLY A CA 1
ATOM 1034 C C . GLY A 1 139 ? -21.102 7.057 17.409 1.00 95.31 139 GLY A C 1
ATOM 1035 O O . GLY A 1 139 ? -21.631 6.972 16.305 1.00 95.31 139 GLY A O 1
ATOM 1036 N N . ARG A 1 140 ? -20.334 8.098 17.736 1.00 97.00 140 ARG A N 1
ATOM 1037 C CA . ARG A 1 140 ? -19.980 9.203 16.833 1.00 97.00 140 ARG A CA 1
ATOM 1038 C C . ARG A 1 140 ? -18.948 8.799 15.799 1.00 97.00 140 ARG A C 1
ATOM 1040 O O . ARG A 1 140 ? -18.062 8.013 16.112 1.00 97.00 140 ARG A O 1
ATOM 1047 N N . THR A 1 141 ? -19.031 9.422 14.625 1.00 96.69 141 THR A N 1
ATOM 1048 C CA . THR A 1 141 ? -18.135 9.176 13.486 1.00 96.69 141 THR A CA 1
ATOM 1049 C C . THR A 1 141 ? -17.482 10.447 12.935 1.00 96.69 141 THR A C 1
ATOM 1051 O O . THR A 1 141 ? -17.047 10.490 11.792 1.00 96.69 141 THR A O 1
ATOM 1054 N N . ASP A 1 142 ? -17.490 11.525 13.717 1.00 94.44 142 ASP A N 1
ATOM 1055 C CA . ASP A 1 142 ? -17.127 12.877 13.279 1.00 94.44 142 ASP A CA 1
ATOM 1056 C C . ASP A 1 142 ? -16.240 13.620 14.294 1.00 94.44 142 ASP A C 1
ATOM 1058 O O . ASP A 1 142 ? -16.131 14.842 14.256 1.00 94.44 142 ASP A O 1
ATOM 1062 N N . LEU A 1 143 ? -15.625 12.892 15.231 1.00 95.25 143 LEU A N 1
ATOM 1063 C CA . LEU A 1 143 ? -14.743 13.449 16.263 1.00 95.25 143 LEU A CA 1
ATOM 1064 C C . LEU A 1 143 ? -13.276 13.297 15.855 1.00 95.25 143 LEU A C 1
ATOM 1066 O O . LEU A 1 143 ? -12.514 12.592 16.514 1.00 95.25 143 LEU A O 1
ATOM 1070 N N . ILE A 1 144 ? -12.915 13.927 14.740 1.00 92.69 144 ILE A N 1
ATOM 1071 C CA . ILE A 1 144 ? -11.571 13.925 14.158 1.00 92.69 144 ILE A CA 1
ATOM 1072 C C . ILE A 1 144 ? -11.089 15.366 13.991 1.00 92.69 144 ILE A C 1
ATOM 1074 O O . ILE A 1 144 ? -11.857 16.229 13.581 1.00 92.69 144 ILE A O 1
ATOM 1078 N N . TYR A 1 145 ? -9.828 15.623 14.317 1.00 89.19 145 TYR A N 1
ATOM 1079 C CA . TYR A 1 145 ? -9.102 16.858 14.020 1.00 89.19 145 TYR A CA 1
ATOM 1080 C C . TYR A 1 145 ? -7.713 16.477 13.498 1.00 89.19 145 TYR A C 1
ATOM 1082 O O . TYR A 1 145 ? -7.111 15.531 13.992 1.00 89.19 145 TYR A O 1
ATOM 1090 N N . GLY A 1 146 ? -7.192 17.192 12.506 1.00 86.50 146 GLY A N 1
ATOM 1091 C CA . GLY A 1 146 ? -5.862 16.951 11.951 1.00 86.50 146 GLY A CA 1
ATOM 1092 C C . GLY A 1 146 ? -5.135 18.263 11.719 1.00 86.50 146 GLY A C 1
ATOM 1093 O O . GLY A 1 146 ? -5.765 19.276 11.410 1.00 86.50 146 GLY A O 1
ATOM 1094 N N . ARG A 1 147 ? -3.812 18.255 11.877 1.00 84.75 147 ARG A N 1
ATOM 1095 C CA . ARG A 1 147 ? -2.948 19.360 11.453 1.00 84.75 147 ARG A CA 1
ATOM 1096 C C . ARG A 1 147 ? -1.589 18.854 10.984 1.00 84.75 147 ARG A C 1
ATOM 1098 O O . ARG A 1 147 ? -1.063 17.889 11.540 1.00 84.75 147 ARG A O 1
ATOM 1105 N N . ALA A 1 148 ? -1.022 19.547 10.003 1.00 82.31 148 ALA A N 1
ATOM 1106 C CA . ALA A 1 148 ? 0.352 19.343 9.561 1.00 82.31 148 ALA A CA 1
ATOM 1107 C C . ALA A 1 148 ? 1.319 20.171 10.429 1.00 82.31 148 ALA A C 1
ATOM 1109 O O . ALA A 1 148 ? 1.011 21.311 10.796 1.00 82.31 148 ALA A O 1
ATOM 1110 N N . ASN A 1 149 ? 2.475 19.594 10.769 1.00 72.31 149 ASN A N 1
ATOM 1111 C CA . ASN A 1 149 ? 3.668 20.273 11.294 1.00 72.31 149 ASN A CA 1
ATOM 1112 C C . ASN A 1 149 ? 3.440 21.380 12.349 1.00 72.31 149 ASN A C 1
ATOM 1114 O O . ASN A 1 149 ? 3.820 22.530 12.135 1.00 72.31 149 ASN A O 1
ATOM 1118 N N . ASN A 1 150 ? 2.815 21.082 13.497 1.00 66.12 150 ASN A N 1
ATOM 1119 C CA . ASN A 1 150 ? 2.643 22.041 14.611 1.00 66.12 150 ASN A CA 1
ATOM 1120 C C . ASN A 1 150 ? 2.125 23.449 14.207 1.00 66.12 150 ASN A C 1
ATOM 1122 O O . ASN A 1 150 ? 2.217 24.388 15.000 1.00 66.12 150 ASN A O 1
ATOM 1126 N N . THR A 1 151 ? 1.560 23.612 13.004 1.00 65.44 151 THR A N 1
ATOM 1127 C CA . THR A 1 151 ? 1.271 24.924 12.399 1.00 65.44 151 THR A CA 1
ATOM 1128 C C . THR A 1 151 ? 0.145 25.641 13.134 1.00 65.44 151 THR A C 1
ATOM 1130 O O . THR A 1 151 ? -0.007 26.852 13.026 1.00 65.44 151 THR A O 1
ATOM 1133 N N . GLY A 1 152 ? -0.625 24.893 13.932 1.00 62.72 152 GLY A N 1
ATOM 1134 C CA . GLY A 1 152 ? -1.798 25.375 14.653 1.00 62.72 152 GLY A CA 1
ATOM 1135 C C . GLY A 1 152 ? -3.044 25.480 13.772 1.00 62.72 152 GLY A C 1
ATOM 1136 O O . GLY A 1 152 ? -4.144 25.577 14.317 1.00 62.72 152 GLY A O 1
ATOM 1137 N N . ASP A 1 153 ? -2.889 25.389 12.451 1.00 65.06 153 ASP A N 1
ATOM 1138 C CA . ASP A 1 153 ? -3.973 25.476 11.481 1.00 65.06 153 ASP A CA 1
ATOM 1139 C C . ASP A 1 153 ? -4.652 24.110 11.289 1.00 65.06 153 ASP A C 1
ATOM 1141 O O . ASP A 1 153 ? -4.006 23.062 11.257 1.00 65.06 153 ASP A O 1
ATOM 1145 N N . GLN A 1 154 ? -5.986 24.117 11.205 1.00 69.06 154 GLN A N 1
ATOM 1146 C CA . GLN A 1 154 ? -6.784 22.926 10.900 1.00 69.06 154 GLN A CA 1
ATOM 1147 C C . GLN A 1 154 ? -6.456 22.436 9.487 1.00 69.06 154 GLN A C 1
ATOM 1149 O O . GLN A 1 154 ? -6.634 23.188 8.535 1.00 69.06 154 GLN A O 1
ATOM 1154 N N . ASN A 1 155 ? -6.046 21.175 9.350 1.00 65.56 155 ASN A N 1
ATOM 1155 C CA . ASN A 1 155 ? -5.892 20.498 8.064 1.00 65.56 155 ASN A CA 1
ATOM 1156 C C . ASN A 1 155 ? -6.747 19.223 8.034 1.00 65.56 155 ASN A C 1
ATOM 1158 O O . ASN A 1 155 ? -6.243 18.104 8.024 1.00 65.56 155 ASN A O 1
ATOM 1162 N N . LEU A 1 156 ? -8.068 19.409 8.107 1.00 66.12 156 LEU A N 1
ATOM 1163 C CA . LEU A 1 156 ? -9.030 18.330 7.862 1.00 66.12 156 LEU A CA 1
ATOM 1164 C C . LEU A 1 156 ? -9.251 18.080 6.377 1.00 66.12 156 LEU A C 1
ATOM 1166 O O . LEU A 1 156 ? -9.609 16.968 6.008 1.00 66.12 156 LEU A O 1
ATOM 1170 N N . ASP A 1 157 ? -9.045 19.103 5.548 1.00 62.41 157 ASP A N 1
ATOM 1171 C CA . ASP A 1 157 ? -9.238 19.002 4.103 1.00 62.41 157 ASP A CA 1
ATOM 1172 C C . ASP A 1 157 ? -8.256 17.998 3.478 1.00 62.41 157 ASP A C 1
ATOM 1174 O O . ASP A 1 157 ? -8.578 17.393 2.467 1.00 62.41 157 ASP A O 1
ATOM 1178 N N . GLY A 1 158 ? -7.098 17.752 4.101 1.00 70.69 158 GLY A N 1
ATOM 1179 C CA . GLY A 1 158 ? -6.179 16.690 3.689 1.00 70.69 158 GLY A CA 1
ATOM 1180 C C . GLY A 1 158 ? -6.583 15.269 4.113 1.00 70.69 158 GLY A C 1
ATOM 1181 O O . GLY A 1 158 ? -5.983 14.315 3.636 1.00 70.69 158 GLY A O 1
ATOM 1182 N N . LEU A 1 159 ? -7.602 15.098 4.968 1.00 82.88 159 LEU A N 1
ATOM 1183 C CA . LEU A 1 159 ? -8.095 13.798 5.455 1.00 82.88 159 LEU A CA 1
ATOM 1184 C C . LEU A 1 159 ? -9.449 13.424 4.835 1.00 82.88 159 LEU A C 1
ATOM 1186 O O . LEU A 1 159 ? -10.348 12.953 5.537 1.00 82.88 159 LEU A O 1
ATOM 1190 N N . GLU A 1 160 ? -9.622 13.663 3.532 1.00 83.56 160 GLU A N 1
ATOM 1191 C CA . GLU A 1 160 ? -10.896 13.463 2.821 1.00 83.56 160 GLU A CA 1
ATOM 1192 C C . GLU A 1 160 ? -11.465 12.040 2.966 1.00 83.56 160 GLU A C 1
ATOM 1194 O O . GLU A 1 160 ? -12.685 11.848 2.984 1.00 83.56 160 GLU A O 1
ATOM 1199 N N . ASN A 1 161 ? -10.591 11.040 3.085 1.00 86.62 161 ASN A N 1
ATOM 1200 C CA . ASN A 1 161 ? -10.920 9.621 3.197 1.00 86.62 161 ASN A CA 1
ATOM 1201 C C . ASN A 1 161 ? -10.759 9.079 4.626 1.00 86.62 161 ASN A C 1
ATOM 1203 O O . ASN A 1 161 ? -11.070 7.906 4.874 1.00 86.62 161 ASN A O 1
ATOM 1207 N N . GLY A 1 162 ? -10.324 9.919 5.568 1.00 89.06 162 GLY A N 1
ATOM 1208 C CA . GLY A 1 162 ? -10.206 9.600 6.982 1.00 89.06 162 GLY A CA 1
ATOM 1209 C C . GLY A 1 162 ? -11.551 9.208 7.596 1.00 89.06 162 GLY A C 1
ATOM 1210 O O . GLY A 1 162 ? -12.564 9.895 7.456 1.00 89.06 162 GLY A O 1
ATOM 1211 N N . LYS A 1 163 ? -11.571 8.089 8.318 1.00 94.88 163 LYS A N 1
ATOM 1212 C CA . LYS A 1 163 ? -12.745 7.582 9.034 1.00 94.88 163 LYS A CA 1
ATOM 1213 C C . LYS A 1 163 ? -12.433 7.479 10.511 1.00 94.88 163 LYS A C 1
ATOM 1215 O O . LYS A 1 163 ? -11.395 6.952 10.899 1.00 94.88 163 LYS A O 1
ATOM 1220 N N . VAL A 1 164 ? -13.380 7.914 11.330 1.00 96.50 164 VAL A N 1
ATOM 1221 C CA . VAL A 1 164 ? -13.386 7.672 12.771 1.00 96.50 164 VAL A CA 1
ATOM 1222 C C . VAL A 1 164 ? -14.739 7.095 13.157 1.00 96.50 164 VAL A C 1
ATOM 1224 O O . VAL A 1 164 ? -15.762 7.485 12.597 1.00 96.50 164 VAL A O 1
ATOM 1227 N N . ALA A 1 165 ? -14.758 6.184 14.118 1.00 98.25 165 ALA A N 1
ATOM 1228 C CA . ALA A 1 165 ? -15.966 5.724 14.778 1.00 98.25 165 ALA A CA 1
ATOM 1229 C C . ALA A 1 165 ? -15.680 5.472 16.259 1.00 98.25 165 ALA A C 1
ATOM 1231 O O . ALA A 1 165 ? -14.610 5.004 16.638 1.00 98.25 165 ALA A O 1
ATOM 1232 N N . THR A 1 166 ? -16.639 5.804 17.111 1.00 98.62 166 THR A N 1
ATOM 1233 C CA . THR A 1 166 ? -16.541 5.597 18.558 1.00 98.62 166 THR A CA 1
ATOM 1234 C C . THR A 1 166 ? -17.520 4.527 19.003 1.00 98.62 166 THR A C 1
ATOM 1236 O O . THR A 1 166 ? -18.567 4.336 18.388 1.00 98.62 166 THR A O 1
ATOM 1239 N N . GLY A 1 167 ? -17.198 3.828 20.083 1.00 97.81 167 GLY A N 1
ATOM 1240 C CA . GLY A 1 167 ? -18.037 2.771 20.633 1.00 97.81 167 GLY A CA 1
ATOM 1241 C C . GLY A 1 167 ? -17.940 2.688 22.150 1.00 97.81 167 GLY A C 1
ATOM 1242 O O . GLY A 1 167 ? -17.264 3.483 22.803 1.00 97.81 167 GLY A O 1
ATOM 1243 N N . GLY A 1 168 ? -18.650 1.715 22.722 1.00 97.31 168 GLY A N 1
ATOM 1244 C CA . GLY A 1 168 ? -18.708 1.523 24.170 1.00 97.31 168 GLY A CA 1
ATOM 1245 C C . GLY A 1 168 ? -19.418 2.658 24.913 1.00 97.31 168 GLY A C 1
ATOM 1246 O O . GLY A 1 168 ? -20.146 3.462 24.331 1.00 97.31 168 GLY A O 1
ATOM 1247 N N . THR A 1 169 ? -19.262 2.686 26.237 1.00 96.62 169 THR A N 1
ATOM 1248 C CA . THR A 1 169 ? -19.854 3.721 27.095 1.00 96.62 169 THR A CA 1
ATOM 1249 C C . THR A 1 169 ? -18.943 4.063 28.265 1.00 96.62 169 THR A C 1
ATOM 1251 O O . THR A 1 169 ? -18.327 3.179 28.861 1.00 96.62 169 THR A O 1
ATOM 1254 N N . PHE A 1 170 ? -18.949 5.332 28.667 1.00 95.81 170 PHE A N 1
ATOM 1255 C CA . PHE A 1 170 ? -18.236 5.820 29.844 1.00 95.81 170 PHE A CA 1
ATOM 1256 C C . PHE A 1 170 ? -18.622 5.053 31.115 1.00 95.81 170 PHE A C 1
ATOM 1258 O O . PHE A 1 170 ? -17.762 4.631 31.874 1.00 95.81 170 PHE A O 1
ATOM 1265 N N . ALA A 1 171 ? -19.919 4.794 31.322 1.00 95.44 171 ALA A N 1
ATOM 1266 C CA . ALA A 1 171 ? -20.405 4.086 32.510 1.00 95.44 171 ALA A CA 1
ATOM 1267 C C . ALA A 1 171 ? -19.860 2.650 32.643 1.00 95.44 171 ALA A C 1
ATOM 1269 O O . ALA A 1 171 ? -19.849 2.101 33.745 1.00 95.44 171 ALA A O 1
ATOM 1270 N N . ALA A 1 172 ? -19.448 2.038 31.531 1.00 95.44 172 ALA A N 1
ATOM 1271 C CA . ALA A 1 172 ? -18.844 0.712 31.503 1.00 95.44 172 ALA A CA 1
ATOM 1272 C C . ALA A 1 172 ? -17.310 0.747 31.385 1.00 95.44 172 ALA A C 1
ATOM 1274 O O . ALA A 1 172 ? -16.706 -0.323 31.393 1.00 95.44 172 ALA A O 1
ATOM 1275 N N . HIS A 1 173 ? -16.693 1.934 31.279 1.00 94.94 173 HIS A N 1
ATOM 1276 C CA . HIS A 1 173 ? -15.252 2.126 31.073 1.00 94.94 173 HIS A CA 1
ATOM 1277 C C . HIS A 1 173 ? -14.680 1.271 29.938 1.00 94.94 173 HIS A C 1
ATOM 1279 O O . HIS A 1 173 ? -13.638 0.634 30.071 1.00 94.94 173 HIS A O 1
ATOM 1285 N N . ASN A 1 174 ? -15.415 1.212 28.829 1.00 95.56 174 ASN A N 1
ATOM 1286 C CA . ASN A 1 174 ? -15.060 0.422 27.655 1.00 95.56 174 ASN A CA 1
ATOM 1287 C C . ASN A 1 174 ? -15.185 1.231 26.361 1.00 95.56 174 ASN A C 1
ATOM 1289 O O . ASN A 1 174 ? -15.487 0.659 25.312 1.00 95.56 174 ASN A O 1
ATOM 1293 N N . ARG A 1 175 ? -15.032 2.559 26.445 1.00 97.75 175 ARG A N 1
ATOM 1294 C CA . ARG A 1 175 ? -15.109 3.427 25.270 1.00 97.75 175 ARG A CA 1
ATOM 1295 C C . ARG A 1 175 ? -14.002 3.077 24.283 1.00 97.75 175 ARG A C 1
ATOM 1297 O O . ARG A 1 175 ? -12.883 2.759 24.683 1.00 97.75 175 ARG A O 1
ATOM 1304 N N . THR A 1 176 ? -14.315 3.170 23.003 1.00 98.25 176 THR A N 1
ATOM 1305 C CA . THR A 1 176 ? -13.387 2.907 21.902 1.00 98.25 176 THR A CA 1
ATOM 1306 C C . THR A 1 176 ? -13.365 4.080 20.939 1.00 98.25 176 THR A C 1
ATOM 1308 O O . THR A 1 176 ? -14.371 4.770 20.759 1.00 98.25 176 THR A O 1
ATOM 1311 N N . ILE A 1 177 ? -12.215 4.279 20.308 1.00 98.62 177 ILE A N 1
ATOM 1312 C CA . ILE A 1 177 ? -12.028 5.096 19.116 1.00 98.62 177 ILE A CA 1
ATOM 1313 C C . ILE A 1 177 ? -11.359 4.185 18.095 1.00 98.62 177 ILE A C 1
ATOM 1315 O O . ILE A 1 177 ? -10.275 3.663 18.345 1.00 98.62 177 ILE A O 1
ATOM 1319 N N . GLU A 1 178 ? -12.010 3.990 16.964 1.00 98.25 178 GLU A N 1
ATOM 1320 C CA . GLU A 1 178 ? -11.485 3.252 15.829 1.00 98.25 178 GLU A CA 1
ATOM 1321 C C . GLU A 1 178 ? -11.277 4.214 14.668 1.00 98.25 178 GLU A C 1
ATOM 1323 O O . GLU A 1 178 ? -12.132 5.057 14.386 1.00 98.25 178 GLU A O 1
ATOM 1328 N N . VAL A 1 179 ? -10.121 4.108 14.025 1.00 98.00 179 VAL A N 1
ATOM 1329 C CA . VAL A 1 179 ? -9.656 5.061 13.023 1.00 98.00 179 VAL A CA 1
ATOM 1330 C C . VAL A 1 179 ? -9.119 4.311 11.812 1.00 98.00 179 VAL A C 1
ATOM 1332 O O . VAL A 1 179 ? -8.378 3.340 11.969 1.00 98.00 179 VAL A O 1
ATOM 1335 N N . ALA A 1 180 ? -9.434 4.813 10.619 1.00 97.12 180 ALA A N 1
ATOM 1336 C CA . ALA A 1 180 ? -8.677 4.557 9.398 1.00 97.12 180 ALA A CA 1
ATOM 1337 C C . ALA A 1 180 ? -8.263 5.896 8.782 1.00 97.12 180 ALA A C 1
ATOM 1339 O O . ALA A 1 180 ? -9.114 6.755 8.558 1.00 97.12 180 ALA A O 1
ATOM 1340 N N . ILE A 1 181 ? -6.975 6.072 8.507 1.00 95.19 181 ILE A N 1
ATOM 1341 C CA . ILE A 1 181 ? -6.440 7.226 7.780 1.00 95.19 181 ILE A CA 1
ATOM 1342 C C . ILE A 1 181 ? -5.792 6.695 6.508 1.00 95.19 181 ILE A C 1
ATOM 1344 O O . ILE A 1 181 ? -4.922 5.828 6.591 1.00 95.19 181 ILE A O 1
ATOM 1348 N N . ALA A 1 182 ? -6.210 7.192 5.345 1.00 93.38 182 ALA A N 1
ATOM 1349 C CA . ALA A 1 182 ? -5.614 6.768 4.086 1.00 93.38 182 ALA A CA 1
ATOM 1350 C C . ALA A 1 182 ? -4.159 7.259 3.989 1.00 93.38 182 ALA A C 1
ATOM 1352 O O . ALA A 1 182 ? -3.865 8.400 4.340 1.00 93.38 182 ALA A O 1
ATOM 1353 N N . TRP A 1 183 ? -3.246 6.431 3.480 1.00 92.81 183 TRP A N 1
ATOM 1354 C CA . TRP A 1 183 ? -1.853 6.846 3.260 1.00 92.81 183 TRP A CA 1
ATOM 1355 C C . TRP A 1 183 ? -1.763 8.029 2.292 1.00 92.81 183 TRP A C 1
ATOM 1357 O O . TRP A 1 183 ? -1.012 8.965 2.549 1.00 92.81 183 TRP A O 1
ATOM 1367 N N . ALA A 1 184 ? -2.601 8.026 1.252 1.00 87.31 184 ALA A N 1
ATOM 1368 C CA . ALA A 1 184 ? -2.735 9.127 0.301 1.00 87.31 184 ALA A CA 1
ATOM 1369 C C . ALA A 1 184 ? -3.189 10.442 0.960 1.00 87.31 184 ALA A C 1
ATOM 1371 O O . ALA A 1 184 ? -2.689 11.506 0.612 1.00 87.31 184 ALA A O 1
ATOM 1372 N N . ASP A 1 185 ? -4.088 10.381 1.947 1.00 90.88 185 ASP A N 1
ATOM 1373 C CA . ASP A 1 185 ? -4.513 11.566 2.703 1.00 90.88 185 ASP A CA 1
ATOM 1374 C C . ASP A 1 185 ? -3.330 12.154 3.492 1.00 90.88 185 ASP A C 1
ATOM 1376 O O . ASP A 1 185 ? -3.095 13.363 3.492 1.00 90.88 185 ASP A O 1
ATOM 1380 N N . ILE A 1 186 ? -2.524 11.294 4.125 1.00 91.06 186 ILE A N 1
ATOM 1381 C CA . ILE A 1 186 ? -1.317 11.717 4.850 1.00 91.06 186 ILE A CA 1
ATOM 1382 C C . ILE A 1 186 ? -0.297 12.324 3.875 1.00 91.06 186 ILE A C 1
ATOM 1384 O O . ILE A 1 186 ? 0.227 13.405 4.138 1.00 91.06 186 ILE A O 1
ATOM 1388 N N . ALA A 1 187 ? -0.059 11.675 2.734 1.00 88.69 187 ALA A N 1
ATOM 1389 C CA . ALA A 1 187 ? 0.867 12.140 1.703 1.00 88.69 187 ALA A CA 1
ATOM 1390 C C . ALA A 1 187 ? 0.429 13.471 1.064 1.00 88.69 187 ALA A C 1
ATOM 1392 O O . ALA A 1 187 ? 1.268 14.309 0.753 1.00 88.69 187 ALA A O 1
ATOM 1393 N N . ALA A 1 188 ? -0.876 13.705 0.907 1.00 86.94 188 ALA A N 1
ATOM 1394 C CA . ALA A 1 188 ? -1.410 14.983 0.435 1.00 86.94 188 ALA A CA 1
ATOM 1395 C C . ALA A 1 188 ? -1.346 16.090 1.505 1.00 86.94 188 ALA A C 1
ATOM 1397 O O . ALA A 1 188 ? -1.299 17.274 1.175 1.00 86.94 188 ALA A O 1
ATOM 1398 N N . THR A 1 189 ? -1.371 15.708 2.785 1.00 86.31 189 THR A N 1
ATOM 1399 C CA . THR A 1 189 ? -1.381 16.621 3.938 1.00 86.31 189 THR A CA 1
ATOM 1400 C C . THR A 1 189 ? 0.012 17.135 4.304 1.00 86.31 189 THR A C 1
ATOM 1402 O O . THR A 1 189 ? 0.137 18.261 4.791 1.00 86.31 189 THR A O 1
ATOM 1405 N N . VAL A 1 190 ? 1.040 16.301 4.142 1.00 86.38 190 VAL A N 1
ATOM 1406 C CA . VAL A 1 190 ? 2.403 16.537 4.635 1.00 86.38 190 VAL A CA 1
ATOM 1407 C C . VAL A 1 190 ? 3.320 16.989 3.500 1.00 86.38 190 VAL A C 1
ATOM 1409 O O . VAL A 1 190 ? 3.327 16.381 2.435 1.00 86.38 190 VAL A O 1
ATOM 1412 N N . ASP A 1 191 ? 4.137 18.018 3.732 1.00 85.00 191 ASP A N 1
ATOM 1413 C CA . ASP A 1 191 ? 5.120 18.491 2.748 1.00 85.00 191 ASP A CA 1
ATOM 1414 C C . ASP A 1 191 ? 6.124 17.384 2.369 1.00 85.00 191 ASP A C 1
ATOM 1416 O O . ASP A 1 191 ? 6.559 16.600 3.213 1.00 85.00 191 ASP A O 1
ATOM 1420 N N . SER A 1 192 ? 6.515 17.308 1.093 1.00 81.62 192 SER A N 1
ATOM 1421 C CA . SER A 1 192 ? 7.353 16.213 0.580 1.00 81.62 192 SER A CA 1
ATOM 1422 C C . SER A 1 192 ? 8.723 16.119 1.261 1.00 81.62 192 SER A C 1
ATOM 1424 O O . SER A 1 192 ? 9.257 15.029 1.414 1.00 81.62 192 SER A O 1
ATOM 1426 N N . ASP A 1 193 ? 9.307 17.232 1.707 1.00 80.94 193 ASP A N 1
ATOM 1427 C CA . ASP A 1 193 ? 10.595 17.247 2.420 1.00 80.94 193 ASP A CA 1
ATOM 1428 C C . ASP A 1 193 ? 10.536 16.615 3.820 1.00 80.94 193 ASP A C 1
ATOM 1430 O O . ASP A 1 193 ? 11.579 16.382 4.428 1.00 80.94 193 ASP A O 1
ATOM 1434 N N . ARG A 1 194 ? 9.327 16.319 4.300 1.00 82.25 194 ARG A N 1
ATOM 1435 C CA . ARG A 1 194 ? 9.025 15.638 5.564 1.00 82.25 194 ARG A CA 1
ATOM 1436 C C . ARG A 1 194 ? 8.460 14.235 5.361 1.00 82.25 194 ARG A C 1
ATOM 1438 O O . ARG A 1 194 ? 8.065 13.560 6.306 1.00 82.25 194 ARG A O 1
ATOM 1445 N N . GLN A 1 195 ? 8.359 13.804 4.107 1.00 83.81 195 GLN A N 1
ATOM 1446 C CA . GLN A 1 195 ? 7.996 12.442 3.769 1.00 83.81 195 GLN A CA 1
ATOM 1447 C C . GLN A 1 195 ? 9.267 11.623 3.534 1.00 83.81 195 GLN A C 1
ATOM 1449 O O . GLN A 1 195 ? 10.223 12.116 2.925 1.00 83.81 195 GLN A O 1
ATOM 1454 N N . PRO A 1 196 ? 9.284 10.343 3.931 1.00 77.06 196 PRO A N 1
ATOM 1455 C CA . PRO A 1 196 ? 10.406 9.456 3.655 1.00 77.06 196 PRO A CA 1
ATOM 1456 C C . PRO A 1 196 ? 10.675 9.374 2.143 1.00 77.06 196 PRO A C 1
ATOM 1458 O O . PRO A 1 196 ? 9.881 8.839 1.374 1.00 77.06 196 PRO A O 1
ATOM 1461 N N . GLY A 1 197 ? 11.813 9.925 1.710 1.00 71.31 197 GLY A N 1
ATOM 1462 C CA . GLY A 1 197 ? 12.211 9.954 0.299 1.00 71.31 197 GLY A CA 1
ATOM 1463 C C . GLY A 1 197 ? 11.352 10.847 -0.605 1.00 71.31 197 GLY A C 1
ATOM 1464 O O . GLY A 1 197 ? 11.448 10.713 -1.823 1.00 71.31 197 GLY A O 1
ATOM 1465 N N . GLY A 1 198 ? 10.524 11.735 -0.046 1.00 74.38 198 GLY A N 1
ATOM 1466 C CA . GLY A 1 198 ? 9.660 12.631 -0.821 1.00 74.38 198 GLY A CA 1
ATOM 1467 C C . GLY A 1 198 ? 8.342 12.032 -1.308 1.00 74.38 198 GLY A C 1
ATOM 1468 O O . GLY A 1 198 ? 7.548 12.755 -1.903 1.00 74.38 198 GLY A O 1
ATOM 1469 N N . ASP A 1 199 ? 8.112 10.738 -1.075 1.00 76.38 199 ASP A N 1
ATOM 1470 C CA . ASP A 1 199 ? 6.955 9.993 -1.580 1.00 76.38 199 ASP A CA 1
ATOM 1471 C C . ASP A 1 199 ? 6.594 8.873 -0.592 1.00 76.38 199 ASP A C 1
ATOM 1473 O O . ASP A 1 199 ? 7.086 7.740 -0.698 1.00 76.38 199 ASP A O 1
ATOM 1477 N N . LEU A 1 200 ? 5.753 9.209 0.395 1.00 81.06 200 LEU A N 1
ATOM 1478 C CA . LEU A 1 200 ? 5.325 8.298 1.460 1.00 81.06 200 LEU A CA 1
ATOM 1479 C C . LEU A 1 200 ? 4.711 7.011 0.899 1.00 81.06 200 LEU A C 1
ATOM 1481 O O . LEU A 1 200 ? 5.054 5.918 1.350 1.00 81.06 200 LEU A O 1
ATOM 1485 N N . GLU A 1 201 ? 3.821 7.121 -0.087 1.00 81.50 201 GLU A N 1
ATOM 1486 C CA . GLU A 1 201 ? 3.095 5.974 -0.642 1.00 81.50 201 GLU A CA 1
ATOM 1487 C C . GLU A 1 201 ? 4.053 4.940 -1.251 1.00 81.50 201 GLU A C 1
ATOM 1489 O O . GLU A 1 201 ? 3.814 3.735 -1.155 1.00 81.50 201 GLU A O 1
ATOM 1494 N N . SER A 1 202 ? 5.190 5.384 -1.797 1.00 73.94 202 SER A N 1
ATOM 1495 C CA . SER A 1 202 ? 6.201 4.487 -2.366 1.00 73.94 202 SER A CA 1
ATOM 1496 C C . SER A 1 202 ? 6.983 3.656 -1.345 1.00 73.94 202 SER A C 1
ATOM 1498 O O . SER A 1 202 ? 7.636 2.676 -1.730 1.00 73.94 202 SER A O 1
ATOM 1500 N N . VAL A 1 203 ? 6.952 4.036 -0.063 1.00 70.88 203 VAL A N 1
ATOM 1501 C CA . VAL A 1 203 ? 7.687 3.347 1.008 1.00 70.88 203 VAL A CA 1
ATOM 1502 C C . VAL A 1 203 ? 6.792 2.537 1.941 1.00 70.88 203 VAL A C 1
ATOM 1504 O O . VAL A 1 203 ? 7.327 1.759 2.735 1.00 70.88 203 VAL A O 1
ATOM 1507 N N . ILE A 1 204 ? 5.460 2.667 1.839 1.00 81.38 204 ILE A N 1
ATOM 1508 C CA . ILE A 1 204 ? 4.512 1.859 2.616 1.00 81.38 204 ILE A CA 1
ATOM 1509 C C . ILE A 1 204 ? 4.659 0.393 2.215 1.00 81.38 204 ILE A C 1
ATOM 1511 O O . ILE A 1 204 ? 4.181 -0.076 1.185 1.00 81.38 204 ILE A O 1
ATOM 1515 N N . ALA A 1 205 ? 5.370 -0.341 3.058 1.00 76.69 205 ALA A N 1
ATOM 1516 C CA . ALA A 1 205 ? 5.659 -1.745 2.875 1.00 76.69 205 ALA A CA 1
ATOM 1517 C C . ALA A 1 205 ? 5.990 -2.372 4.233 1.00 76.69 205 ALA A C 1
ATOM 1519 O O . ALA A 1 205 ? 6.308 -1.668 5.198 1.00 76.69 205 ALA A O 1
ATOM 1520 N N . PRO A 1 206 ? 5.984 -3.710 4.334 1.00 79.31 206 PRO A N 1
ATOM 1521 C CA . PRO A 1 206 ? 6.423 -4.357 5.553 1.00 79.31 206 PRO A CA 1
ATOM 1522 C C . PRO A 1 206 ? 7.874 -3.997 5.876 1.00 79.31 206 PRO A C 1
ATOM 1524 O O . PRO A 1 206 ? 8.760 -4.098 5.028 1.00 79.31 206 PRO A O 1
ATOM 1527 N N . GLY A 1 207 ? 8.116 -3.617 7.124 1.00 76.56 207 GLY A N 1
ATOM 1528 C CA . GLY A 1 207 ? 9.394 -3.106 7.600 1.00 76.56 207 GLY A CA 1
ATOM 1529 C C . GLY A 1 207 ? 9.505 -1.584 7.573 1.00 76.56 207 GLY A C 1
ATOM 1530 O O . GLY A 1 207 ? 10.472 -1.084 8.139 1.00 76.56 207 GLY A O 1
ATOM 1531 N N . PHE A 1 208 ? 8.545 -0.856 6.990 1.00 83.38 208 PHE A N 1
ATOM 1532 C CA . PHE A 1 208 ? 8.455 0.593 7.171 1.00 83.38 208 PHE A CA 1
ATOM 1533 C C . PHE A 1 208 ? 8.253 0.922 8.656 1.00 83.38 208 PHE A C 1
ATOM 1535 O O . PHE A 1 208 ? 7.497 0.234 9.350 1.00 83.38 208 PHE A O 1
ATOM 1542 N N . VAL A 1 209 ? 8.967 1.939 9.138 1.00 87.06 209 VAL A N 1
ATOM 1543 C CA . VAL A 1 209 ? 8.953 2.389 10.531 1.00 87.06 209 VAL A CA 1
ATOM 1544 C C . VAL A 1 209 ? 8.753 3.895 10.544 1.00 87.06 209 VAL A C 1
ATOM 1546 O O . VAL A 1 209 ? 9.476 4.601 9.847 1.00 87.06 209 VAL A O 1
ATOM 1549 N N . PHE A 1 210 ? 7.809 4.359 11.355 1.00 90.75 210 PHE A N 1
ATOM 1550 C CA . PHE A 1 210 ? 7.570 5.775 11.617 1.00 90.75 210 PHE A CA 1
ATOM 1551 C C . PHE A 1 210 ? 7.423 6.006 13.123 1.00 90.75 210 PHE A C 1
ATOM 1553 O O . PHE A 1 210 ? 6.936 5.126 13.838 1.00 90.75 210 PHE A O 1
ATOM 1560 N N . GLY A 1 211 ? 7.807 7.182 13.608 1.00 90.19 211 GLY A N 1
ATOM 1561 C CA . GLY A 1 211 ? 7.606 7.568 15.003 1.00 90.19 211 GLY A CA 1
ATOM 1562 C C . GLY A 1 211 ? 6.133 7.888 15.275 1.00 90.19 211 GLY A C 1
ATOM 1563 O O . GLY A 1 211 ? 5.463 8.523 14.459 1.00 90.19 211 GLY A O 1
ATOM 1564 N N . SER A 1 212 ? 5.594 7.447 16.412 1.00 91.88 212 SER A N 1
ATOM 1565 C CA . SER A 1 212 ? 4.234 7.765 16.856 1.00 91.88 212 SER A CA 1
ATOM 1566 C C . SER A 1 212 ? 4.177 7.970 18.361 1.00 91.88 212 SER A C 1
ATOM 1568 O O . SER A 1 212 ? 4.128 7.013 19.131 1.00 91.88 212 SER A O 1
ATOM 1570 N N . ASP A 1 213 ? 4.066 9.227 18.779 1.00 90.69 213 ASP A N 1
ATOM 1571 C CA . ASP A 1 213 ? 4.010 9.569 20.196 1.00 90.69 213 ASP A CA 1
ATOM 1572 C C . ASP A 1 213 ? 2.614 10.068 20.595 1.00 90.69 213 ASP A C 1
ATOM 1574 O O . ASP A 1 213 ? 2.248 11.217 20.321 1.00 90.69 213 ASP A O 1
ATOM 1578 N N . PRO A 1 214 ? 1.785 9.221 21.228 1.00 92.94 214 PRO A N 1
ATOM 1579 C CA . PRO A 1 214 ? 0.455 9.614 21.647 1.00 92.94 214 PRO A CA 1
ATOM 1580 C C . PRO A 1 214 ? 0.460 10.539 22.875 1.00 92.94 214 PRO A C 1
ATOM 1582 O O . PRO A 1 214 ? 1.165 10.300 23.858 1.00 92.94 214 PRO A O 1
ATOM 1585 N N . LEU A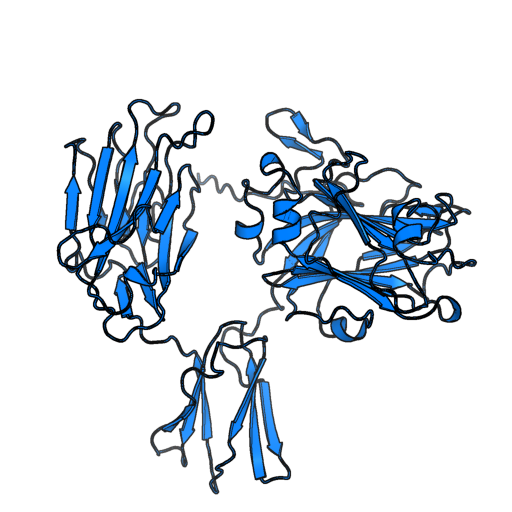 1 215 ? -0.402 11.556 22.845 1.00 91.38 215 LEU A N 1
ATOM 1586 C CA . LEU A 1 215 ? -0.799 12.403 23.970 1.00 91.38 215 LEU A CA 1
ATOM 1587 C C . LEU A 1 215 ? -2.238 12.063 24.356 1.00 91.38 215 LEU A C 1
ATOM 1589 O O . LEU A 1 215 ? -3.164 12.280 23.575 1.00 91.38 215 LEU A O 1
ATOM 1593 N N . LEU A 1 216 ? -2.434 11.588 25.581 1.00 93.00 216 LEU A N 1
ATOM 1594 C CA . LEU A 1 216 ? -3.754 11.350 26.151 1.00 93.00 216 LEU A CA 1
ATOM 1595 C C . LEU A 1 216 ? -4.197 12.575 26.951 1.00 93.00 216 LEU A C 1
ATOM 1597 O O . LEU A 1 216 ? -3.448 13.042 27.813 1.00 93.00 216 LEU A O 1
ATOM 1601 N N . LEU A 1 217 ? -5.409 13.068 26.693 1.00 91.44 217 LEU A N 1
ATOM 1602 C CA . LEU A 1 217 ? -6.035 14.166 27.425 1.00 91.44 217 LEU A CA 1
ATOM 1603 C C . LEU A 1 217 ? -7.284 13.671 28.146 1.00 91.44 217 LEU A C 1
ATOM 1605 O O . LEU A 1 217 ? -8.182 13.065 27.563 1.00 91.44 217 LEU A O 1
ATOM 1609 N N . ASN A 1 218 ? -7.343 14.001 29.427 1.00 89.50 218 ASN A N 1
ATOM 1610 C CA . ASN A 1 218 ? -8.478 13.824 30.308 1.00 89.50 218 ASN A CA 1
ATOM 1611 C C . ASN A 1 218 ? -8.716 15.150 31.034 1.00 89.50 218 ASN A C 1
ATOM 1613 O O . ASN A 1 218 ? -7.783 15.708 31.606 1.00 89.50 218 ASN A O 1
ATOM 1617 N N . ASN A 1 219 ? -9.960 15.628 31.054 1.00 82.62 219 ASN A N 1
ATOM 1618 C CA . ASN A 1 219 ? -10.375 16.791 31.847 1.00 82.62 219 ASN A CA 1
ATOM 1619 C C . ASN A 1 219 ? -9.728 18.144 31.448 1.00 82.62 219 ASN A C 1
ATOM 1621 O O . ASN A 1 219 ? -8.816 18.600 32.131 1.00 82.62 219 ASN A O 1
ATOM 1625 N N . ASP A 1 220 ? -10.217 18.809 30.392 1.00 76.81 220 ASP A N 1
ATOM 1626 C CA . ASP A 1 220 ? -9.903 20.205 30.006 1.00 76.81 220 ASP A CA 1
ATOM 1627 C C . ASP A 1 220 ? -8.411 20.608 30.129 1.00 76.81 220 ASP A C 1
ATOM 1629 O O . ASP A 1 220 ? -8.082 21.604 30.774 1.00 76.81 220 ASP A O 1
ATOM 1633 N N . TYR A 1 221 ? -7.491 19.829 29.544 1.00 79.19 221 TYR A N 1
ATOM 1634 C CA . TYR A 1 221 ? -6.019 19.962 29.664 1.00 79.19 221 TYR A CA 1
ATOM 1635 C C . TYR A 1 221 ? -5.391 19.745 31.052 1.00 79.19 221 TYR A C 1
ATOM 1637 O O . TYR A 1 221 ? -4.162 19.701 31.160 1.00 79.19 221 TYR A O 1
ATOM 1645 N N . GLU A 1 222 ? -6.169 19.576 32.117 1.00 80.06 222 GLU A N 1
ATOM 1646 C CA . GLU A 1 222 ? -5.617 19.361 33.456 1.00 80.06 222 GLU A CA 1
ATOM 1647 C C . GLU A 1 222 ? -4.952 17.979 33.568 1.00 80.06 222 GLU A C 1
ATOM 1649 O O . GLU A 1 222 ? -3.880 17.855 34.168 1.00 80.06 222 GLU A O 1
ATOM 1654 N N . GLY A 1 223 ? -5.537 16.947 32.954 1.00 84.12 223 GLY A N 1
ATOM 1655 C CA . GLY A 1 223 ? -5.049 15.568 32.969 1.00 84.12 223 GLY A CA 1
ATOM 1656 C C . GLY A 1 223 ? -4.443 15.128 31.642 1.00 84.12 223 GLY A C 1
ATOM 1657 O O . GLY A 1 223 ? -5.031 14.310 30.943 1.00 84.12 223 GLY A O 1
ATOM 1658 N N . GLN A 1 224 ? -3.261 15.637 31.296 1.00 86.88 224 GLN A N 1
ATOM 1659 C CA . GLN A 1 224 ? -2.582 15.293 30.041 1.00 86.88 224 GLN A CA 1
ATOM 1660 C C . GLN A 1 224 ? -1.241 14.573 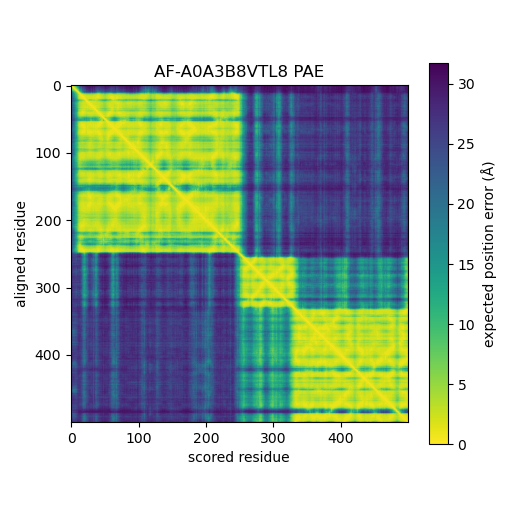30.233 1.00 86.88 224 GLN A C 1
ATOM 1662 O O . GLN A 1 224 ? -0.461 14.911 31.133 1.00 86.88 224 GLN A O 1
ATOM 1667 N N . ALA A 1 225 ? -0.954 13.602 29.362 1.00 87.56 225 ALA A N 1
ATOM 1668 C CA . ALA A 1 225 ? 0.281 12.828 29.406 1.00 87.56 225 ALA A CA 1
ATOM 1669 C C . ALA A 1 225 ? 0.687 12.234 28.053 1.00 87.56 225 ALA A C 1
ATOM 1671 O O . ALA A 1 225 ? -0.139 11.636 27.365 1.00 87.56 225 ALA A O 1
ATOM 1672 N N . PHE A 1 226 ? 1.978 12.336 27.736 1.00 89.31 226 PHE A N 1
ATOM 1673 C CA . PHE A 1 226 ? 2.634 11.451 26.774 1.00 89.31 226 PHE A CA 1
ATOM 1674 C C . PHE A 1 226 ? 3.004 10.118 27.451 1.00 89.31 226 PHE A C 1
ATOM 1676 O O . PHE A 1 226 ? 2.823 9.951 28.664 1.00 89.31 226 PHE A O 1
ATOM 1683 N N . ILE A 1 227 ? 3.530 9.161 26.682 1.00 85.06 227 ILE A N 1
ATOM 1684 C CA . ILE A 1 227 ? 3.956 7.847 27.195 1.00 85.06 227 ILE A CA 1
ATOM 1685 C C . ILE A 1 227 ? 5.017 7.984 28.301 1.00 85.06 227 ILE A C 1
ATOM 1687 O O . ILE A 1 227 ? 4.975 7.222 29.269 1.00 85.06 227 ILE A O 1
ATOM 1691 N N . GLY A 1 228 ? 5.896 8.989 28.230 1.00 74.69 228 GLY A N 1
ATOM 1692 C CA . GLY A 1 228 ? 6.977 9.199 29.200 1.00 74.69 228 GLY A CA 1
ATOM 1693 C C . GLY A 1 228 ? 6.536 9.588 30.617 1.00 74.69 228 GLY A C 1
ATOM 1694 O O . GLY A 1 228 ? 5.388 9.964 30.844 1.00 74.69 228 GLY A O 1
ATOM 1695 N N . PRO A 1 229 ? 7.431 9.501 31.622 1.00 67.31 229 PRO A N 1
ATOM 1696 C CA . PRO A 1 229 ? 7.096 9.551 33.046 1.00 67.31 229 PRO A CA 1
ATOM 1697 C C . PRO A 1 229 ? 6.654 10.928 33.552 1.00 67.31 229 PRO A C 1
ATOM 1699 O O . PRO A 1 229 ? 6.157 11.039 34.675 1.00 67.31 229 PRO A O 1
ATOM 1702 N N . LYS A 1 230 ? 6.864 11.983 32.765 1.00 69.38 230 LYS A N 1
ATOM 1703 C CA . LYS A 1 230 ? 6.586 13.364 33.155 1.00 69.38 230 LYS A CA 1
ATOM 1704 C C . LYS A 1 230 ? 5.203 13.811 32.679 1.00 69.38 230 LYS A C 1
ATOM 1706 O O . LYS A 1 230 ? 4.710 13.374 31.645 1.00 69.38 230 LYS A O 1
ATOM 1711 N N . GLN A 1 231 ? 4.586 14.709 33.445 1.00 74.31 231 GLN A N 1
ATOM 1712 C CA . GLN A 1 231 ? 3.431 15.478 32.975 1.00 74.31 231 GLN A CA 1
ATOM 1713 C C . GLN A 1 231 ? 3.873 16.332 31.777 1.00 74.31 231 GLN A C 1
ATOM 1715 O O . GLN A 1 231 ? 4.966 16.884 31.839 1.00 74.31 231 GLN A O 1
ATOM 1720 N N . TYR A 1 232 ? 3.047 16.401 30.725 1.00 76.56 232 TYR A N 1
ATOM 1721 C CA . TYR A 1 232 ? 3.284 17.092 29.442 1.00 76.56 232 TYR A CA 1
ATOM 1722 C C . TYR A 1 232 ? 4.715 17.614 29.211 1.00 76.56 232 TYR A C 1
ATOM 1724 O O . TYR A 1 232 ? 5.034 18.779 29.451 1.00 76.56 232 TYR A O 1
ATOM 1732 N N . GLU A 1 233 ? 5.564 16.737 28.693 1.00 75.75 233 GLU A N 1
ATOM 1733 C CA . GLU A 1 233 ? 6.765 17.102 27.953 1.00 75.75 233 GLU A CA 1
ATOM 1734 C C . GLU A 1 233 ? 6.708 16.290 26.661 1.00 75.75 233 GLU A C 1
ATOM 1736 O O . GLU A 1 233 ? 6.498 15.078 26.723 1.00 75.75 233 GLU A O 1
ATOM 1741 N N . ALA A 1 234 ? 6.796 16.962 25.510 1.00 72.38 234 ALA A N 1
ATOM 1742 C CA . ALA A 1 234 ? 6.774 16.272 24.227 1.00 72.38 234 ALA A CA 1
ATOM 1743 C C . ALA A 1 234 ? 8.005 15.352 24.139 1.00 72.38 234 ALA A C 1
ATOM 1745 O O . ALA A 1 234 ? 9.121 15.852 24.325 1.00 72.38 234 ALA A O 1
ATOM 1746 N N . PRO A 1 235 ? 7.821 14.043 23.904 1.00 69.88 235 PRO A N 1
ATOM 1747 C CA . PRO A 1 235 ? 8.929 13.137 23.662 1.00 69.88 235 PRO A CA 1
ATOM 1748 C C . PRO A 1 235 ? 9.600 13.466 22.322 1.00 69.88 235 PRO A C 1
ATOM 1750 O O . PRO A 1 235 ? 9.071 14.199 21.478 1.00 69.88 235 PRO A O 1
ATOM 1753 N N . SER A 1 236 ? 10.817 12.970 22.159 1.00 65.69 236 SER A N 1
ATOM 1754 C CA . SER A 1 236 ? 11.526 12.974 20.882 1.00 65.69 236 SER A CA 1
ATOM 1755 C C . SER A 1 236 ? 11.369 11.601 20.254 1.00 65.69 236 SER A C 1
ATOM 1757 O O . SER A 1 236 ? 11.601 10.635 20.966 1.00 65.69 236 SER A O 1
ATOM 1759 N N . GLY A 1 237 ? 11.076 11.482 18.955 1.00 66.12 237 GLY A N 1
ATOM 1760 C CA . GLY A 1 237 ? 10.936 10.187 18.251 1.00 66.12 237 GLY A CA 1
ATOM 1761 C C . GLY A 1 237 ? 12.135 9.216 18.338 1.00 66.12 237 GLY A C 1
ATOM 1762 O O . GLY A 1 237 ? 12.159 8.192 17.681 1.00 66.12 237 GLY A O 1
ATOM 1763 N N . THR A 1 238 ? 13.149 9.513 19.151 1.00 70.38 238 THR A N 1
ATOM 1764 C CA . THR A 1 238 ? 14.360 8.720 19.365 1.00 70.38 238 THR A CA 1
ATOM 1765 C C . THR A 1 238 ? 14.626 8.333 20.826 1.00 70.38 238 THR A C 1
ATOM 1767 O O . THR A 1 238 ? 15.611 7.637 21.067 1.00 70.38 238 THR A O 1
ATOM 1770 N N . ASP A 1 239 ? 13.803 8.739 21.805 1.00 76.88 239 ASP A N 1
ATOM 1771 C CA . ASP A 1 239 ? 14.013 8.416 23.230 1.00 76.88 239 ASP A CA 1
ATOM 1772 C C . ASP A 1 239 ? 13.275 7.152 23.712 1.00 76.88 239 ASP A C 1
ATOM 1774 O O . ASP A 1 239 ? 12.386 6.640 23.043 1.00 76.88 239 ASP A O 1
ATOM 1778 N N . SER A 1 240 ? 13.630 6.645 24.901 1.00 81.56 240 SER A N 1
ATOM 1779 C CA . SER A 1 240 ? 13.094 5.381 25.437 1.00 81.56 240 SER A CA 1
ATOM 1780 C C . SER A 1 240 ? 11.602 5.374 25.767 1.00 81.56 240 SER A C 1
ATOM 1782 O O . SER A 1 240 ? 11.013 4.307 25.961 1.00 81.56 240 SER A O 1
ATOM 1784 N N . ASP A 1 241 ? 10.992 6.548 25.901 1.00 83.94 241 ASP A N 1
ATOM 1785 C CA . ASP A 1 241 ? 9.560 6.680 26.134 1.00 83.94 241 ASP A CA 1
ATOM 1786 C C . ASP A 1 241 ? 8.769 6.767 24.821 1.00 83.94 241 ASP A C 1
ATOM 1788 O O . ASP A 1 241 ? 7.551 6.580 24.845 1.00 83.94 241 ASP A O 1
ATOM 1792 N N . SER A 1 242 ? 9.443 6.969 23.691 1.00 86.75 242 SER A N 1
ATOM 1793 C CA . SER A 1 242 ? 8.839 7.080 22.362 1.00 86.75 242 SER A CA 1
ATOM 1794 C C . SER A 1 242 ? 8.506 5.735 21.744 1.00 86.75 242 SER A C 1
ATOM 1796 O O . SER A 1 242 ? 8.981 4.682 22.197 1.00 86.75 242 SER A O 1
ATOM 1798 N N . ARG A 1 243 ? 7.634 5.749 20.731 1.00 89.88 243 ARG A N 1
ATOM 1799 C CA . ARG A 1 243 ? 7.225 4.531 20.021 1.00 89.88 243 ARG A CA 1
ATOM 1800 C C . ARG A 1 243 ? 7.495 4.624 18.533 1.00 89.88 243 ARG A C 1
ATOM 1802 O O . ARG A 1 243 ? 6.911 5.445 17.838 1.00 89.88 243 ARG A O 1
ATOM 1809 N N . ASP A 1 244 ? 8.293 3.678 18.058 1.00 90.88 244 ASP A N 1
ATOM 1810 C CA . ASP A 1 244 ? 8.502 3.435 16.638 1.00 90.88 244 ASP A CA 1
ATOM 1811 C C . ASP A 1 244 ? 7.485 2.398 16.171 1.00 90.88 244 ASP A C 1
ATOM 1813 O O . ASP A 1 244 ? 7.511 1.239 16.592 1.00 90.88 244 ASP A O 1
ATOM 1817 N N . ILE A 1 245 ? 6.563 2.793 15.302 1.00 93.81 245 ILE A N 1
ATOM 1818 C CA . ILE A 1 245 ? 5.546 1.896 14.768 1.00 93.81 245 ILE A CA 1
ATOM 1819 C C . ILE A 1 245 ? 6.099 1.216 13.529 1.00 93.81 245 ILE A C 1
ATOM 1821 O O . ILE A 1 245 ? 6.318 1.846 12.497 1.00 93.81 245 ILE A O 1
ATOM 1825 N N . ARG A 1 246 ? 6.305 -0.097 13.621 1.00 91.94 246 ARG A N 1
ATOM 1826 C CA . ARG A 1 246 ? 6.783 -0.912 12.508 1.00 91.94 246 ARG A CA 1
ATOM 1827 C C . ARG A 1 246 ? 5.627 -1.618 11.829 1.00 91.94 246 ARG A C 1
ATOM 1829 O O . ARG A 1 246 ? 4.952 -2.447 12.438 1.00 91.94 246 ARG A O 1
ATOM 1836 N N . LEU A 1 247 ? 5.461 -1.373 10.538 1.00 90.69 247 LEU A N 1
ATOM 1837 C CA . LEU A 1 247 ? 4.531 -2.118 9.704 1.00 90.69 247 LEU A CA 1
ATOM 1838 C C . LEU A 1 247 ? 5.017 -3.563 9.576 1.00 90.69 247 LEU A C 1
ATOM 1840 O O . LEU A 1 247 ? 6.030 -3.833 8.932 1.00 90.69 247 LEU A O 1
ATOM 1844 N N . VAL A 1 248 ? 4.322 -4.518 10.191 1.00 80.81 248 VAL A N 1
ATOM 1845 C CA . VAL A 1 248 ? 4.669 -5.939 10.059 1.00 80.81 248 VAL A CA 1
ATOM 1846 C C . VAL A 1 248 ? 3.709 -6.645 9.125 1.00 80.81 248 VAL A C 1
ATOM 1848 O O . VAL A 1 248 ? 2.513 -6.360 9.101 1.00 80.81 248 VAL A O 1
ATOM 1851 N N . THR A 1 249 ? 4.219 -7.617 8.369 1.00 72.56 249 THR A N 1
ATOM 1852 C CA . THR A 1 249 ? 3.337 -8.592 7.728 1.00 72.56 249 THR A CA 1
ATOM 1853 C C . THR A 1 249 ? 2.645 -9.426 8.797 1.00 72.56 249 THR A C 1
ATOM 1855 O O . THR A 1 249 ? 3.127 -9.542 9.926 1.00 72.56 249 THR A O 1
ATOM 1858 N N . VAL A 1 250 ? 1.581 -10.131 8.414 1.00 60.34 250 VAL A N 1
ATOM 1859 C CA . VAL A 1 250 ? 1.127 -11.292 9.188 1.00 60.34 250 VAL A CA 1
ATOM 1860 C C . VAL A 1 250 ? 2.349 -12.164 9.500 1.00 60.34 250 VAL A C 1
ATOM 1862 O O . VAL A 1 250 ? 3.159 -12.432 8.604 1.00 60.34 250 VAL A O 1
ATOM 1865 N N . SER A 1 251 ? 2.512 -12.548 10.768 1.00 46.50 251 SER A N 1
ATOM 1866 C CA . SER A 1 251 ? 3.537 -13.491 11.210 1.00 46.50 251 SER A CA 1
ATOM 1867 C C . SER A 1 251 ? 3.488 -14.702 10.287 1.00 46.50 251 SER A C 1
ATOM 1869 O O . SER A 1 251 ? 2.501 -15.427 10.283 1.00 46.50 251 SER A O 1
ATOM 1871 N N . ALA A 1 252 ? 4.514 -14.803 9.433 1.00 41.28 252 ALA A N 1
ATOM 1872 C CA . ALA A 1 252 ? 4.668 -15.743 8.331 1.00 41.28 252 ALA A CA 1
ATOM 1873 C C . ALA A 1 252 ? 3.393 -16.538 8.001 1.00 41.28 252 ALA A C 1
ATOM 1875 O O . ALA A 1 252 ? 3.143 -17.592 8.596 1.00 41.28 252 ALA A O 1
ATOM 1876 N N . LEU A 1 253 ? 2.653 -16.115 6.964 1.00 44.25 253 LEU A N 1
ATOM 1877 C CA . LEU A 1 253 ? 2.002 -17.131 6.138 1.00 44.25 253 LEU A CA 1
ATOM 1878 C C . LEU A 1 253 ? 3.071 -18.201 5.907 1.00 44.25 253 LEU A C 1
ATOM 1880 O O . LEU A 1 253 ? 4.181 -17.830 5.498 1.00 44.25 253 LEU A O 1
ATOM 1884 N N . PRO A 1 254 ? 2.829 -19.473 6.266 1.00 40.88 254 PRO A N 1
ATOM 1885 C CA . PRO A 1 254 ? 3.879 -20.462 6.134 1.00 40.88 254 PRO A CA 1
ATOM 1886 C C . PRO A 1 254 ? 4.354 -20.403 4.686 1.00 40.88 254 PRO A C 1
ATOM 1888 O O . PRO A 1 254 ? 3.537 -20.173 3.797 1.00 40.88 254 PRO A O 1
ATOM 1891 N N . ALA A 1 255 ? 5.659 -20.522 4.445 1.00 44.22 255 ALA A N 1
ATOM 1892 C CA . ALA A 1 255 ? 6.176 -20.488 3.085 1.00 44.22 255 ALA A CA 1
ATOM 1893 C C . ALA A 1 255 ? 5.424 -21.538 2.241 1.00 44.22 255 ALA A C 1
ATOM 1895 O O . ALA A 1 255 ? 5.630 -22.740 2.418 1.00 44.22 255 ALA A O 1
ATOM 1896 N N . GLY A 1 256 ? 4.505 -21.075 1.386 1.00 56.12 256 GLY A N 1
ATOM 1897 C CA . GLY A 1 256 ? 3.638 -21.911 0.562 1.00 56.12 256 GLY A CA 1
ATOM 1898 C C . GLY A 1 256 ? 2.127 -21.696 0.735 1.00 56.12 256 GLY A C 1
ATOM 1899 O O . GLY A 1 256 ? 1.608 -21.257 1.761 1.00 56.12 256 GLY A O 1
ATOM 1900 N N . LEU A 1 257 ? 1.416 -22.069 -0.323 1.00 78.50 257 LEU A N 1
ATOM 1901 C CA . LEU A 1 257 ? -0.035 -22.184 -0.385 1.00 78.50 257 LEU A CA 1
ATOM 1902 C C . LEU A 1 257 ? -0.520 -23.402 0.421 1.00 78.50 257 LEU A C 1
ATOM 1904 O O . LEU A 1 257 ? -0.153 -24.544 0.136 1.00 78.50 257 LEU A O 1
ATOM 1908 N N . ILE A 1 258 ? -1.353 -23.161 1.429 1.00 82.06 258 ILE A N 1
ATOM 1909 C CA . ILE A 1 258 ? -1.829 -24.128 2.420 1.00 82.06 258 ILE A CA 1
ATOM 1910 C C . ILE A 1 258 ? -3.342 -24.038 2.530 1.00 82.06 258 ILE A C 1
ATOM 1912 O O . ILE A 1 258 ? -3.908 -23.000 2.858 1.00 82.06 258 ILE A O 1
ATOM 1916 N N . ILE A 1 259 ? -3.999 -25.181 2.344 1.00 88.81 259 ILE A N 1
ATOM 1917 C CA . ILE A 1 259 ? -5.406 -25.339 2.708 1.00 88.81 259 ILE A CA 1
ATOM 1918 C C . ILE A 1 259 ? -5.486 -25.360 4.241 1.00 88.81 259 ILE A C 1
ATOM 1920 O O . ILE A 1 259 ? -4.977 -26.284 4.877 1.00 88.81 259 ILE A O 1
ATOM 1924 N N . THR A 1 260 ? -6.080 -24.321 4.823 1.00 84.56 260 THR A N 1
ATOM 1925 C CA . THR A 1 260 ? -6.169 -24.076 6.268 1.00 84.56 260 THR A CA 1
ATOM 1926 C C . THR A 1 260 ? -7.400 -24.713 6.899 1.00 84.56 260 THR A C 1
ATOM 1928 O O . THR A 1 260 ? -7.348 -25.099 8.065 1.00 84.56 260 THR A O 1
ATOM 1931 N N . ASP A 1 261 ? -8.486 -24.861 6.141 1.00 87.25 261 ASP A N 1
ATOM 1932 C CA . ASP A 1 261 ? -9.702 -25.528 6.600 1.00 87.25 261 ASP A CA 1
ATOM 1933 C C . ASP A 1 261 ? -10.422 -26.231 5.445 1.00 87.25 261 ASP A C 1
ATOM 1935 O O . ASP A 1 261 ? -10.285 -25.868 4.275 1.00 87.25 261 ASP A O 1
ATOM 1939 N N . SER A 1 262 ? -11.202 -27.260 5.767 1.00 92.69 262 SER A N 1
ATOM 1940 C CA . SER A 1 262 ? -12.092 -27.907 4.810 1.00 92.69 262 SER A CA 1
ATOM 1941 C C . SER A 1 262 ? -13.287 -28.553 5.502 1.00 92.69 262 SER A C 1
ATOM 1943 O O . SER A 1 262 ? -13.153 -29.206 6.538 1.00 92.69 262 SER A O 1
ATOM 1945 N N . SER A 1 263 ? -14.476 -28.402 4.922 1.00 92.44 263 SER A N 1
ATOM 1946 C CA . SER A 1 263 ? -15.717 -28.903 5.506 1.00 92.44 263 SER A CA 1
ATOM 1947 C C . SER A 1 263 ? -16.730 -29.353 4.453 1.00 92.44 263 SER A C 1
ATOM 1949 O O . SER A 1 263 ? -16.973 -28.690 3.445 1.00 92.44 263 SER A O 1
ATOM 1951 N N . LEU A 1 264 ? -17.379 -30.490 4.720 1.00 90.38 264 LEU A N 1
ATOM 1952 C CA . LEU A 1 264 ? -18.575 -30.913 3.996 1.00 90.38 264 LEU A CA 1
ATOM 1953 C C . LEU A 1 264 ? -19.796 -30.229 4.622 1.00 90.38 264 LEU A C 1
ATOM 1955 O O . LEU A 1 264 ? -20.081 -30.409 5.807 1.00 90.38 264 LEU A O 1
ATOM 1959 N N . LYS A 1 265 ? -20.522 -29.443 3.833 1.00 88.56 265 LYS A N 1
ATOM 1960 C CA . LYS A 1 265 ? -21.713 -28.714 4.274 1.00 88.56 265 LYS A CA 1
ATOM 1961 C C . LYS A 1 265 ? -22.950 -29.617 4.264 1.00 88.56 265 LYS A C 1
ATOM 1963 O O . LYS A 1 265 ? -23.033 -30.596 3.525 1.00 88.56 265 LYS A O 1
ATOM 1968 N N . SER A 1 266 ? -23.955 -29.259 5.062 1.00 86.62 266 SER A N 1
ATOM 1969 C CA . SER A 1 266 ? -25.206 -30.026 5.216 1.00 86.62 266 SER A CA 1
ATOM 1970 C C . SER A 1 266 ? -26.037 -30.141 3.932 1.00 86.62 266 SER A C 1
ATOM 1972 O O . SER A 1 266 ? -26.808 -31.084 3.779 1.00 86.62 266 SER A O 1
ATOM 1974 N N . ASN A 1 267 ? -25.867 -29.202 3.001 1.00 84.56 267 ASN A N 1
ATOM 1975 C CA . ASN A 1 267 ? -26.478 -29.212 1.670 1.00 84.56 267 ASN A CA 1
ATOM 1976 C C . ASN A 1 267 ? -25.720 -30.099 0.657 1.00 84.56 267 ASN A C 1
ATOM 1978 O O . ASN A 1 267 ? -26.111 -30.146 -0.507 1.00 84.56 267 ASN A O 1
ATOM 1982 N N . GLY A 1 268 ? -24.645 -30.775 1.077 1.00 84.50 268 GLY A N 1
ATOM 1983 C CA . GLY A 1 268 ? -23.846 -31.652 0.227 1.00 84.50 268 GLY A CA 1
ATOM 1984 C C . GLY A 1 268 ? -22.814 -30.942 -0.653 1.00 84.50 268 GLY A C 1
ATOM 1985 O O . GLY A 1 268 ? -22.326 -31.571 -1.583 1.00 84.50 268 GLY A O 1
ATOM 1986 N N . SER A 1 269 ? -22.473 -29.672 -0.404 1.00 91.62 269 SER A N 1
ATOM 1987 C CA . SER A 1 269 ? -21.307 -29.020 -1.025 1.00 91.62 269 SER A CA 1
ATOM 1988 C C . SER A 1 269 ? -20.052 -29.169 -0.165 1.00 91.62 269 SER A C 1
ATOM 1990 O O . SER A 1 269 ? -20.149 -29.283 1.057 1.00 91.62 269 SER A O 1
ATOM 1992 N N . PHE A 1 270 ? -18.872 -29.124 -0.777 1.00 93.88 270 PHE A N 1
ATOM 1993 C CA . PHE A 1 270 ? -17.595 -29.133 -0.059 1.00 93.88 270 PHE A CA 1
ATOM 1994 C C . PHE A 1 270 ? -16.947 -27.757 -0.146 1.00 93.88 270 PHE A C 1
ATOM 1996 O O . PHE A 1 270 ? -16.769 -27.234 -1.243 1.00 93.88 270 PHE A O 1
ATOM 2003 N N . GLU A 1 271 ? -16.614 -27.177 1.000 1.00 94.81 271 GLU A N 1
ATOM 2004 C CA . GLU A 1 271 ? -15.876 -25.922 1.093 1.00 94.81 271 GLU A CA 1
ATOM 2005 C C . GLU A 1 271 ? -14.470 -26.197 1.611 1.00 94.81 271 GLU A C 1
ATOM 2007 O O . GLU A 1 271 ? -14.286 -27.015 2.512 1.00 94.81 271 GLU A O 1
ATOM 2012 N N . PHE A 1 272 ? -13.486 -25.490 1.075 1.00 94.00 272 PHE A N 1
ATOM 2013 C CA . PHE A 1 272 ? -12.148 -25.434 1.643 1.00 94.00 272 PHE A CA 1
ATOM 2014 C C . PHE A 1 272 ? -11.603 -24.014 1.553 1.00 94.00 272 PHE A C 1
ATOM 2016 O O . PHE A 1 272 ? -11.996 -23.235 0.682 1.00 94.00 272 PHE A O 1
ATOM 2023 N N . ILE A 1 273 ? -10.730 -23.694 2.500 1.00 92.31 273 ILE A N 1
ATOM 2024 C CA . ILE A 1 273 ? -10.150 -22.375 2.722 1.00 92.31 273 ILE A CA 1
ATOM 2025 C C . ILE A 1 273 ? -8.638 -22.522 2.628 1.00 92.31 273 ILE A C 1
ATOM 2027 O O . ILE A 1 273 ? -8.092 -23.505 3.127 1.00 92.31 273 ILE A O 1
ATOM 2031 N N . TRP A 1 274 ? -7.960 -21.576 1.991 1.00 91.00 274 TRP A N 1
ATOM 2032 C CA . TRP A 1 274 ? -6.499 -21.509 1.971 1.00 91.00 274 TRP A CA 1
ATOM 2033 C C . TRP A 1 274 ? -6.005 -20.113 2.315 1.00 91.00 274 TRP A C 1
ATOM 2035 O O . TRP A 1 274 ? -6.759 -19.147 2.212 1.00 91.00 274 TRP A O 1
ATOM 2045 N N . ASN A 1 275 ? -4.743 -20.012 2.730 1.00 78.75 275 ASN A N 1
ATOM 2046 C CA . ASN A 1 275 ? -4.079 -18.725 2.903 1.00 78.75 275 ASN A CA 1
ATOM 2047 C C . ASN A 1 275 ? -3.799 -18.051 1.555 1.00 78.75 275 ASN A C 1
ATOM 2049 O O . ASN A 1 275 ? -3.329 -18.692 0.622 1.00 78.75 275 ASN A O 1
ATOM 2053 N N . SER A 1 276 ? -4.031 -16.748 1.494 1.00 77.69 276 SER A N 1
ATOM 2054 C CA . SER A 1 276 ? -3.915 -15.922 0.296 1.00 77.69 276 SER A CA 1
ATOM 2055 C C . SER A 1 276 ? -3.205 -14.610 0.604 1.00 77.69 276 SER A C 1
ATOM 2057 O O . SER A 1 276 ? -2.956 -14.315 1.772 1.00 77.69 276 SER A O 1
ATOM 2059 N N . ARG A 1 277 ? -2.908 -13.801 -0.410 1.00 66.12 277 ARG A N 1
ATOM 2060 C CA . ARG A 1 277 ? -2.668 -12.356 -0.266 1.00 66.12 277 ARG A CA 1
ATOM 2061 C C . ARG A 1 277 ? -3.728 -11.586 -1.054 1.00 66.12 277 ARG A C 1
ATOM 2063 O O . ARG A 1 277 ? -4.304 -12.167 -1.974 1.00 66.12 277 ARG A O 1
ATOM 2070 N N . PRO A 1 278 ? -4.023 -10.321 -0.714 1.00 66.75 278 PRO A N 1
ATOM 2071 C CA . PRO A 1 278 ? -4.828 -9.466 -1.571 1.00 66.75 278 PRO A CA 1
ATOM 2072 C C . PRO A 1 278 ? -4.292 -9.450 -3.009 1.00 66.75 278 PRO A C 1
ATOM 2074 O O . PRO A 1 278 ? -3.086 -9.513 -3.228 1.00 66.75 278 PRO A O 1
ATOM 2077 N N . SER A 1 279 ? -5.193 -9.389 -3.984 1.00 62.34 279 SER A N 1
ATOM 2078 C CA . SER A 1 279 ? -4.940 -9.465 -5.430 1.00 62.34 279 SER A CA 1
ATOM 2079 C C . SER A 1 279 ? -4.454 -10.814 -5.973 1.00 62.34 279 SER A C 1
ATOM 2081 O O . SER A 1 279 ? -4.566 -11.032 -7.181 1.00 62.34 279 SER A O 1
ATOM 2083 N N . ASP A 1 280 ? -4.001 -11.751 -5.131 1.00 78.00 280 ASP A N 1
ATOM 2084 C CA . ASP A 1 280 ? -3.621 -13.086 -5.600 1.00 78.00 280 ASP A CA 1
ATOM 2085 C C . ASP A 1 280 ? -4.814 -13.793 -6.255 1.00 78.00 280 ASP A C 1
ATOM 2087 O O . ASP A 1 280 ? -5.970 -13.682 -5.833 1.00 78.00 280 ASP A O 1
ATOM 2091 N N . ARG A 1 281 ? -4.519 -14.581 -7.284 1.00 86.12 281 ARG A N 1
ATOM 2092 C CA . ARG A 1 281 ? -5.482 -15.458 -7.948 1.00 86.12 281 ARG A CA 1
ATOM 2093 C C . ARG A 1 281 ? -5.010 -16.895 -7.859 1.00 86.12 281 ARG A C 1
ATOM 2095 O O . ARG A 1 281 ? -3.822 -17.165 -7.701 1.00 86.12 281 ARG A O 1
ATOM 2102 N N . TYR A 1 282 ? -5.943 -17.828 -8.006 1.00 92.62 282 TYR A N 1
ATOM 2103 C CA . TYR A 1 282 ? -5.696 -19.251 -7.831 1.00 92.62 282 TYR A CA 1
ATOM 2104 C C . TYR A 1 282 ? -6.386 -20.105 -8.886 1.00 92.62 282 TYR A C 1
ATOM 2106 O O . TYR A 1 282 ? -7.482 -19.810 -9.363 1.00 92.62 282 TYR A O 1
ATOM 2114 N N . GLN A 1 283 ? -5.754 -21.226 -9.207 1.00 94.25 283 GLN A N 1
ATOM 2115 C CA . GLN A 1 283 ? -6.365 -22.306 -9.957 1.00 94.25 283 GLN A CA 1
ATOM 2116 C C . GLN A 1 283 ? -6.791 -23.400 -8.982 1.00 94.25 283 GLN A C 1
ATOM 2118 O O . GLN A 1 283 ? -5.981 -23.922 -8.214 1.00 94.25 283 GLN A O 1
ATOM 2123 N N . VAL A 1 284 ? -8.064 -23.775 -9.039 1.00 95.69 284 VAL A N 1
ATOM 2124 C CA . VAL A 1 284 ? -8.628 -24.873 -8.261 1.00 95.69 284 VAL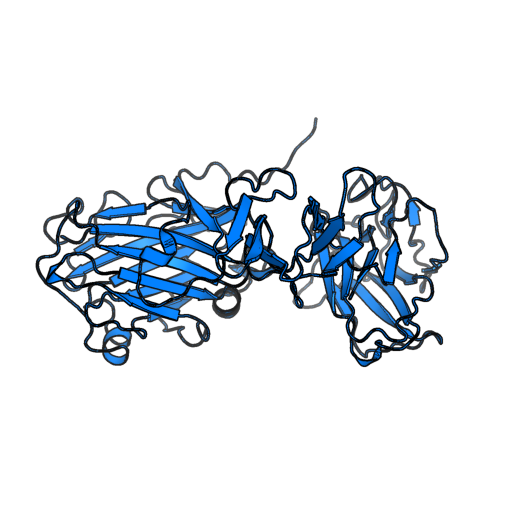 A CA 1
ATOM 2125 C C . VAL A 1 284 ? -8.807 -26.077 -9.167 1.00 95.69 284 VAL A C 1
ATOM 2127 O O . VAL A 1 284 ? -9.498 -26.019 -10.187 1.00 95.69 284 VAL A O 1
ATOM 2130 N N . GLU A 1 285 ? -8.237 -27.205 -8.761 1.00 94.94 285 GLU A N 1
ATOM 2131 C CA . GLU A 1 285 ? -8.310 -28.445 -9.518 1.00 94.94 285 GLU A CA 1
ATOM 2132 C C . GLU A 1 285 ? -8.891 -29.588 -8.698 1.00 94.94 285 GLU A C 1
ATOM 2134 O O . GLU A 1 285 ? -8.682 -29.709 -7.489 1.00 94.94 285 GLU A O 1
ATOM 2139 N N . ARG A 1 286 ? -9.584 -30.484 -9.401 1.00 93.88 286 ARG A N 1
ATOM 2140 C CA . ARG A 1 286 ? -10.226 -31.664 -8.834 1.00 93.88 286 ARG A CA 1
ATOM 2141 C C . ARG A 1 286 ? -9.927 -32.914 -9.640 1.00 93.88 286 ARG A C 1
ATOM 2143 O O . ARG A 1 286 ? -9.898 -32.891 -10.867 1.00 93.88 286 ARG A O 1
ATOM 2150 N N . ARG A 1 287 ? -9.803 -34.050 -8.958 1.00 92.50 287 ARG A N 1
ATOM 2151 C CA . ARG A 1 287 ? -9.754 -35.380 -9.586 1.00 92.50 287 ARG A CA 1
ATOM 2152 C C . ARG A 1 287 ? -10.625 -36.391 -8.838 1.00 92.50 287 ARG A C 1
ATOM 2154 O O . ARG A 1 287 ? -10.880 -36.230 -7.647 1.00 92.50 287 ARG A O 1
ATOM 2161 N N . LYS A 1 288 ? -11.083 -37.433 -9.538 1.00 89.44 288 LYS A N 1
ATOM 2162 C CA . LYS A 1 288 ? -12.056 -38.430 -9.033 1.00 89.44 288 LYS A CA 1
ATOM 2163 C C . LYS A 1 288 ? -11.398 -39.675 -8.420 1.00 89.44 288 LYS A C 1
ATOM 2165 O O . LYS A 1 288 ? -12.051 -40.457 -7.741 1.00 89.44 288 LYS A O 1
ATOM 2170 N N . SER A 1 289 ? -10.107 -39.880 -8.670 1.00 85.56 289 SER A N 1
ATOM 2171 C CA . SER A 1 289 ? -9.281 -40.926 -8.061 1.00 85.56 289 SER A CA 1
ATOM 2172 C C . SER A 1 289 ? -7.814 -40.489 -8.009 1.00 85.56 289 SER A C 1
ATOM 2174 O O . SER A 1 289 ? -7.419 -39.535 -8.681 1.00 85.56 289 SER A O 1
ATOM 2176 N N . MET A 1 290 ? -6.976 -41.223 -7.270 1.00 83.56 290 MET A N 1
ATOM 2177 C CA . MET A 1 290 ? -5.526 -40.970 -7.217 1.00 83.56 290 MET A CA 1
ATOM 2178 C C . MET A 1 290 ? -4.817 -41.108 -8.577 1.00 83.56 290 MET A C 1
ATOM 2180 O O . MET A 1 290 ? -3.698 -40.621 -8.725 1.00 83.56 290 MET A O 1
ATOM 2184 N N . HIS A 1 291 ? -5.457 -41.746 -9.563 1.00 87.00 291 HIS A N 1
ATOM 2185 C CA . HIS A 1 291 ? -4.880 -42.032 -10.882 1.00 87.00 291 HIS A CA 1
ATOM 2186 C C . HIS A 1 291 ? -5.545 -41.261 -12.030 1.00 87.00 291 HIS A C 1
ATOM 2188 O O . HIS A 1 291 ? -5.057 -41.310 -13.155 1.00 87.00 291 HIS A O 1
ATOM 2194 N N . SER A 1 292 ? -6.658 -40.565 -11.783 1.00 88.38 292 SER A N 1
ATOM 2195 C CA . SER A 1 292 ? -7.290 -39.714 -12.797 1.00 88.38 292 SER A CA 1
ATOM 2196 C C . SER A 1 292 ? -6.558 -38.379 -12.942 1.00 88.38 292 SER A C 1
ATOM 2198 O O . SER A 1 292 ? -6.018 -37.867 -11.958 1.00 88.38 292 SER A O 1
ATOM 2200 N N . ALA A 1 293 ? -6.601 -37.800 -14.143 1.00 90.50 293 ALA A N 1
ATOM 2201 C CA . ALA A 1 293 ? -6.085 -36.460 -14.405 1.00 90.50 293 ALA A CA 1
ATOM 2202 C C . ALA A 1 293 ? -6.775 -35.399 -13.529 1.00 90.50 293 ALA A C 1
ATOM 2204 O O . ALA A 1 293 ? -7.956 -35.534 -13.190 1.00 90.50 293 ALA A O 1
ATOM 2205 N N . TRP A 1 294 ? -6.028 -34.350 -13.184 1.00 93.06 294 TRP A N 1
ATOM 2206 C CA . TRP A 1 294 ? -6.585 -33.140 -12.588 1.00 93.06 294 TRP A CA 1
ATOM 2207 C C . TRP A 1 294 ? -7.451 -32.413 -13.618 1.00 93.06 294 TRP A C 1
ATOM 2209 O O . TRP A 1 294 ? -7.095 -32.322 -14.791 1.00 93.06 294 TRP A O 1
ATOM 2219 N N . GLN A 1 295 ? -8.616 -31.952 -13.181 1.00 94.12 295 GLN A N 1
ATOM 2220 C CA . GLN A 1 295 ? -9.524 -31.117 -13.954 1.00 94.12 295 GLN A CA 1
ATOM 2221 C C . GLN A 1 295 ? -9.593 -29.756 -13.278 1.00 94.12 295 GLN A C 1
ATOM 2223 O O . GLN A 1 295 ? -9.889 -29.696 -12.084 1.00 94.12 295 GLN A O 1
ATOM 2228 N N . VAL A 1 296 ? -9.355 -28.686 -14.031 1.00 94.12 296 VAL A N 1
ATOM 2229 C CA . VAL A 1 296 ? -9.588 -27.321 -13.555 1.00 94.12 296 VAL A CA 1
ATOM 2230 C C . VAL A 1 296 ? -11.087 -27.146 -13.322 1.00 94.12 296 VAL A C 1
ATOM 2232 O O . VAL A 1 296 ? -11.899 -27.439 -14.200 1.00 94.12 296 VAL A O 1
ATOM 2235 N N . ILE A 1 297 ? -11.452 -26.739 -12.110 1.00 94.69 297 ILE A N 1
ATOM 2236 C CA . ILE A 1 297 ? -12.836 -26.440 -11.716 1.00 94.69 297 ILE A CA 1
ATOM 2237 C C . ILE A 1 297 ? -13.031 -24.960 -11.366 1.00 94.69 297 ILE A C 1
ATOM 2239 O O . ILE A 1 297 ? -14.169 -24.498 -11.320 1.00 94.69 297 ILE A O 1
ATOM 2243 N N . ALA A 1 298 ? -11.937 -24.223 -11.167 1.00 94.31 298 ALA A N 1
ATOM 2244 C CA . ALA A 1 298 ? -11.895 -22.768 -11.209 1.00 94.31 298 ALA A CA 1
ATOM 2245 C C . ALA A 1 298 ? -10.511 -22.310 -11.678 1.00 94.31 298 ALA A C 1
ATOM 2247 O O . ALA A 1 298 ? -9.503 -22.896 -11.287 1.00 94.31 298 ALA A O 1
ATOM 2248 N N . GLU A 1 299 ? -10.469 -21.274 -12.501 1.00 92.25 299 GLU A N 1
ATOM 2249 C CA . GLU A 1 299 ? -9.254 -20.678 -13.055 1.00 92.25 299 GLU A CA 1
ATOM 2250 C C . GLU A 1 299 ? -9.261 -19.190 -12.706 1.00 92.25 299 GLU A C 1
ATOM 2252 O O . GLU A 1 299 ? -10.321 -18.572 -12.761 1.00 92.25 299 GLU A O 1
ATOM 2257 N N . GLY A 1 300 ? -8.120 -18.632 -12.293 1.00 87.25 300 GLY A N 1
ATOM 2258 C CA . GLY A 1 300 ? -8.028 -17.218 -11.914 1.00 87.25 300 GLY A CA 1
ATOM 2259 C C . GLY A 1 300 ? -8.925 -16.788 -10.748 1.00 87.25 300 GLY A C 1
ATOM 2260 O O . GLY A 1 300 ? -9.276 -15.618 -10.667 1.00 87.25 300 GLY A O 1
ATOM 2261 N N . TYR A 1 301 ? -9.294 -17.709 -9.855 1.00 92.62 301 TYR A N 1
ATOM 2262 C CA . TYR A 1 301 ? -10.237 -17.473 -8.765 1.00 92.62 301 TYR A CA 1
ATOM 2263 C C . TYR A 1 301 ? -9.570 -16.821 -7.539 1.00 92.62 301 TYR A C 1
ATOM 2265 O O . TYR A 1 301 ? -8.489 -17.258 -7.150 1.00 92.62 301 TYR A O 1
ATOM 2273 N N . PRO A 1 302 ? -10.231 -15.882 -6.844 1.00 90.69 302 PRO A N 1
ATOM 2274 C CA . PRO A 1 302 ? -11.516 -15.291 -7.205 1.00 90.69 302 PRO A CA 1
ATOM 2275 C C . PRO A 1 302 ? -11.386 -14.296 -8.364 1.00 90.69 302 PRO A C 1
ATOM 2277 O O . PRO A 1 302 ? -10.337 -13.681 -8.557 1.00 90.69 302 PRO A O 1
ATOM 2280 N N . ASP A 1 303 ? -12.472 -14.135 -9.126 1.00 78.75 303 ASP A N 1
ATOM 2281 C CA . ASP A 1 303 ? -12.545 -13.141 -10.199 1.00 78.75 303 ASP A CA 1
ATOM 2282 C C . ASP A 1 303 ? -12.273 -11.749 -9.610 1.00 78.75 303 ASP A C 1
ATOM 2284 O O . ASP A 1 303 ? -12.966 -11.313 -8.693 1.00 78.75 303 ASP A O 1
ATOM 2288 N N . GLY A 1 304 ? -11.252 -11.058 -10.120 1.00 68.56 304 GLY A N 1
ATOM 2289 C CA . GLY A 1 304 ? -10.799 -9.776 -9.561 1.00 68.56 304 GLY A CA 1
ATOM 2290 C C . GLY A 1 304 ? -9.622 -9.870 -8.584 1.00 68.56 304 GLY A C 1
ATOM 2291 O O . GLY A 1 304 ? -9.050 -8.837 -8.269 1.00 68.56 304 GLY A O 1
ATOM 2292 N N . GLY A 1 305 ? -9.185 -11.077 -8.209 1.00 76.88 305 GLY A N 1
ATOM 2293 C CA . GLY A 1 305 ? -8.148 -11.277 -7.192 1.00 76.88 305 GLY A CA 1
ATOM 2294 C C . GLY A 1 305 ? -8.729 -11.355 -5.781 1.00 76.88 305 GLY A C 1
ATOM 2295 O O . GLY A 1 305 ? -9.841 -10.898 -5.511 1.00 76.88 305 GLY A O 1
ATOM 2296 N N . ALA A 1 306 ? -8.008 -12.010 -4.878 1.00 77.25 306 ALA A N 1
ATOM 2297 C CA . ALA A 1 306 ? -8.429 -12.169 -3.497 1.00 77.25 306 ALA A CA 1
ATOM 2298 C C . ALA A 1 306 ? -8.518 -10.814 -2.787 1.00 77.25 306 ALA A C 1
ATOM 2300 O O . ALA A 1 306 ? -7.703 -9.928 -3.002 1.00 77.25 306 ALA A O 1
ATOM 2301 N N . THR A 1 307 ? -9.494 -10.650 -1.900 1.00 73.81 307 THR A N 1
ATOM 2302 C CA . THR A 1 307 ? -9.657 -9.420 -1.104 1.00 73.81 307 THR A CA 1
ATOM 2303 C C . THR A 1 307 ? -9.181 -9.594 0.338 1.00 73.81 307 THR A C 1
ATOM 2305 O O . THR A 1 307 ? -9.346 -8.701 1.162 1.00 73.81 307 THR A O 1
ATOM 2308 N N . ALA A 1 308 ? -8.657 -10.773 0.676 1.00 69.31 308 ALA A N 1
ATOM 2309 C CA . ALA A 1 308 ? -8.301 -11.155 2.033 1.00 69.31 308 ALA A CA 1
ATOM 2310 C C . ALA A 1 308 ? -7.141 -12.157 2.040 1.00 69.31 308 ALA A C 1
ATOM 2312 O O . ALA A 1 308 ? -6.830 -12.791 1.031 1.00 69.31 308 ALA A O 1
ATOM 2313 N N . TYR A 1 309 ? -6.558 -12.363 3.222 1.00 67.62 309 TYR A N 1
ATOM 2314 C CA . TYR A 1 309 ? -5.503 -13.358 3.453 1.00 67.62 309 TYR A CA 1
ATOM 2315 C C . TYR A 1 309 ? -6.003 -14.797 3.534 1.00 67.62 309 TYR A C 1
ATOM 2317 O O . TYR A 1 309 ? -5.236 -15.721 3.812 1.00 67.62 309 TYR A O 1
ATOM 2325 N N . GLN A 1 310 ? -7.294 -14.998 3.304 1.00 82.25 310 GLN A N 1
ATOM 2326 C CA . GLN A 1 310 ? -7.886 -16.302 3.116 1.00 82.25 310 GLN A CA 1
ATOM 2327 C C . GLN A 1 310 ? -8.883 -16.241 1.975 1.00 82.25 310 GLN A C 1
ATOM 2329 O O . GLN A 1 310 ? -9.646 -15.285 1.846 1.00 82.25 310 GLN A O 1
ATOM 2334 N N . VAL A 1 311 ? -8.900 -17.294 1.174 1.00 89.25 311 VAL A N 1
ATOM 2335 C CA . VAL A 1 311 ? -9.893 -17.481 0.123 1.00 89.25 311 VAL A CA 1
ATOM 2336 C C . VAL A 1 311 ? -10.628 -18.777 0.407 1.00 89.25 311 VAL A C 1
ATOM 2338 O O . VAL A 1 311 ? -10.002 -19.793 0.705 1.00 89.25 311 VAL A O 1
ATOM 2341 N N . SER A 1 312 ? -11.958 -18.743 0.316 1.00 93.81 312 SER A N 1
ATOM 2342 C CA . SER A 1 312 ? -12.783 -19.947 0.341 1.00 93.81 312 SER A CA 1
ATOM 2343 C C . SER A 1 312 ? -13.278 -20.287 -1.059 1.00 93.81 312 SER A C 1
ATOM 2345 O O . SER A 1 312 ? -13.619 -19.410 -1.856 1.00 93.81 312 SER A O 1
ATOM 2347 N N . TYR A 1 313 ? -13.344 -21.580 -1.364 1.00 96.25 313 TYR A N 1
ATOM 2348 C CA . TYR A 1 313 ? -13.996 -22.092 -2.565 1.00 96.25 313 TYR A CA 1
ATOM 2349 C C . TYR A 1 313 ? -14.961 -23.210 -2.198 1.00 96.25 313 TYR A C 1
ATOM 2351 O O . TYR A 1 313 ? -14.629 -24.111 -1.427 1.00 96.25 313 TYR A O 1
ATOM 2359 N N . THR A 1 314 ? -16.161 -23.166 -2.781 1.00 95.56 314 THR A N 1
ATOM 2360 C CA . THR A 1 314 ? -17.203 -24.175 -2.570 1.00 95.56 314 THR A CA 1
ATOM 2361 C C . THR A 1 314 ? -17.475 -24.958 -3.853 1.00 95.56 314 THR A C 1
ATOM 2363 O O . THR A 1 314 ? -18.080 -24.437 -4.792 1.00 95.56 314 THR A O 1
ATOM 2366 N N . ASP A 1 315 ? -17.123 -26.245 -3.865 1.00 94.38 315 ASP A N 1
ATOM 2367 C CA . ASP A 1 315 ? -17.526 -27.183 -4.914 1.00 94.38 315 ASP A CA 1
ATOM 2368 C C . ASP A 1 315 ? -18.945 -27.706 -4.638 1.00 94.38 315 ASP A C 1
ATOM 2370 O O . ASP A 1 315 ? -19.212 -28.395 -3.647 1.00 94.38 315 ASP A O 1
ATOM 2374 N N . LYS A 1 316 ? -19.875 -27.376 -5.539 1.00 90.81 316 LYS A N 1
ATOM 2375 C CA . LYS A 1 316 ? -21.285 -27.799 -5.482 1.00 90.81 316 LYS A CA 1
ATOM 2376 C C . LYS A 1 316 ? -21.563 -29.091 -6.260 1.00 90.81 316 LYS A C 1
ATOM 2378 O O . LYS A 1 316 ? -22.688 -29.581 -6.230 1.00 90.81 316 LYS A O 1
ATOM 2383 N N . GLN A 1 317 ? -20.585 -29.634 -6.986 1.00 81.62 317 GLN A N 1
ATOM 2384 C CA . GLN A 1 317 ? -20.748 -30.786 -7.877 1.00 81.62 317 GLN A CA 1
ATOM 2385 C C . GLN A 1 317 ? -19.958 -32.001 -7.379 1.00 81.62 317 GLN A C 1
ATOM 2387 O O . GLN A 1 317 ? -19.079 -32.506 -8.082 1.00 81.62 317 GLN A O 1
ATOM 2392 N N . LEU A 1 318 ? -20.259 -32.482 -6.172 1.00 76.69 318 LEU A N 1
ATOM 2393 C CA . LEU A 1 318 ? -19.527 -33.605 -5.583 1.00 76.69 318 LEU A CA 1
ATOM 2394 C C . LEU A 1 318 ? -19.821 -34.938 -6.289 1.00 76.69 318 LEU A C 1
ATOM 2396 O O . LEU A 1 318 ? -20.963 -35.262 -6.613 1.00 76.69 318 LEU A O 1
ATOM 2400 N N . GLY A 1 319 ? -18.763 -35.725 -6.503 1.00 71.12 319 GLY A N 1
ATOM 2401 C CA . GLY A 1 319 ? -18.856 -37.165 -6.766 1.00 71.12 319 GLY A CA 1
ATOM 2402 C C . GLY A 1 319 ? -18.736 -37.976 -5.470 1.00 71.12 319 GLY A C 1
ATOM 2403 O O . GLY A 1 319 ? -18.615 -37.402 -4.394 1.00 71.12 319 GLY A O 1
ATOM 2404 N N . GLU A 1 320 ? -18.715 -39.311 -5.562 1.00 78.44 320 GLU A N 1
ATOM 2405 C CA . GLU A 1 320 ? -18.495 -40.181 -4.386 1.00 78.44 320 GLU A CA 1
ATOM 2406 C C . GLU A 1 320 ? -17.130 -39.947 -3.718 1.00 78.44 320 GLU A C 1
ATOM 2408 O O . GLU A 1 320 ? -17.013 -40.016 -2.498 1.00 78.44 320 GLU A O 1
ATOM 2413 N N . ILE A 1 321 ? -16.095 -39.680 -4.523 1.00 84.75 321 ILE A N 1
ATOM 2414 C CA . ILE A 1 321 ? -14.729 -39.390 -4.076 1.00 84.75 321 ILE A CA 1
ATOM 2415 C C . ILE A 1 321 ? -14.196 -38.214 -4.896 1.00 84.75 321 ILE A C 1
ATOM 2417 O O . ILE A 1 321 ? -14.312 -38.200 -6.126 1.00 84.75 321 ILE A O 1
ATOM 2421 N N . ALA A 1 322 ? -13.577 -37.247 -4.220 1.00 87.69 322 ALA A N 1
ATOM 2422 C CA . ALA A 1 322 ? -12.896 -36.120 -4.841 1.00 87.69 322 ALA A CA 1
ATOM 2423 C C . ALA A 1 322 ? -11.590 -35.803 -4.100 1.00 87.69 322 ALA A C 1
ATOM 2425 O O . ALA A 1 322 ? -11.512 -35.908 -2.879 1.00 87.69 322 ALA A O 1
ATOM 2426 N N . PHE A 1 323 ? -10.570 -35.410 -4.856 1.00 90.56 323 PHE A N 1
ATOM 2427 C CA . PHE A 1 323 ? -9.327 -34.841 -4.341 1.00 90.56 323 PHE A CA 1
ATOM 2428 C C . PHE A 1 323 ? -9.181 -33.440 -4.913 1.00 90.56 323 PHE A C 1
ATOM 2430 O O . PHE A 1 323 ? -9.417 -33.266 -6.110 1.00 90.56 323 PHE A O 1
ATOM 2437 N N . TYR A 1 324 ? -8.760 -32.495 -4.079 1.00 93.00 324 TYR A N 1
ATOM 2438 C CA . TYR A 1 324 ? -8.608 -31.086 -4.427 1.00 93.00 324 TYR A CA 1
ATOM 2439 C C . TYR A 1 324 ? -7.148 -30.660 -4.312 1.00 93.00 324 TYR A C 1
ATOM 2441 O O . TYR A 1 324 ? -6.405 -31.193 -3.484 1.00 93.00 324 TYR A O 1
ATOM 2449 N N . ARG A 1 325 ? -6.748 -29.700 -5.141 1.00 93.00 325 ARG A N 1
ATOM 2450 C CA . ARG A 1 325 ? -5.546 -28.891 -4.933 1.00 93.00 325 ARG A CA 1
ATOM 2451 C C . ARG A 1 325 ? -5.813 -27.465 -5.391 1.00 93.00 325 ARG A C 1
ATOM 2453 O O . ARG A 1 325 ? -6.663 -27.240 -6.253 1.00 93.00 325 ARG A O 1
ATOM 2460 N N . VAL A 1 326 ? -5.058 -26.545 -4.814 1.00 93.62 326 VAL A N 1
ATOM 2461 C CA . VAL A 1 326 ? -5.015 -25.141 -5.211 1.00 93.62 326 VAL A CA 1
ATOM 2462 C C . VAL A 1 326 ? -3.589 -24.858 -5.666 1.00 93.62 326 VAL A C 1
ATOM 2464 O O . VAL A 1 326 ? -2.644 -25.398 -5.087 1.00 93.62 326 VAL A O 1
ATOM 2467 N N . ALA A 1 327 ? -3.440 -24.058 -6.710 1.00 89.12 327 ALA A N 1
ATOM 2468 C CA . ALA A 1 327 ? -2.170 -23.491 -7.141 1.00 89.12 327 ALA A CA 1
ATOM 2469 C C . ALA A 1 327 ? -2.335 -21.976 -7.275 1.00 89.12 327 ALA A C 1
ATOM 2471 O O . ALA A 1 327 ? -3.416 -21.521 -7.647 1.00 89.12 327 ALA A O 1
ATOM 2472 N N . GLU A 1 328 ? -1.286 -21.205 -6.988 1.00 84.50 328 GLU A N 1
ATOM 2473 C CA . GLU A 1 328 ? -1.242 -19.796 -7.385 1.00 84.50 328 GLU A CA 1
ATOM 2474 C C . GLU A 1 328 ? -1.433 -19.706 -8.901 1.00 84.50 328 GLU A C 1
ATOM 2476 O O . GLU A 1 328 ? -0.835 -20.462 -9.672 1.00 84.50 328 GLU A O 1
ATOM 2481 N N . TYR A 1 329 ? -2.320 -18.814 -9.319 1.00 81.44 329 TYR A N 1
ATOM 2482 C CA . TYR A 1 329 ? -2.591 -18.525 -10.712 1.00 81.44 329 TYR A CA 1
ATOM 2483 C C . TYR A 1 329 ? -1.870 -17.239 -11.069 1.00 81.44 329 TYR A C 1
ATOM 2485 O O . TYR A 1 329 ? -2.330 -16.140 -10.766 1.00 81.44 329 TYR A O 1
ATOM 2493 N N . GLN A 1 330 ? -0.739 -17.402 -11.737 1.00 68.31 330 GLN A N 1
ATOM 2494 C CA . GLN A 1 330 ? -0.150 -16.327 -12.512 1.00 68.31 330 GLN A CA 1
ATOM 2495 C C . GLN A 1 330 ? -0.846 -16.362 -13.876 1.00 68.31 330 GLN A C 1
ATOM 2497 O O . GLN A 1 330 ? -0.725 -17.384 -14.565 1.00 68.31 330 GLN A O 1
ATOM 2502 N N . PRO A 1 331 ? -1.622 -15.330 -14.265 1.00 64.38 331 PRO A N 1
ATOM 2503 C CA . PRO A 1 331 ? -2.128 -15.269 -15.626 1.00 64.38 331 PRO A CA 1
ATOM 2504 C C . PRO A 1 331 ? -0.941 -15.406 -16.588 1.00 64.38 331 PRO A C 1
ATOM 2506 O O . PRO A 1 331 ? 0.143 -14.899 -16.283 1.00 64.38 331 PRO A O 1
ATOM 2509 N N . PRO A 1 332 ? -1.107 -16.103 -17.725 1.00 70.75 332 PRO A N 1
ATOM 2510 C CA . PRO A 1 332 ? -0.064 -16.156 -18.734 1.00 70.75 332 PRO A CA 1
ATOM 2511 C C . PRO A 1 332 ? 0.404 -14.734 -19.034 1.00 70.75 332 PRO A C 1
ATOM 2513 O O . PRO A 1 332 ? -0.409 -13.881 -19.400 1.00 70.75 332 PRO A O 1
ATOM 2516 N N . ARG A 1 333 ? 1.696 -14.466 -18.829 1.00 81.50 333 ARG A N 1
ATOM 2517 C CA . ARG A 1 333 ? 2.260 -13.171 -19.189 1.00 81.50 333 ARG A CA 1
ATOM 2518 C C . ARG A 1 333 ? 2.113 -13.002 -20.696 1.00 81.50 333 ARG A C 1
ATOM 2520 O O . ARG A 1 333 ? 2.420 -13.914 -21.464 1.00 81.50 333 ARG A O 1
ATOM 2527 N N . ILE A 1 334 ? 1.624 -11.838 -21.105 1.00 91.56 334 ILE A N 1
ATOM 2528 C CA . ILE A 1 334 ? 1.518 -11.458 -22.516 1.00 91.56 334 ILE A CA 1
ATOM 2529 C C . ILE A 1 334 ? 2.927 -11.380 -23.117 1.00 91.56 334 ILE A C 1
ATOM 2531 O O . ILE A 1 334 ? 3.155 -11.758 -24.264 1.00 91.56 334 ILE A O 1
ATOM 2535 N N . PHE A 1 335 ? 3.874 -10.911 -22.304 1.00 94.62 335 PHE A N 1
ATOM 2536 C CA . PHE A 1 335 ? 5.289 -10.806 -22.613 1.00 94.62 335 PHE A CA 1
ATOM 2537 C C . PHE A 1 335 ? 6.106 -10.974 -21.327 1.00 94.62 335 PHE A C 1
ATOM 2539 O O . PHE A 1 335 ? 5.692 -10.494 -20.272 1.00 94.62 335 PHE A O 1
ATOM 2546 N N . GLU A 1 336 ? 7.253 -11.641 -21.412 1.00 93.88 336 GLU A N 1
ATOM 2547 C CA . GLU A 1 336 ? 8.217 -11.783 -20.318 1.00 93.88 336 GLU A CA 1
ATOM 2548 C C . GLU A 1 336 ? 9.625 -11.882 -20.898 1.00 93.88 336 GLU A C 1
ATOM 2550 O O . GLU A 1 336 ? 9.856 -12.630 -21.850 1.00 93.88 336 GLU A O 1
ATOM 2555 N N . GLU A 1 337 ? 10.554 -11.138 -20.314 1.00 96.38 337 GLU A N 1
ATOM 2556 C CA . GLU A 1 337 ? 11.967 -11.172 -20.644 1.00 96.38 337 GLU A CA 1
ATOM 2557 C C . GLU A 1 337 ? 12.795 -10.973 -19.373 1.00 96.38 337 GLU A C 1
ATOM 2559 O O . GLU A 1 337 ? 12.660 -9.963 -18.688 1.00 96.38 337 GLU A O 1
ATOM 2564 N N . ASN A 1 338 ? 13.671 -11.933 -19.094 1.00 94.50 338 ASN A N 1
ATOM 2565 C CA . ASN A 1 338 ? 14.626 -11.899 -17.984 1.00 94.50 338 ASN A CA 1
ATOM 2566 C C . ASN A 1 338 ? 16.080 -11.813 -18.470 1.00 94.50 338 ASN A C 1
ATOM 2568 O O . ASN A 1 338 ? 17.006 -12.069 -17.715 1.00 94.50 338 ASN A O 1
ATOM 2572 N N . PHE A 1 339 ? 16.285 -11.577 -19.769 1.00 97.38 339 PHE A N 1
ATOM 2573 C CA . PHE A 1 339 ? 17.571 -11.326 -20.420 1.00 97.38 339 PHE A CA 1
ATOM 2574 C C . PHE A 1 339 ? 18.587 -12.483 -20.406 1.00 97.38 339 PHE A C 1
ATOM 2576 O O . PHE A 1 339 ? 19.638 -12.407 -21.049 1.00 97.38 339 PHE A O 1
ATOM 2583 N N . GLU A 1 340 ? 18.247 -13.624 -19.805 1.00 97.00 340 GLU A N 1
ATOM 2584 C CA . GLU A 1 340 ? 19.117 -14.803 -19.727 1.00 97.00 340 GLU A CA 1
ATOM 2585 C C . GLU A 1 340 ? 19.279 -15.548 -21.054 1.00 97.00 340 GLU A C 1
ATOM 2587 O O . GLU A 1 340 ? 20.222 -16.320 -21.244 1.00 97.00 340 GLU A O 1
ATOM 2592 N N . SER A 1 341 ? 18.360 -15.331 -21.994 1.00 93.00 341 SER A N 1
ATOM 2593 C CA . SER A 1 341 ? 18.378 -15.991 -23.305 1.00 93.00 341 SER A CA 1
ATOM 2594 C C . SER A 1 341 ? 19.034 -15.145 -24.405 1.00 93.00 341 SER A C 1
ATOM 2596 O O . SER A 1 341 ? 19.021 -15.533 -25.574 1.00 93.00 341 SER A O 1
ATOM 2598 N N . GLY A 1 342 ? 19.672 -14.028 -24.038 1.00 92.44 342 GLY A N 1
ATOM 2599 C CA . GLY A 1 342 ? 20.334 -13.118 -24.967 1.00 92.44 342 GLY A CA 1
ATOM 2600 C C . GLY A 1 342 ? 19.412 -12.004 -25.473 1.00 92.44 342 GLY A C 1
ATOM 2601 O O . GLY A 1 342 ? 18.372 -11.718 -24.898 1.00 92.44 342 GLY A O 1
ATOM 2602 N N . VAL A 1 343 ? 19.804 -11.357 -26.576 1.00 91.94 343 VAL A N 1
ATOM 2603 C CA . VAL A 1 343 ? 19.171 -10.112 -27.058 1.00 91.94 343 VAL A CA 1
ATOM 2604 C C . VAL A 1 343 ? 17.720 -10.295 -27.523 1.00 91.94 343 VAL A C 1
ATOM 2606 O O . VAL A 1 343 ? 16.991 -9.320 -27.562 1.00 91.94 343 VAL A O 1
ATOM 2609 N N . ASN A 1 344 ? 17.280 -11.496 -27.918 1.00 91.88 344 ASN A N 1
ATOM 2610 C CA . ASN A 1 344 ? 15.868 -11.831 -28.199 1.00 91.88 344 ASN A CA 1
ATOM 2611 C C . ASN A 1 344 ? 15.041 -10.838 -29.050 1.00 91.88 344 ASN A C 1
ATOM 2613 O O . ASN A 1 344 ? 13.820 -10.787 -28.950 1.00 91.88 344 ASN A O 1
ATOM 2617 N N . GLY A 1 345 ? 15.680 -10.086 -29.950 1.00 94.50 345 GLY A N 1
ATOM 2618 C CA . GLY A 1 345 ? 15.007 -9.108 -30.813 1.00 94.50 345 GLY A CA 1
ATOM 2619 C C . GLY A 1 345 ? 14.903 -7.695 -30.233 1.00 94.50 345 GLY A C 1
ATOM 2620 O O . GLY A 1 345 ? 14.382 -6.819 -30.925 1.00 94.50 345 GLY A O 1
ATOM 2621 N N . TRP A 1 346 ? 15.433 -7.467 -29.031 1.00 97.81 346 TRP A N 1
ATOM 2622 C CA . TRP A 1 346 ? 15.679 -6.137 -28.491 1.00 97.81 346 TRP A CA 1
ATOM 2623 C C . TRP A 1 346 ? 16.693 -5.381 -29.352 1.00 97.81 346 TRP A C 1
ATOM 2625 O O . TRP A 1 346 ? 17.586 -5.976 -29.967 1.00 97.81 346 TRP A O 1
ATOM 2635 N N . LYS A 1 347 ? 16.539 -4.061 -29.437 1.00 97.31 347 LYS A N 1
ATOM 2636 C CA . LYS A 1 347 ? 17.373 -3.204 -30.288 1.00 97.31 347 LYS A CA 1
ATOM 2637 C C . LYS A 1 347 ? 17.813 -1.972 -29.530 1.00 97.31 347 LYS A C 1
ATOM 2639 O O . LYS A 1 347 ? 16.990 -1.314 -28.910 1.00 97.31 347 LYS A O 1
ATOM 2644 N N . THR A 1 348 ? 19.086 -1.640 -29.647 1.00 97.06 348 THR A N 1
ATOM 2645 C CA . THR A 1 348 ? 19.666 -0.446 -29.039 1.00 97.06 348 THR A CA 1
ATOM 2646 C C . THR A 1 348 ? 19.881 0.618 -30.109 1.00 97.06 348 THR A C 1
ATOM 2648 O O . THR A 1 348 ? 20.197 0.301 -31.260 1.00 97.06 348 THR A O 1
ATOM 2651 N N . VAL A 1 349 ? 19.668 1.878 -29.745 1.00 96.75 349 VAL A N 1
ATOM 2652 C CA . VAL A 1 349 ? 19.900 3.049 -30.591 1.00 96.75 349 VAL A CA 1
ATOM 2653 C C . VAL A 1 349 ? 20.663 4.076 -29.771 1.00 96.75 349 VAL A C 1
ATOM 2655 O O . VAL A 1 349 ? 20.208 4.471 -28.702 1.00 96.75 349 VAL A O 1
ATOM 2658 N N . ASP A 1 350 ? 21.808 4.499 -30.293 1.00 94.62 350 ASP A N 1
ATOM 2659 C CA . ASP A 1 350 ? 22.544 5.665 -29.813 1.00 94.62 350 ASP A CA 1
ATOM 2660 C C . ASP A 1 350 ? 22.156 6.855 -30.697 1.00 94.62 350 ASP A C 1
ATOM 2662 O O . ASP A 1 350 ? 22.432 6.848 -31.899 1.00 94.62 350 ASP A O 1
ATOM 2666 N N . ILE A 1 351 ? 21.397 7.805 -30.144 1.00 93.38 351 ILE A N 1
ATOM 2667 C CA . ILE A 1 351 ? 20.739 8.864 -30.924 1.00 93.38 351 ILE A CA 1
ATOM 2668 C C . ILE A 1 351 ? 21.717 9.992 -31.244 1.00 93.38 351 ILE A C 1
ATOM 2670 O O . ILE A 1 351 ? 21.628 10.593 -32.317 1.00 93.38 351 ILE A O 1
ATOM 2674 N N . ASN A 1 352 ? 22.637 10.292 -30.330 1.00 90.88 352 ASN A N 1
ATOM 2675 C CA . ASN A 1 352 ? 23.557 11.416 -30.458 1.00 90.88 352 ASN A CA 1
ATOM 2676 C C . ASN A 1 352 ? 25.041 11.032 -30.422 1.00 90.88 352 ASN A C 1
ATOM 2678 O O . ASN A 1 352 ? 25.888 11.923 -30.393 1.00 90.88 352 ASN A O 1
ATOM 2682 N N . GLU A 1 353 ? 25.351 9.738 -30.521 1.00 90.50 353 GLU A N 1
ATOM 2683 C CA . GLU A 1 353 ? 26.709 9.201 -30.639 1.00 90.50 353 GLU A CA 1
ATOM 2684 C C . GLU A 1 353 ? 27.609 9.597 -29.454 1.00 90.50 353 GLU A C 1
ATOM 2686 O O . GLU A 1 353 ? 28.804 9.855 -29.630 1.00 90.50 353 GLU A O 1
ATOM 2691 N N . SER A 1 354 ? 27.054 9.639 -28.233 1.00 88.25 354 SER A N 1
ATOM 2692 C CA . SER A 1 354 ? 27.810 9.996 -27.017 1.00 88.25 354 SER A CA 1
ATOM 2693 C C . SER A 1 354 ? 28.903 8.970 -26.681 1.00 88.25 354 SER A C 1
ATOM 2695 O O . SER A 1 354 ? 29.840 9.258 -25.933 1.00 88.25 354 SER A O 1
ATOM 2697 N N . GLY A 1 355 ? 28.796 7.763 -27.251 1.00 87.38 355 GLY A N 1
ATOM 2698 C CA . GLY A 1 355 ? 29.653 6.616 -26.964 1.00 87.38 355 GLY A CA 1
ATOM 2699 C C . GLY A 1 355 ? 29.135 5.735 -25.825 1.00 87.38 355 GLY A C 1
ATOM 2700 O O . GLY A 1 355 ? 29.691 4.658 -25.609 1.00 87.38 355 GLY A O 1
ATOM 2701 N N . THR A 1 356 ? 28.071 6.156 -25.137 1.00 93.44 356 THR A N 1
ATOM 2702 C CA . THR A 1 356 ? 27.310 5.324 -24.194 1.00 93.44 356 THR A CA 1
ATOM 2703 C C . THR A 1 356 ? 26.238 4.566 -24.963 1.00 93.44 356 THR A C 1
ATOM 2705 O O . THR A 1 356 ? 25.561 5.143 -25.806 1.00 93.44 356 THR A O 1
ATOM 2708 N N . VAL A 1 357 ? 26.054 3.278 -24.679 1.00 94.94 357 VAL A N 1
ATOM 2709 C CA . VAL A 1 357 ? 25.028 2.451 -25.323 1.00 94.94 357 VAL A CA 1
ATOM 2710 C C . VAL A 1 357 ? 24.350 1.553 -24.301 1.00 94.94 357 VAL A C 1
ATOM 2712 O O . VAL A 1 357 ? 24.929 1.203 -23.280 1.00 94.94 357 VAL A O 1
ATOM 2715 N N . TRP A 1 358 ? 23.131 1.116 -24.608 1.00 97.94 358 TRP A N 1
ATOM 2716 C CA . TRP A 1 358 ? 22.530 0.000 -23.890 1.00 97.94 358 TRP A CA 1
ATOM 2717 C C . TRP A 1 358 ? 23.322 -1.286 -24.157 1.00 97.94 358 TRP A C 1
ATOM 2719 O O . TRP A 1 358 ? 23.564 -1.666 -25.306 1.00 97.94 358 TRP A O 1
ATOM 2729 N N . GLU A 1 359 ? 23.695 -1.978 -23.091 1.00 97.94 359 GLU A N 1
ATOM 2730 C CA . GLU A 1 359 ? 24.508 -3.188 -23.107 1.00 97.94 359 GLU A CA 1
ATOM 2731 C C . GLU A 1 359 ? 23.777 -4.320 -22.386 1.00 97.94 359 GLU A C 1
ATOM 2733 O O . GLU A 1 359 ? 23.239 -4.124 -21.299 1.00 97.94 359 GLU A O 1
ATOM 2738 N N . LEU A 1 360 ? 23.792 -5.515 -22.980 1.00 98.31 360 LEU A N 1
ATOM 2739 C CA . LEU A 1 360 ? 23.260 -6.733 -22.370 1.00 98.31 360 LEU A CA 1
ATOM 2740 C C . LEU A 1 360 ? 24.389 -7.555 -21.747 1.00 98.31 360 LEU A C 1
ATOM 2742 O O . LEU A 1 360 ? 25.330 -7.944 -22.446 1.00 98.31 360 LEU A O 1
ATOM 2746 N N . GLY A 1 361 ? 24.265 -7.895 -20.467 1.00 98.12 361 GLY A N 1
ATOM 2747 C CA . GLY A 1 361 ? 25.204 -8.784 -19.791 1.00 98.12 361 GLY A CA 1
ATOM 2748 C C . GLY A 1 361 ? 25.207 -8.627 -18.278 1.00 98.12 361 GLY A C 1
ATOM 2749 O O . GLY A 1 361 ? 24.357 -7.952 -17.703 1.00 98.12 361 GLY A O 1
ATOM 2750 N N . LYS A 1 362 ? 26.189 -9.252 -17.623 1.00 97.44 362 LYS A N 1
ATOM 2751 C CA . LYS A 1 362 ? 26.370 -9.124 -16.176 1.00 97.44 362 LYS A CA 1
ATOM 2752 C C . LYS A 1 362 ? 26.898 -7.729 -15.815 1.00 97.44 362 LYS A C 1
ATOM 2754 O O . LYS A 1 362 ? 27.989 -7.384 -16.280 1.00 97.44 362 LYS A O 1
ATOM 2759 N N . PRO A 1 363 ? 26.203 -6.962 -14.955 1.00 96.94 363 PRO A N 1
ATOM 2760 C CA . PRO A 1 363 ? 26.702 -5.671 -14.514 1.00 96.94 363 PRO A CA 1
ATOM 2761 C C . PRO A 1 363 ? 27.908 -5.854 -13.585 1.00 96.94 363 PRO A C 1
ATOM 2763 O O . PRO A 1 363 ? 27.972 -6.763 -12.763 1.00 96.94 363 PRO A O 1
ATOM 2766 N N . THR A 1 364 ? 28.889 -4.976 -13.735 1.00 95.31 364 THR A N 1
ATOM 2767 C CA . THR A 1 364 ? 30.047 -4.794 -12.842 1.00 95.31 364 THR A CA 1
ATOM 2768 C C . THR A 1 364 ? 30.163 -3.351 -12.347 1.00 95.31 364 THR A C 1
ATOM 2770 O O . THR A 1 364 ? 30.964 -3.081 -11.455 1.00 95.31 364 THR A O 1
ATOM 2773 N N . ASN A 1 365 ? 29.336 -2.463 -12.905 1.00 91.75 365 ASN A N 1
ATOM 2774 C CA . ASN A 1 365 ? 29.040 -1.113 -12.449 1.00 91.75 365 ASN A CA 1
ATOM 2775 C C . ASN A 1 365 ? 27.617 -1.048 -11.857 1.00 91.75 365 ASN A C 1
ATO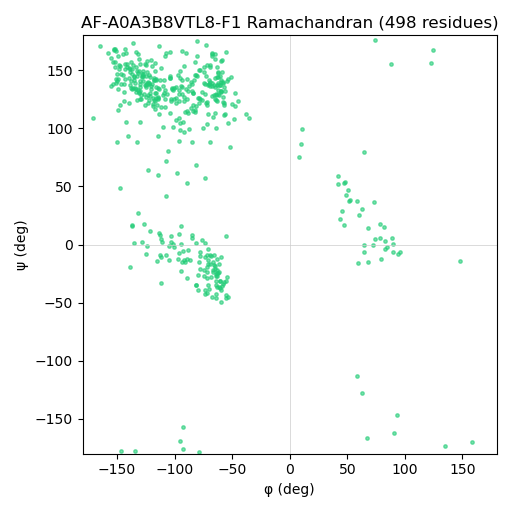M 2777 O O . ASN A 1 365 ? 26.835 -1.980 -12.067 1.00 91.75 365 ASN A O 1
ATOM 2781 N N . GLY A 1 366 ? 27.286 0.015 -11.119 1.00 91.69 366 GLY A N 1
ATOM 2782 C CA . GLY A 1 366 ? 25.957 0.224 -10.530 1.00 91.69 366 GLY A CA 1
ATOM 2783 C C . GLY A 1 366 ? 25.540 -0.916 -9.590 1.00 91.69 366 GLY A C 1
ATOM 2784 O O . GLY A 1 366 ? 26.183 -1.108 -8.556 1.00 91.69 366 GLY A O 1
ATOM 2785 N N . PRO A 1 367 ? 24.513 -1.725 -9.927 1.00 92.19 367 PRO A N 1
ATOM 2786 C CA . PRO A 1 367 ? 24.006 -2.773 -9.038 1.00 92.19 367 PRO A CA 1
ATOM 2787 C C . PRO A 1 367 ? 24.993 -3.922 -8.784 1.00 92.19 367 PRO A C 1
ATOM 2789 O O . PRO A 1 367 ? 24.787 -4.696 -7.849 1.00 92.19 367 PRO A O 1
ATOM 2792 N N . THR A 1 368 ? 26.060 -4.069 -9.583 1.00 91.81 368 THR A N 1
ATOM 2793 C CA . THR A 1 368 ? 27.085 -5.146 -9.534 1.00 91.81 368 THR A CA 1
ATOM 2794 C C . THR A 1 368 ? 26.587 -6.590 -9.709 1.00 91.81 368 THR A C 1
ATOM 2796 O O . THR A 1 368 ? 27.381 -7.484 -9.997 1.00 91.81 368 THR A O 1
ATOM 2799 N N . GLU A 1 369 ? 25.287 -6.833 -9.572 1.00 92.06 369 GLU A N 1
ATOM 2800 C CA . GLU A 1 369 ? 24.595 -8.091 -9.840 1.00 92.06 369 GLU A CA 1
ATOM 2801 C C . GLU A 1 369 ? 23.214 -7.794 -10.451 1.00 92.06 369 GLU A C 1
ATOM 2803 O O . GLU A 1 369 ? 22.614 -6.747 -10.188 1.00 92.06 369 GLU A O 1
ATOM 2808 N N . ALA A 1 370 ? 22.716 -8.719 -11.274 1.00 92.75 370 ALA A N 1
ATOM 2809 C CA . ALA A 1 370 ? 21.360 -8.660 -11.819 1.00 92.75 370 ALA A CA 1
ATOM 2810 C C . ALA A 1 370 ? 20.304 -8.794 -10.707 1.00 92.75 370 ALA A C 1
ATOM 2812 O O . ALA A 1 370 ? 20.611 -9.295 -9.619 1.00 92.75 370 ALA A O 1
ATOM 2813 N N . HIS A 1 371 ? 19.067 -8.358 -10.962 1.00 91.12 371 HIS A N 1
ATOM 2814 C CA . HIS A 1 371 ? 17.982 -8.583 -10.006 1.00 91.12 371 HIS A CA 1
ATOM 2815 C C . HIS A 1 371 ? 17.657 -10.081 -9.934 1.00 91.12 371 HIS A C 1
ATOM 2817 O O . HIS A 1 371 ? 17.553 -10.652 -8.842 1.00 91.12 371 HIS A O 1
ATOM 2823 N N . SER A 1 372 ? 17.562 -10.733 -11.093 1.00 83.50 372 SER A N 1
ATOM 2824 C CA . SER A 1 372 ? 17.449 -12.179 -11.206 1.00 83.50 372 SER A CA 1
ATOM 2825 C C . SER A 1 372 ? 18.461 -12.728 -12.215 1.00 83.50 372 SER A C 1
ATOM 2827 O O . SER A 1 372 ? 18.977 -12.020 -13.067 1.00 83.50 372 SER A O 1
ATOM 2829 N N . GLY A 1 373 ? 18.837 -14.001 -12.069 1.00 93.81 373 GLY A N 1
ATOM 2830 C CA . GLY A 1 373 ? 19.802 -14.612 -12.984 1.00 93.81 373 GLY A CA 1
ATOM 2831 C C . GLY A 1 373 ? 21.188 -13.956 -12.939 1.00 93.81 373 GLY A C 1
ATOM 2832 O O . GLY A 1 373 ? 21.829 -13.907 -11.887 1.00 93.81 373 GLY A O 1
ATOM 2833 N N . ALA A 1 374 ? 21.696 -13.566 -14.104 1.00 94.44 374 ALA A N 1
ATOM 2834 C CA . ALA A 1 374 ? 23.042 -13.049 -14.302 1.00 94.44 374 ALA A CA 1
ATOM 2835 C C . ALA A 1 374 ? 23.120 -11.856 -15.263 1.00 94.44 374 ALA A C 1
ATOM 2837 O O . ALA A 1 374 ? 24.144 -11.174 -15.237 1.00 94.44 374 ALA A O 1
ATOM 2838 N N . ASN A 1 375 ? 22.121 -11.620 -16.115 1.00 97.19 375 ASN A N 1
ATOM 2839 C CA . ASN A 1 375 ? 22.172 -10.626 -17.181 1.00 97.19 375 ASN A CA 1
ATOM 2840 C C . ASN A 1 375 ? 21.118 -9.535 -16.991 1.00 97.19 375 ASN A C 1
ATOM 2842 O O . ASN A 1 375 ? 19.994 -9.810 -16.608 1.00 97.19 375 ASN A O 1
ATOM 2846 N N . VAL A 1 376 ? 21.483 -8.303 -17.336 1.00 98.31 376 VAL A N 1
ATOM 2847 C CA . VAL A 1 376 ? 20.586 -7.140 -17.376 1.00 98.31 376 VAL A CA 1
ATOM 2848 C C . VAL A 1 376 ? 20.813 -6.380 -18.674 1.00 98.31 376 VAL A C 1
ATOM 2850 O O . VAL A 1 376 ? 21.856 -6.558 -19.315 1.00 98.31 376 VAL A O 1
ATOM 2853 N N . PHE A 1 377 ? 19.899 -5.477 -19.021 1.00 98.50 377 PHE A N 1
ATOM 2854 C CA . PHE A 1 377 ? 20.272 -4.336 -19.853 1.00 98.50 377 PHE A CA 1
ATOM 2855 C C . PHE A 1 377 ? 20.699 -3.172 -18.963 1.00 98.50 377 PHE A C 1
ATOM 2857 O O . PHE A 1 377 ? 20.013 -2.852 -17.997 1.00 98.50 377 PHE A O 1
ATOM 2864 N N . GLY A 1 378 ? 21.817 -2.530 -19.289 1.00 97.75 378 GLY A N 1
ATOM 2865 C CA . GLY A 1 378 ? 22.277 -1.323 -18.607 1.00 97.75 378 GLY A CA 1
ATOM 2866 C C . GLY A 1 378 ? 22.819 -0.293 -19.583 1.00 97.75 378 GLY A C 1
ATOM 2867 O O . GLY A 1 378 ? 23.357 -0.663 -20.624 1.00 97.75 378 GLY A O 1
ATOM 2868 N N . THR A 1 379 ? 22.717 0.990 -19.245 1.00 95.75 379 THR A N 1
ATOM 2869 C CA . THR A 1 379 ? 23.338 2.079 -20.018 1.00 95.75 379 THR A CA 1
ATOM 2870 C C . THR A 1 379 ? 24.871 2.071 -19.915 1.00 95.75 379 THR A C 1
ATOM 2872 O O . THR A 1 379 ? 25.533 2.780 -20.659 1.00 95.75 379 THR A O 1
ATOM 2875 N N . GLY A 1 380 ? 25.447 1.247 -19.030 1.00 90.25 380 GLY A N 1
ATOM 2876 C CA . GLY A 1 380 ? 26.875 0.930 -18.985 1.00 90.25 380 GLY A CA 1
ATOM 2877 C C . GLY A 1 380 ? 27.178 -0.202 -17.997 1.00 90.25 380 GLY A C 1
ATOM 2878 O O . GLY A 1 380 ? 27.119 -0.017 -16.784 1.00 90.25 380 GLY A O 1
ATOM 2879 N N . LEU A 1 381 ? 27.530 -1.405 -18.474 1.00 95.94 381 LEU A N 1
ATOM 2880 C CA . LEU A 1 381 ? 27.735 -2.557 -17.573 1.00 95.94 381 LEU A CA 1
ATOM 2881 C C . LEU A 1 381 ? 29.040 -2.489 -16.782 1.00 95.94 381 LEU A C 1
ATOM 2883 O O . LEU A 1 381 ? 29.185 -3.177 -15.772 1.00 95.94 381 LEU A O 1
ATOM 2887 N N . SER A 1 382 ? 30.023 -1.729 -17.257 1.00 94.69 382 SER A N 1
ATOM 2888 C CA . SER A 1 382 ? 31.372 -1.687 -16.672 1.00 94.69 382 SER A CA 1
ATOM 2889 C C . SER A 1 382 ? 31.943 -0.281 -16.512 1.00 94.69 382 SER A C 1
ATOM 2891 O O . SER A 1 382 ? 33.074 -0.135 -16.048 1.00 94.69 382 SER A O 1
ATOM 2893 N N . ALA A 1 383 ? 31.168 0.737 -16.882 1.00 93.19 383 ALA A N 1
ATOM 2894 C CA . ALA A 1 383 ? 31.540 2.137 -16.799 1.00 93.19 383 ALA A CA 1
ATOM 2895 C C . ALA A 1 383 ? 30.291 3.003 -16.622 1.00 93.19 383 ALA A C 1
ATOM 2897 O O . ALA A 1 383 ? 29.189 2.580 -16.972 1.00 93.19 383 ALA A O 1
ATOM 2898 N N . ASP A 1 384 ? 30.502 4.192 -16.077 1.00 93.62 384 ASP A N 1
ATOM 2899 C CA . ASP A 1 384 ? 29.489 5.235 -15.946 1.00 93.62 384 ASP A CA 1
ATOM 2900 C C . ASP A 1 384 ? 29.127 5.805 -17.326 1.00 93.62 384 ASP A C 1
ATOM 2902 O O . ASP A 1 384 ? 29.941 5.745 -18.259 1.00 93.62 384 ASP A O 1
ATOM 2906 N N . TYR A 1 385 ? 27.918 6.354 -17.473 1.00 92.75 385 TYR A N 1
ATOM 2907 C CA . TYR A 1 385 ? 27.504 6.954 -18.747 1.00 92.75 385 TYR A CA 1
ATOM 2908 C C . TYR A 1 385 ? 28.232 8.279 -19.012 1.00 92.75 385 TYR A C 1
ATOM 2910 O O . TYR A 1 385 ? 28.678 8.985 -18.107 1.00 92.75 385 TYR A O 1
ATOM 2918 N N . ALA A 1 386 ? 28.348 8.631 -20.290 1.00 91.69 386 ALA A N 1
ATOM 2919 C CA . ALA A 1 386 ? 28.880 9.914 -20.730 1.00 91.69 386 ALA A CA 1
ATOM 2920 C C . ALA A 1 386 ? 27.834 11.034 -20.591 1.00 91.69 386 ALA A C 1
ATOM 2922 O O . ALA A 1 386 ? 26.638 10.804 -20.760 1.00 91.69 386 ALA A O 1
ATOM 2923 N N . HIS A 1 387 ? 28.278 12.270 -20.364 1.00 88.38 387 HIS A N 1
ATOM 2924 C CA . HIS A 1 387 ? 27.398 13.441 -20.479 1.00 88.38 387 HIS A CA 1
ATOM 2925 C C . HIS A 1 387 ? 26.805 13.553 -21.884 1.00 88.38 387 HIS A C 1
ATOM 2927 O O . HIS A 1 387 ? 27.364 13.014 -22.843 1.00 88.38 387 HIS A O 1
ATOM 2933 N N . GLU A 1 388 ? 25.692 14.275 -21.992 1.00 90.19 388 GLU A N 1
ATOM 2934 C CA . GLU A 1 388 ? 24.927 14.416 -23.227 1.00 90.19 388 GLU A CA 1
ATOM 2935 C C . GLU A 1 388 ? 24.638 13.046 -23.854 1.00 90.19 388 GLU A C 1
ATOM 2937 O O . GLU A 1 388 ? 24.880 12.837 -25.036 1.00 90.19 388 GLU A O 1
ATOM 2942 N N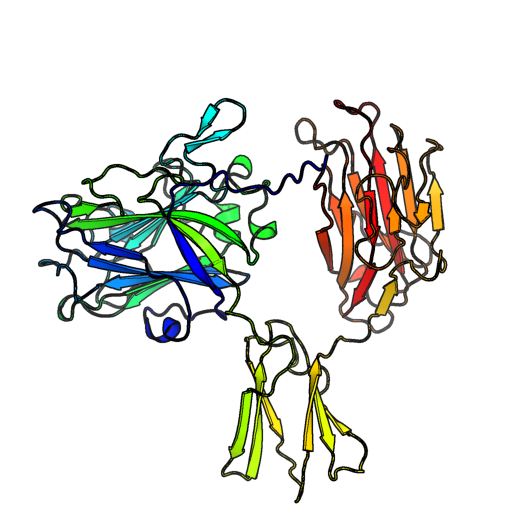 . THR A 1 389 ? 24.181 12.067 -23.080 1.00 93.38 389 THR A N 1
ATOM 2943 C CA . THR A 1 389 ? 23.789 10.758 -23.606 1.00 93.38 389 THR A CA 1
ATOM 2944 C C . THR A 1 389 ? 22.310 10.770 -23.928 1.00 93.38 389 THR A C 1
ATOM 2946 O O . THR A 1 389 ? 21.496 11.092 -23.071 1.00 93.38 389 THR A O 1
ATOM 2949 N N . ILE A 1 390 ? 21.955 10.385 -25.154 1.00 95.75 390 ILE A N 1
ATOM 2950 C CA . ILE A 1 390 ? 20.569 10.145 -25.552 1.00 95.75 390 ILE A CA 1
ATOM 2951 C C . ILE A 1 390 ? 20.518 8.781 -26.236 1.00 95.75 390 ILE A C 1
ATOM 2953 O O . ILE A 1 390 ? 20.957 8.632 -27.379 1.00 95.75 390 ILE A O 1
ATOM 2957 N N . ILE A 1 391 ? 19.987 7.776 -25.542 1.00 97.75 391 ILE A N 1
ATOM 2958 C CA . ILE A 1 391 ? 19.937 6.395 -26.035 1.00 97.75 391 ILE A CA 1
ATOM 2959 C C . ILE A 1 391 ? 18.592 5.732 -25.766 1.00 97.75 391 ILE A C 1
ATOM 2961 O O . ILE A 1 391 ? 17.930 5.996 -24.765 1.00 97.75 391 ILE A O 1
ATOM 2965 N N . SER A 1 392 ? 18.230 4.796 -26.639 1.00 98.38 392 SER A N 1
ATOM 2966 C CA . SER A 1 392 ? 16.974 4.055 -26.555 1.00 98.38 392 SER A CA 1
ATOM 2967 C C . SER A 1 392 ? 17.195 2.552 -26.678 1.00 98.38 392 SER A C 1
ATOM 2969 O O . SER A 1 392 ? 17.997 2.081 -27.490 1.00 98.38 392 SER A O 1
ATOM 2971 N N . LEU A 1 393 ? 16.448 1.787 -25.889 1.00 98.56 393 LEU A N 1
ATOM 2972 C CA . LEU A 1 393 ? 16.343 0.336 -25.962 1.00 98.56 393 LEU A CA 1
ATOM 2973 C C . LEU A 1 393 ? 14.898 -0.037 -26.298 1.00 98.56 393 LEU A C 1
ATOM 2975 O O . LEU A 1 393 ? 13.978 0.215 -25.526 1.00 98.56 393 LEU A O 1
ATOM 2979 N N . PHE A 1 394 ? 14.707 -0.667 -27.451 1.00 98.44 394 PHE A N 1
ATOM 2980 C CA . PHE A 1 394 ? 13.403 -1.083 -27.946 1.00 98.44 394 PHE A CA 1
ATOM 2981 C C . PHE A 1 394 ? 13.178 -2.570 -27.713 1.00 98.44 394 PHE A C 1
ATOM 2983 O O . PHE A 1 394 ? 14.023 -3.392 -28.086 1.00 98.44 394 PHE A O 1
ATOM 2990 N N . SER A 1 395 ? 12.008 -2.920 -27.185 1.00 98.12 395 SER A N 1
ATOM 2991 C CA . SER A 1 395 ? 11.563 -4.311 -27.114 1.00 98.12 395 SER A CA 1
ATOM 2992 C C . SER A 1 395 ? 11.274 -4.882 -28.513 1.00 98.12 395 SER A C 1
ATOM 2994 O O . SER A 1 395 ? 11.052 -4.133 -29.476 1.00 98.12 395 SER A O 1
ATOM 2996 N N . PRO A 1 396 ? 11.179 -6.216 -28.651 1.00 97.06 396 PRO A N 1
ATOM 2997 C CA . PRO A 1 396 ? 10.461 -6.834 -29.761 1.00 97.06 396 PRO A CA 1
ATOM 2998 C C . PRO A 1 396 ? 9.006 -6.342 -29.840 1.00 97.06 396 PRO A C 1
ATOM 3000 O O . PRO A 1 396 ? 8.481 -5.765 -28.888 1.00 97.06 396 PRO A O 1
ATOM 3003 N N . VAL A 1 397 ? 8.337 -6.606 -30.966 1.00 96.94 397 VAL A N 1
ATOM 3004 C CA . VAL A 1 397 ? 6.898 -6.331 -31.110 1.00 96.94 397 VAL A CA 1
ATOM 3005 C C . VAL A 1 397 ? 6.098 -7.263 -30.198 1.00 96.94 397 VAL A C 1
ATOM 3007 O O . VAL A 1 397 ? 6.242 -8.484 -30.279 1.00 96.94 397 VAL A O 1
ATOM 3010 N N . ILE A 1 398 ? 5.227 -6.680 -29.381 1.00 96.75 398 ILE A N 1
ATOM 3011 C CA . ILE A 1 398 ? 4.333 -7.353 -28.438 1.00 96.75 398 ILE A CA 1
ATOM 3012 C C . ILE A 1 398 ? 2.902 -7.226 -28.967 1.00 96.75 398 ILE A C 1
ATOM 3014 O O . ILE A 1 398 ? 2.469 -6.140 -29.341 1.00 96.75 398 ILE A O 1
ATOM 3018 N N . ASP A 1 399 ? 2.165 -8.334 -29.037 1.00 95.69 399 ASP A N 1
ATOM 3019 C CA . ASP A 1 399 ? 0.802 -8.356 -29.578 1.00 95.69 399 ASP A CA 1
ATOM 3020 C C . ASP A 1 399 ? -0.235 -8.309 -28.447 1.00 95.69 399 ASP A C 1
ATOM 3022 O O . ASP A 1 399 ? -0.427 -9.294 -27.736 1.00 95.69 399 ASP A O 1
ATOM 3026 N N . LEU A 1 400 ? -0.908 -7.166 -28.290 1.00 94.81 400 LEU A N 1
ATOM 3027 C CA . LEU A 1 400 ? -1.997 -6.958 -27.333 1.00 94.81 400 LEU A CA 1
ATOM 3028 C C . LEU A 1 400 ? -3.383 -7.195 -27.963 1.00 94.81 400 LEU A C 1
ATOM 3030 O O . LEU A 1 400 ? -4.400 -6.771 -27.410 1.00 94.81 400 LEU A O 1
ATOM 3034 N N . THR A 1 401 ? -3.475 -7.846 -29.129 1.00 93.31 401 THR A N 1
ATOM 3035 C CA . THR A 1 401 ? -4.766 -8.141 -29.771 1.00 93.31 401 THR A CA 1
ATOM 3036 C C . THR A 1 401 ? -5.661 -8.971 -28.847 1.00 93.31 401 THR A C 1
ATOM 3038 O O . THR A 1 401 ? -5.314 -10.080 -28.450 1.00 93.31 401 THR A O 1
ATOM 3041 N N . GLY A 1 402 ? -6.860 -8.461 -28.555 1.00 88.00 402 GLY A N 1
ATOM 3042 C CA . GLY A 1 402 ? -7.827 -9.135 -27.679 1.00 88.00 402 GLY A CA 1
ATOM 3043 C C . GLY A 1 402 ? -7.535 -8.994 -26.183 1.00 88.00 402 GLY A C 1
ATOM 3044 O O . GLY A 1 402 ? -8.251 -9.592 -25.384 1.00 88.00 402 GLY A O 1
ATOM 3045 N N . ILE A 1 403 ? -6.526 -8.204 -25.817 1.00 89.19 403 ILE A N 1
ATOM 3046 C CA . ILE A 1 403 ? -6.231 -7.819 -24.441 1.00 89.19 403 ILE A CA 1
ATOM 3047 C C . ILE A 1 403 ? -7.001 -6.539 -24.109 1.00 89.19 403 ILE A C 1
ATOM 3049 O O . ILE A 1 403 ? -6.907 -5.551 -24.836 1.00 89.19 403 ILE A O 1
ATOM 3053 N N . ASP A 1 404 ? -7.783 -6.574 -23.031 1.00 83.56 404 ASP A N 1
ATOM 3054 C CA . ASP A 1 404 ? -8.673 -5.494 -22.590 1.00 83.56 404 ASP A CA 1
ATOM 3055 C C . ASP A 1 404 ? -8.144 -4.711 -21.384 1.00 83.56 404 ASP A C 1
ATOM 3057 O O . ASP A 1 404 ? -8.662 -3.634 -21.093 1.00 83.56 404 ASP A O 1
ATOM 3061 N N . LYS A 1 405 ? -7.117 -5.234 -20.707 1.00 82.44 405 LYS A N 1
ATOM 3062 C CA . LYS A 1 405 ? -6.291 -4.561 -19.700 1.00 82.44 405 LYS A CA 1
ATOM 3063 C C . LYS A 1 405 ? -4.898 -5.169 -19.714 1.00 82.44 405 LYS A C 1
ATOM 3065 O O . LYS A 1 405 ? -4.768 -6.376 -19.888 1.00 82.44 405 LYS A O 1
ATOM 3070 N N . ALA A 1 406 ? -3.878 -4.342 -19.524 1.00 84.81 406 ALA A N 1
ATOM 3071 C CA . ALA A 1 406 ? -2.512 -4.809 -19.350 1.00 84.81 406 ALA A CA 1
ATOM 3072 C C . ALA A 1 406 ? -1.733 -3.878 -18.419 1.00 84.81 406 ALA A C 1
ATOM 3074 O O . ALA A 1 406 ? -2.010 -2.680 -18.327 1.00 84.81 406 ALA A O 1
ATOM 3075 N N . LYS A 1 407 ? -0.721 -4.431 -17.760 1.00 87.31 407 LYS A N 1
ATOM 3076 C CA . LYS A 1 407 ? 0.226 -3.723 -16.905 1.00 87.31 407 LYS A CA 1
ATOM 3077 C C . LYS A 1 407 ? 1.646 -4.129 -17.275 1.00 87.31 407 LYS A C 1
ATOM 3079 O O . LYS A 1 407 ? 1.917 -5.323 -17.408 1.00 87.31 407 LYS A O 1
ATOM 3084 N N . LEU A 1 408 ? 2.526 -3.144 -17.419 1.00 92.25 408 LEU A N 1
ATOM 3085 C CA . LEU A 1 408 ? 3.971 -3.313 -17.510 1.00 92.25 408 LEU A CA 1
ATOM 3086 C C . LEU A 1 408 ? 4.558 -3.403 -16.098 1.00 92.25 408 LEU A C 1
ATOM 3088 O O . LEU A 1 408 ? 4.288 -2.544 -15.260 1.00 92.25 408 LEU A O 1
ATOM 3092 N N . GLU A 1 409 ? 5.386 -4.411 -15.849 1.00 89.69 409 GLU A N 1
ATOM 3093 C CA . GLU A 1 409 ? 6.240 -4.503 -14.666 1.00 89.69 409 GLU A CA 1
ATOM 3094 C C . GLU A 1 409 ? 7.686 -4.762 -15.084 1.00 89.69 409 GLU A C 1
ATOM 3096 O O . GLU A 1 409 ? 7.926 -5.550 -15.996 1.00 89.69 409 GLU A O 1
ATOM 3101 N N . PHE A 1 410 ? 8.642 -4.136 -14.405 1.00 96.44 410 PHE A N 1
ATOM 3102 C CA . PHE A 1 410 ? 10.072 -4.388 -14.594 1.00 96.44 410 PHE A CA 1
ATOM 3103 C C . PHE A 1 410 ? 10.842 -4.016 -13.328 1.00 96.44 410 PHE A C 1
ATOM 3105 O O . PHE A 1 410 ? 10.340 -3.271 -12.486 1.00 96.44 410 PHE A O 1
ATOM 3112 N N . TRP A 1 411 ? 12.056 -4.529 -13.175 1.00 96.56 411 TRP A N 1
ATOM 3113 C CA . TRP A 1 411 ? 12.976 -4.089 -12.135 1.00 96.56 411 TRP A CA 1
ATOM 3114 C C . TRP A 1 411 ? 13.910 -3.021 -12.682 1.00 96.56 411 TRP A C 1
ATOM 3116 O O . TRP A 1 411 ? 14.410 -3.141 -13.794 1.00 96.56 411 TRP A O 1
ATOM 3126 N N . SER A 1 412 ? 14.123 -1.974 -11.894 1.00 94.69 412 SER A N 1
ATOM 3127 C CA . SER A 1 412 ? 14.888 -0.784 -12.248 1.00 94.69 412 SER A CA 1
ATOM 3128 C C . SER A 1 412 ? 15.923 -0.496 -11.164 1.00 94.69 412 SER A C 1
ATOM 3130 O O . SER A 1 412 ? 15.585 -0.441 -9.980 1.00 94.69 412 SER A O 1
ATOM 3132 N N . TYR A 1 413 ? 17.178 -0.311 -11.554 1.00 95.12 413 TYR A N 1
ATOM 3133 C CA . TYR A 1 413 ? 18.210 0.314 -10.732 1.00 95.12 413 TYR A CA 1
ATOM 3134 C C . TYR A 1 413 ? 18.607 1.610 -11.425 1.00 95.12 413 TYR A C 1
ATOM 3136 O O . TYR A 1 413 ? 19.057 1.578 -12.570 1.00 95.12 413 TYR A O 1
ATOM 3144 N N . LEU A 1 414 ? 18.438 2.735 -10.737 1.00 92.31 414 LEU A N 1
ATOM 3145 C CA . LEU A 1 414 ? 18.722 4.058 -11.278 1.00 92.31 414 LEU A CA 1
ATOM 3146 C C . LEU A 1 414 ? 19.767 4.754 -10.405 1.00 92.31 414 LEU A C 1
ATOM 3148 O O . LEU A 1 414 ? 19.606 4.819 -9.182 1.00 92.31 414 LEU A O 1
ATOM 3152 N N . ASP A 1 415 ? 20.820 5.236 -11.050 1.00 91.62 415 ASP A N 1
ATOM 3153 C CA . ASP A 1 415 ? 21.867 6.072 -10.476 1.00 91.62 415 ASP A CA 1
ATOM 3154 C C . ASP A 1 415 ? 22.248 7.145 -11.499 1.00 91.62 415 ASP A C 1
ATOM 3156 O O . ASP A 1 415 ? 23.015 6.892 -12.428 1.00 91.62 415 ASP A O 1
ATOM 3160 N N . VAL A 1 416 ? 21.604 8.303 -11.389 1.00 88.50 416 VAL A N 1
ATOM 3161 C CA . VAL A 1 416 ? 21.709 9.437 -12.318 1.00 88.50 416 VAL A CA 1
ATOM 3162 C C . VAL A 1 416 ? 21.612 10.725 -11.506 1.00 88.50 416 VAL A C 1
ATOM 3164 O O . VAL A 1 416 ? 21.145 10.702 -10.362 1.00 88.50 416 VAL A O 1
ATOM 3167 N N . GLU A 1 417 ? 22.006 11.855 -12.082 1.00 84.75 417 GLU A N 1
ATOM 3168 C CA . GLU A 1 417 ? 21.864 13.143 -11.417 1.00 84.75 417 GLU A CA 1
ATOM 3169 C C . GLU A 1 417 ? 20.398 13.395 -11.040 1.00 84.75 417 GLU A C 1
ATOM 3171 O O . GLU A 1 417 ? 19.460 13.130 -11.798 1.00 84.75 417 GLU A O 1
ATOM 3176 N N . GLY A 1 418 ? 20.202 13.868 -9.811 1.00 81.50 418 GLY A N 1
ATOM 3177 C CA . GLY A 1 418 ? 18.891 14.276 -9.338 1.00 81.50 418 GLY A CA 1
ATOM 3178 C C . GLY A 1 418 ? 18.425 15.592 -9.968 1.00 81.50 418 GLY A C 1
ATOM 3179 O O . GLY A 1 418 ? 19.198 16.297 -10.610 1.00 81.50 418 GLY A O 1
ATOM 3180 N N . PRO A 1 419 ? 17.162 15.974 -9.730 1.00 78.62 419 PRO A N 1
ATOM 3181 C CA . PRO A 1 419 ? 16.625 17.239 -10.211 1.00 78.62 419 PRO A CA 1
ATOM 3182 C C . PRO A 1 419 ? 17.427 18.441 -9.692 1.00 78.62 419 PRO A C 1
ATOM 3184 O O . PRO A 1 419 ? 17.752 18.511 -8.503 1.00 78.62 419 PRO A O 1
ATOM 3187 N N . VAL A 1 420 ? 17.654 19.439 -10.547 1.00 72.38 420 VAL A N 1
ATOM 3188 C CA . VAL A 1 420 ? 18.283 20.715 -10.176 1.00 72.38 420 VAL A CA 1
ATOM 3189 C C . VAL A 1 420 ? 17.244 21.828 -10.277 1.00 72.38 420 VAL A C 1
ATOM 3191 O O . VAL A 1 420 ? 16.722 22.110 -11.352 1.00 72.38 420 VAL A O 1
ATOM 3194 N N . SER A 1 421 ? 16.948 22.498 -9.155 1.00 65.75 421 SER A N 1
ATOM 3195 C CA . SER A 1 421 ? 15.991 23.623 -9.092 1.00 65.75 421 SER A CA 1
ATOM 3196 C C . SER A 1 421 ? 14.664 23.348 -9.821 1.00 65.75 421 SER A C 1
ATOM 3198 O O . SER A 1 421 ? 14.253 24.121 -10.682 1.00 65.75 421 SER A O 1
ATOM 3200 N N . ASP A 1 422 ? 14.027 22.230 -9.469 1.00 67.94 422 ASP A N 1
ATOM 3201 C CA . ASP A 1 422 ? 12.733 21.743 -9.979 1.00 67.94 422 ASP A CA 1
ATOM 3202 C C . ASP A 1 422 ? 12.723 21.201 -11.425 1.00 67.94 422 ASP A C 1
ATOM 3204 O O . ASP A 1 422 ? 11.687 20.722 -11.891 1.00 67.94 422 ASP A O 1
ATOM 3208 N N . GLU A 1 423 ? 13.858 21.199 -12.131 1.00 69.69 423 GLU A N 1
ATOM 3209 C CA . GLU A 1 423 ? 13.985 20.602 -13.465 1.00 69.69 423 GLU A CA 1
ATOM 3210 C C . GLU A 1 423 ? 14.684 19.235 -13.399 1.00 69.69 423 GLU A C 1
ATOM 3212 O O . GLU A 1 423 ? 15.709 19.069 -12.739 1.00 69.69 423 GLU A O 1
ATOM 3217 N N . LEU A 1 424 ? 14.122 18.241 -14.099 1.00 70.12 424 LEU A N 1
ATOM 3218 C CA . LEU A 1 424 ? 14.775 16.946 -14.304 1.00 70.12 424 LEU A CA 1
ATOM 3219 C C . LEU A 1 424 ? 15.878 17.121 -15.353 1.00 70.12 424 LEU A C 1
ATOM 3221 O O . LEU A 1 424 ? 15.573 17.176 -16.547 1.00 70.12 424 LEU A O 1
ATOM 3225 N N . THR A 1 425 ? 17.129 17.234 -14.908 1.00 78.44 425 THR A N 1
ATOM 3226 C CA . THR A 1 425 ? 18.306 17.383 -15.778 1.00 78.44 425 THR A CA 1
ATOM 3227 C C . THR A 1 425 ? 18.620 16.077 -16.500 1.00 78.44 425 THR A C 1
ATOM 3229 O O . THR A 1 425 ? 18.814 16.066 -17.714 1.00 78.44 425 THR A O 1
ATOM 3232 N N . GLU A 1 426 ? 18.527 14.957 -15.787 1.00 88.94 426 GLU A N 1
ATOM 3233 C CA . GLU A 1 426 ? 18.715 13.616 -16.334 1.00 88.94 426 GLU A CA 1
ATOM 3234 C C . GLU A 1 426 ? 17.504 12.730 -16.043 1.00 88.94 426 GLU A C 1
ATOM 3236 O O . GLU A 1 426 ? 16.846 12.861 -15.005 1.00 88.94 426 GLU A O 1
ATOM 3241 N N . TYR A 1 427 ? 17.161 11.838 -16.971 1.00 89.88 427 TYR A N 1
ATOM 3242 C CA . TYR A 1 427 ? 15.930 11.064 -16.875 1.00 89.88 427 TYR A CA 1
ATOM 3243 C C . TYR A 1 427 ? 16.010 9.688 -17.525 1.00 89.88 427 TYR A C 1
ATOM 3245 O O . TYR A 1 427 ? 16.632 9.469 -18.564 1.00 89.88 427 TYR A O 1
ATOM 3253 N N . ALA A 1 428 ? 15.276 8.771 -16.907 1.00 95.56 428 ALA A N 1
ATOM 3254 C CA . ALA A 1 428 ? 14.909 7.479 -17.446 1.00 95.56 428 ALA A CA 1
ATOM 3255 C C . ALA A 1 428 ? 13.407 7.491 -17.747 1.00 95.56 428 ALA A C 1
ATOM 3257 O O . ALA A 1 428 ? 12.593 7.857 -16.893 1.00 95.56 428 ALA A O 1
ATOM 3258 N N . GLU A 1 429 ? 13.038 7.109 -18.962 1.00 97.75 429 GLU A N 1
ATOM 3259 C CA . GLU A 1 429 ? 11.676 7.179 -19.477 1.00 97.75 429 GLU A CA 1
ATOM 3260 C C . GLU A 1 429 ? 11.267 5.863 -20.140 1.00 97.75 429 GLU A C 1
ATOM 3262 O O . GLU A 1 429 ? 12.082 5.174 -20.752 1.00 97.75 429 GLU A O 1
ATOM 3267 N N . VAL A 1 430 ? 9.982 5.522 -20.043 1.00 98.44 430 VAL A N 1
ATOM 3268 C CA . VAL A 1 430 ? 9.392 4.418 -20.808 1.00 98.44 430 VAL A CA 1
ATOM 3269 C C . VAL A 1 430 ? 8.290 4.953 -21.704 1.00 98.44 430 VAL A C 1
ATOM 3271 O O . VAL A 1 430 ? 7.296 5.487 -21.213 1.00 98.44 430 VAL A O 1
ATOM 3274 N N . TYR A 1 431 ? 8.431 4.759 -23.010 1.00 98.31 431 TYR A N 1
ATOM 3275 C CA . TYR A 1 431 ? 7.400 5.058 -23.998 1.00 98.31 431 TYR A CA 1
ATOM 3276 C C . TYR A 1 431 ? 6.787 3.784 -24.570 1.00 98.31 431 TYR A C 1
ATOM 3278 O O . TYR A 1 431 ? 7.354 2.690 -24.496 1.00 98.31 431 TYR A O 1
ATOM 3286 N N . ILE A 1 432 ? 5.614 3.952 -25.175 1.00 97.88 432 ILE A N 1
ATOM 3287 C CA . ILE A 1 432 ? 4.924 2.909 -25.918 1.00 97.88 432 ILE A CA 1
ATOM 3288 C C . ILE A 1 432 ? 4.656 3.379 -27.344 1.00 97.88 432 ILE A C 1
ATOM 3290 O O . ILE A 1 432 ? 4.134 4.472 -27.579 1.00 97.88 432 ILE A O 1
ATOM 3294 N N . LEU A 1 433 ? 5.050 2.542 -28.293 1.00 98.19 433 LEU A N 1
ATOM 3295 C CA . LEU A 1 433 ? 4.970 2.815 -29.718 1.00 98.19 433 LEU A CA 1
ATOM 3296 C C . LEU A 1 433 ? 4.089 1.768 -30.390 1.00 98.19 433 LEU A C 1
ATOM 3298 O O . LEU A 1 433 ? 3.973 0.641 -29.905 1.00 98.19 433 LEU A O 1
ATOM 3302 N N . ASP A 1 434 ? 3.482 2.128 -31.512 1.00 95.75 434 ASP A N 1
ATOM 3303 C CA . ASP A 1 434 ? 2.783 1.182 -32.374 1.00 95.75 434 ASP A CA 1
ATOM 3304 C C . ASP A 1 434 ? 3.754 0.368 -33.254 1.00 95.75 434 ASP A C 1
ATOM 3306 O O . ASP A 1 434 ? 4.980 0.506 -33.188 1.00 95.75 434 ASP A O 1
ATOM 3310 N N . ASP A 1 435 ? 3.212 -0.506 -34.103 1.00 89.81 435 ASP A N 1
ATOM 3311 C CA . ASP A 1 435 ? 4.007 -1.342 -35.009 1.00 89.81 435 ASP A CA 1
ATOM 3312 C C . ASP A 1 435 ? 4.668 -0.582 -36.176 1.00 89.81 435 ASP A C 1
ATOM 3314 O O . ASP A 1 435 ? 5.463 -1.173 -36.914 1.00 89.81 435 ASP A O 1
ATOM 3318 N N . ASN A 1 436 ? 4.398 0.719 -36.312 1.00 90.94 436 ASN A N 1
ATOM 3319 C CA . ASN A 1 436 ? 5.041 1.636 -37.253 1.00 90.94 436 ASN A CA 1
ATOM 3320 C C . ASN A 1 436 ? 6.072 2.545 -36.568 1.00 90.94 436 ASN A C 1
ATOM 3322 O O . ASN A 1 436 ? 6.630 3.425 -37.225 1.00 90.94 436 ASN A O 1
ATOM 3326 N N . SER A 1 437 ? 6.363 2.299 -35.284 1.00 91.56 437 SER A N 1
ATOM 3327 C CA . SER A 1 437 ? 7.258 3.114 -34.460 1.00 91.56 437 SER A CA 1
ATOM 3328 C C . SER A 1 437 ? 6.756 4.551 -34.255 1.00 91.56 437 SER A C 1
ATOM 3330 O O . SER A 1 437 ? 7.561 5.469 -34.107 1.00 91.56 437 SER A O 1
ATOM 3332 N N . GLU A 1 438 ? 5.437 4.758 -34.235 1.00 96.31 438 GLU A N 1
ATOM 3333 C CA . GLU A 1 438 ? 4.826 6.017 -33.800 1.00 96.31 438 GLU A CA 1
ATOM 3334 C C . GLU A 1 438 ? 4.474 5.950 -32.308 1.00 96.31 438 GLU A C 1
ATOM 3336 O O . GLU A 1 438 ? 3.922 4.954 -31.837 1.00 96.31 438 GLU A O 1
ATOM 3341 N N . TYR A 1 439 ? 4.776 7.015 -31.558 1.00 97.12 439 TYR A N 1
ATOM 3342 C CA . TYR A 1 439 ? 4.388 7.138 -30.151 1.00 97.12 439 TYR A CA 1
ATOM 3343 C C . TYR A 1 439 ? 2.865 7.125 -30.007 1.00 97.12 439 TYR A C 1
ATOM 3345 O O . TYR A 1 439 ? 2.157 7.885 -30.668 1.00 97.12 439 TYR A O 1
ATOM 3353 N N . LEU A 1 440 ? 2.359 6.264 -29.125 1.00 95.44 440 LEU A N 1
ATOM 3354 C CA . LEU A 1 440 ? 0.923 6.139 -28.864 1.00 95.44 440 LEU A CA 1
ATOM 3355 C C . LEU A 1 440 ? 0.418 7.117 -27.795 1.00 95.44 440 LEU A C 1
ATOM 3357 O O . LEU A 1 440 ? -0.792 7.293 -27.664 1.00 95.44 440 LEU A O 1
ATOM 3361 N N . THR A 1 441 ? 1.326 7.747 -27.051 1.00 92.25 441 THR A N 1
ATOM 3362 C CA . THR A 1 441 ? 1.039 8.741 -26.013 1.00 92.25 441 THR A CA 1
ATOM 3363 C C . THR A 1 441 ? 1.915 9.979 -26.197 1.00 92.25 441 THR A C 1
ATOM 3365 O O . THR A 1 441 ? 3.053 9.876 -26.649 1.00 92.25 441 THR A O 1
ATOM 3368 N N . ASP A 1 442 ? 1.399 11.151 -25.810 1.00 89.88 442 ASP A N 1
ATOM 3369 C CA . ASP A 1 442 ? 2.152 12.417 -25.870 1.00 89.88 442 ASP A CA 1
ATOM 3370 C C . ASP A 1 442 ? 3.261 12.503 -24.803 1.00 89.88 442 ASP A C 1
ATOM 3372 O O . ASP A 1 442 ? 4.215 13.262 -24.950 1.00 89.88 442 ASP A O 1
ATOM 3376 N N . MET A 1 443 ? 3.119 11.740 -23.717 1.00 91.44 443 MET A N 1
ATOM 3377 C CA . MET A 1 443 ? 4.035 11.691 -22.574 1.00 91.44 443 MET A CA 1
ATOM 3378 C C . MET A 1 443 ? 4.501 10.249 -22.336 1.00 91.44 443 MET A C 1
ATOM 3380 O O . MET A 1 443 ? 3.764 9.316 -22.687 1.00 91.44 443 MET A O 1
ATOM 3384 N N . PRO A 1 444 ? 5.678 10.037 -21.719 1.00 93.19 444 PRO A N 1
ATOM 3385 C CA . PRO A 1 444 ? 6.114 8.700 -21.337 1.00 93.19 444 PRO A CA 1
ATOM 3386 C C . PRO A 1 444 ? 5.149 8.081 -20.319 1.00 93.19 444 PRO A C 1
ATOM 3388 O O . PRO A 1 444 ? 4.575 8.772 -19.477 1.00 93.19 444 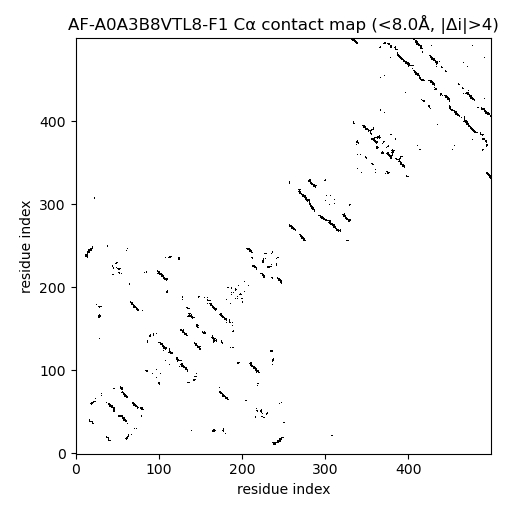PRO A O 1
ATOM 3391 N N . LEU A 1 445 ? 5.004 6.757 -20.371 1.00 86.50 445 LEU A N 1
ATOM 3392 C CA . LEU A 1 445 ? 4.245 5.977 -19.389 1.00 86.50 445 LEU A CA 1
ATOM 3393 C C . LEU A 1 445 ? 4.880 6.054 -17.997 1.00 86.50 445 LEU A C 1
ATOM 3395 O O . LEU A 1 445 ? 4.198 5.972 -16.978 1.00 86.50 445 LEU A O 1
ATOM 3399 N N . TRP A 1 446 ? 6.200 6.193 -17.964 1.00 94.00 446 TRP A N 1
ATOM 3400 C CA . TRP A 1 446 ? 7.000 6.232 -16.754 1.00 94.00 446 TRP A CA 1
ATOM 3401 C C . TRP A 1 446 ? 8.154 7.204 -16.948 1.00 94.00 446 TRP A C 1
ATOM 3403 O O . TRP A 1 446 ? 8.781 7.193 -18.004 1.00 94.00 446 TRP A O 1
ATOM 3413 N N . LYS A 1 447 ? 8.448 8.015 -15.932 1.00 93.19 447 LYS A N 1
ATOM 3414 C CA . LYS A 1 447 ? 9.595 8.927 -15.917 1.00 93.19 447 LYS A CA 1
ATOM 3415 C C . LYS A 1 447 ? 10.171 9.019 -14.509 1.00 93.19 447 LYS A C 1
ATOM 3417 O O . LYS A 1 447 ? 9.411 9.235 -13.559 1.00 93.19 447 LYS A O 1
ATOM 3422 N N . ARG A 1 448 ? 11.488 8.870 -14.368 1.00 90.81 448 ARG A N 1
ATOM 3423 C CA . ARG A 1 448 ? 12.231 9.050 -13.108 1.00 90.81 448 ARG A CA 1
ATOM 3424 C C . ARG A 1 448 ? 13.584 9.714 -13.348 1.00 90.81 448 ARG A C 1
ATOM 3426 O O . ARG A 1 448 ? 14.057 9.778 -14.477 1.00 90.81 448 ARG A O 1
ATOM 3433 N N . SER A 1 449 ? 14.167 10.200 -12.260 1.00 87.62 449 SER A N 1
ATOM 3434 C CA . SER A 1 449 ? 15.463 10.874 -12.165 1.00 87.62 449 SER A CA 1
ATOM 3435 C C . SER A 1 449 ? 16.029 10.649 -10.755 1.00 87.62 449 SER A C 1
ATOM 3437 O O . SER A 1 449 ? 15.288 10.207 -9.869 1.00 87.62 449 SER A O 1
ATOM 3439 N N . GLY A 1 450 ? 17.305 10.963 -10.541 1.00 85.50 450 GLY A N 1
ATOM 3440 C CA . GLY A 1 450 ? 18.017 10.733 -9.287 1.00 85.50 450 GLY A CA 1
ATOM 3441 C C . GLY A 1 450 ? 18.384 9.272 -9.016 1.00 85.50 450 GLY A C 1
ATOM 3442 O O . GLY A 1 450 ? 18.015 8.351 -9.748 1.00 85.50 450 GLY A O 1
ATOM 3443 N N . SER A 1 451 ? 19.107 9.064 -7.916 1.00 83.25 451 SER A N 1
ATOM 3444 C CA . SER A 1 451 ? 19.651 7.759 -7.539 1.00 83.25 451 SER A CA 1
ATOM 3445 C C . SER A 1 451 ? 18.821 7.062 -6.461 1.00 83.25 451 SER A C 1
ATOM 3447 O O . SER A 1 451 ? 18.463 7.650 -5.440 1.00 83.25 451 SER A O 1
ATOM 3449 N N . TYR A 1 452 ? 18.564 5.766 -6.656 1.00 69.94 452 TYR A N 1
ATOM 3450 C CA . TYR A 1 452 ? 17.968 4.893 -5.635 1.00 69.94 452 TYR A CA 1
ATOM 3451 C C . TYR A 1 452 ? 18.939 3.823 -5.120 1.00 69.94 452 TYR A C 1
ATOM 3453 O O . TYR A 1 452 ? 18.611 3.157 -4.138 1.00 69.94 452 TYR A O 1
ATOM 3461 N N . GLU A 1 453 ? 20.093 3.640 -5.777 1.00 76.88 453 GLU A N 1
ATOM 3462 C CA . GLU A 1 453 ? 21.182 2.695 -5.448 1.00 76.88 453 GLU A CA 1
ATOM 3463 C C . GLU A 1 453 ? 20.732 1.265 -5.056 1.00 76.88 453 GLU A C 1
ATOM 3465 O O . GLU A 1 453 ? 21.461 0.499 -4.421 1.00 76.88 453 GLU A O 1
ATOM 3470 N N . ARG A 1 454 ? 19.521 0.860 -5.456 1.00 82.00 454 ARG A N 1
ATOM 3471 C CA . ARG A 1 454 ? 18.926 -0.459 -5.219 1.00 82.00 454 ARG A CA 1
ATOM 3472 C C . ARG A 1 454 ? 17.946 -0.802 -6.332 1.00 82.00 454 ARG A C 1
ATOM 3474 O O . ARG A 1 454 ? 17.314 0.085 -6.900 1.00 82.00 454 ARG A O 1
ATOM 3481 N N . TRP A 1 455 ? 17.766 -2.096 -6.579 1.00 84.69 455 TRP A N 1
ATOM 3482 C CA . TRP A 1 455 ? 16.705 -2.586 -7.454 1.00 84.69 455 TRP A CA 1
ATOM 3483 C C . TRP A 1 455 ? 15.325 -2.256 -6.867 1.00 84.69 455 TRP A C 1
ATOM 3485 O O . TRP A 1 455 ? 15.036 -2.563 -5.706 1.00 84.69 455 TRP A O 1
ATOM 3495 N N . ARG A 1 456 ? 14.462 -1.645 -7.679 1.00 84.25 456 ARG A N 1
ATOM 3496 C CA . ARG A 1 456 ? 13.054 -1.363 -7.377 1.00 84.25 456 ARG A CA 1
ATOM 3497 C C . ARG A 1 456 ? 12.169 -1.995 -8.437 1.00 84.25 456 ARG A C 1
ATOM 3499 O O . ARG A 1 456 ? 12.492 -1.942 -9.618 1.00 84.25 456 ARG A O 1
ATOM 3506 N N . LYS A 1 457 ? 11.044 -2.571 -8.018 1.00 86.19 457 LYS A N 1
ATOM 3507 C CA . LYS A 1 457 ? 10.024 -3.032 -8.955 1.00 86.19 457 LYS A CA 1
ATOM 3508 C C . LYS A 1 457 ? 9.160 -1.844 -9.369 1.00 86.19 457 LYS A C 1
ATOM 3510 O O . LYS A 1 457 ? 8.502 -1.244 -8.525 1.00 86.19 457 LYS A O 1
ATOM 3515 N N . GLU A 1 458 ? 9.151 -1.544 -10.656 1.00 87.31 458 GLU A N 1
ATOM 3516 C CA . GLU A 1 458 ? 8.310 -0.529 -11.280 1.00 87.31 458 GLU A CA 1
ATOM 3517 C C . GLU A 1 458 ? 7.064 -1.189 -11.881 1.00 87.31 458 GLU A C 1
ATOM 3519 O O . GLU A 1 458 ? 7.099 -2.337 -12.336 1.00 87.31 458 GLU A O 1
ATOM 3524 N N . SER A 1 459 ? 5.936 -0.480 -11.855 1.00 84.69 459 SER A N 1
ATOM 3525 C CA . SER A 1 459 ? 4.640 -1.005 -12.290 1.00 84.69 459 SER A CA 1
ATOM 3526 C C . SER A 1 459 ? 3.792 0.109 -12.894 1.00 84.69 459 SER A C 1
ATOM 3528 O O . SER A 1 459 ? 3.455 1.063 -12.198 1.00 84.69 459 SER A O 1
ATOM 3530 N N . VAL A 1 460 ? 3.400 -0.033 -14.162 1.00 81.06 460 VAL A N 1
ATOM 3531 C CA . VAL A 1 460 ? 2.640 0.987 -14.901 1.00 81.06 460 VAL A CA 1
ATOM 3532 C C . VAL A 1 460 ? 1.531 0.354 -15.735 1.00 81.06 460 VAL A C 1
ATOM 3534 O O . VAL A 1 460 ? 1.744 -0.643 -16.422 1.00 81.06 460 VAL A O 1
ATOM 3537 N N . SER A 1 461 ? 0.333 0.933 -15.688 1.00 86.50 461 SER A N 1
ATOM 3538 C CA . SER A 1 461 ? -0.795 0.499 -16.518 1.00 86.50 461 SER A CA 1
ATOM 3539 C C . SER A 1 461 ? -0.557 0.834 -17.992 1.00 86.50 461 SER A C 1
ATOM 3541 O O . SER A 1 461 ? -0.133 1.940 -18.322 1.00 86.50 461 SER A O 1
ATOM 3543 N N . ILE A 1 462 ? -0.864 -0.106 -18.885 1.00 88.31 462 ILE A N 1
ATOM 3544 C CA . ILE A 1 462 ? -0.848 0.140 -20.330 1.00 88.31 462 ILE A CA 1
ATOM 3545 C C . ILE A 1 462 ? -2.076 0.991 -20.692 1.00 88.31 462 ILE A C 1
ATOM 3547 O O . ILE A 1 462 ? -3.184 0.634 -20.284 1.00 88.31 462 ILE A O 1
ATOM 3551 N N . PRO A 1 463 ? -1.909 2.100 -21.436 1.00 85.25 463 PRO A N 1
ATOM 3552 C CA . PRO A 1 463 ? -3.011 2.992 -21.784 1.00 85.25 463 PRO A CA 1
ATOM 3553 C C . PRO A 1 463 ? -3.980 2.341 -22.778 1.00 85.25 463 PRO A C 1
ATOM 3555 O O . PRO A 1 463 ? -3.585 1.508 -23.600 1.00 85.25 463 PRO A O 1
ATOM 3558 N N . ASP A 1 464 ? -5.244 2.766 -22.745 1.00 86.38 464 ASP A N 1
ATOM 3559 C CA . ASP A 1 464 ? -6.313 2.222 -23.592 1.00 86.38 464 ASP A CA 1
ATOM 3560 C C . ASP A 1 464 ? -5.985 2.334 -25.092 1.00 86.38 464 ASP A C 1
ATOM 3562 O O . ASP A 1 464 ? -6.339 1.456 -25.881 1.00 86.38 464 ASP A O 1
ATOM 3566 N N . GLU A 1 465 ? -5.254 3.374 -25.500 1.00 89.25 465 GLU A N 1
ATOM 3567 C CA . GLU A 1 465 ? -4.811 3.605 -26.875 1.00 89.25 465 GLU A CA 1
ATOM 3568 C C . GLU A 1 465 ? -3.860 2.521 -27.400 1.00 89.25 465 GLU A C 1
ATOM 3570 O O . GLU A 1 465 ? -3.736 2.369 -28.620 1.00 89.25 465 GLU A O 1
ATOM 3575 N N . ALA A 1 466 ? -3.188 1.780 -26.517 1.00 92.62 466 ALA A N 1
ATOM 3576 C CA . ALA A 1 466 ? -2.279 0.689 -26.859 1.00 92.62 466 ALA A CA 1
ATOM 3577 C C . ALA A 1 466 ? -2.954 -0.691 -26.840 1.00 92.62 466 ALA A C 1
ATOM 3579 O O . ALA A 1 466 ? -2.490 -1.618 -27.512 1.00 92.62 466 ALA A O 1
ATOM 3580 N N . LEU A 1 467 ? -4.059 -0.839 -26.108 1.00 92.62 467 LEU A N 1
ATOM 3581 C CA . LEU A 1 467 ? -4.785 -2.102 -25.998 1.00 92.62 467 LEU A CA 1
ATOM 3582 C C . LEU A 1 467 ? -5.386 -2.521 -27.349 1.00 92.62 467 LEU A C 1
ATOM 3584 O O . LEU A 1 467 ? -5.825 -1.702 -28.159 1.00 92.62 467 LEU A O 1
ATOM 3588 N N . GLY A 1 468 ? -5.384 -3.827 -27.624 1.00 93.00 468 GLY A N 1
ATOM 3589 C CA . GLY A 1 468 ? -5.868 -4.369 -28.896 1.00 93.00 468 GLY A CA 1
ATOM 3590 C C . GLY A 1 468 ? -4.944 -4.147 -30.102 1.00 93.00 468 GLY A C 1
ATOM 3591 O O . GLY A 1 468 ? -5.339 -4.506 -31.214 1.00 93.00 468 GLY A O 1
ATOM 3592 N N . LYS A 1 469 ? -3.745 -3.575 -29.917 1.00 94.81 469 LYS A N 1
ATOM 3593 C CA . LYS A 1 469 ? -2.758 -3.312 -30.978 1.00 94.81 469 LYS A CA 1
ATOM 3594 C C . LYS A 1 469 ? -1.494 -4.153 -30.811 1.00 94.81 469 LYS A C 1
ATOM 3596 O O . LYS A 1 469 ? -1.270 -4.793 -29.790 1.00 94.81 469 LYS A O 1
ATOM 3601 N N . LYS A 1 470 ? -0.634 -4.113 -31.825 1.00 97.19 470 LYS A N 1
ATOM 3602 C CA . LYS A 1 470 ? 0.770 -4.501 -31.688 1.00 97.19 470 LYS A CA 1
ATOM 3603 C C . LYS A 1 470 ? 1.576 -3.284 -31.263 1.00 97.19 470 LYS A C 1
ATOM 3605 O O . LYS A 1 470 ? 1.401 -2.221 -31.854 1.00 97.19 470 LYS A O 1
ATOM 3610 N N . ILE A 1 471 ? 2.420 -3.453 -30.255 1.00 97.75 471 ILE A N 1
ATOM 3611 C CA . ILE A 1 471 ? 3.179 -2.367 -29.635 1.00 97.75 471 ILE A CA 1
ATOM 3612 C C . ILE A 1 471 ? 4.657 -2.720 -29.486 1.00 97.75 471 ILE A C 1
ATOM 3614 O O . ILE A 1 471 ? 5.040 -3.890 -29.554 1.00 97.75 471 ILE A O 1
ATOM 3618 N N . GLN A 1 472 ? 5.485 -1.710 -29.255 1.00 98.00 472 GLN A N 1
ATOM 3619 C CA . GLN A 1 472 ? 6.850 -1.842 -28.751 1.00 98.00 472 GLN A CA 1
ATOM 3620 C C . GLN A 1 472 ? 7.022 -0.941 -27.528 1.00 98.00 472 GLN A C 1
ATOM 3622 O O . GLN A 1 472 ? 6.446 0.144 -27.467 1.00 98.00 472 GLN A O 1
ATOM 3627 N N . LEU A 1 473 ? 7.821 -1.390 -26.564 1.00 98.44 473 LEU A N 1
ATOM 3628 C CA . LEU A 1 473 ? 8.298 -0.549 -25.473 1.00 98.44 473 LEU A CA 1
ATOM 3629 C C . LEU A 1 473 ? 9.605 0.119 -25.890 1.00 98.44 473 LEU A C 1
ATOM 3631 O O . LEU A 1 473 ? 10.453 -0.527 -26.511 1.00 98.44 473 LEU A O 1
ATOM 3635 N N . GLU A 1 474 ? 9.786 1.372 -25.494 1.00 98.56 474 GLU A N 1
ATOM 3636 C CA . GLU A 1 474 ? 11.060 2.082 -25.573 1.00 98.56 474 GLU A CA 1
ATOM 3637 C C . GLU A 1 474 ? 11.497 2.489 -24.170 1.00 98.56 474 GLU A C 1
ATOM 3639 O O . GLU A 1 474 ? 10.811 3.263 -23.511 1.00 98.56 474 GLU A O 1
ATOM 3644 N N . PHE A 1 475 ? 12.654 1.993 -23.743 1.00 98.62 475 PHE A N 1
ATOM 3645 C CA . PHE A 1 475 ? 13.365 2.464 -22.562 1.00 98.62 475 PHE A CA 1
ATOM 3646 C C . PHE A 1 475 ? 14.357 3.532 -23.022 1.00 98.62 475 PHE A C 1
ATOM 3648 O O . PHE A 1 475 ? 15.360 3.225 -23.672 1.00 98.62 475 PHE A O 1
ATOM 3655 N N . HIS A 1 476 ? 14.030 4.787 -22.741 1.00 98.31 476 HIS A N 1
ATOM 3656 C CA . HIS A 1 476 ? 14.750 5.967 -23.195 1.00 98.31 476 HIS A CA 1
ATOM 3657 C C . HIS A 1 476 ? 15.538 6.588 -22.039 1.00 98.31 476 HIS A C 1
ATOM 3659 O O . HIS A 1 476 ? 14.990 6.814 -20.961 1.00 98.31 476 HIS A O 1
ATOM 3665 N N . PHE A 1 477 ? 16.824 6.851 -22.256 1.00 97.25 477 PHE A N 1
ATOM 3666 C CA . PHE A 1 477 ? 17.705 7.486 -21.282 1.00 97.25 477 PHE A CA 1
ATOM 3667 C C . PHE A 1 477 ? 18.285 8.778 -21.857 1.00 97.25 477 PHE A C 1
ATOM 3669 O O . PHE A 1 477 ? 18.813 8.770 -22.974 1.00 97.25 477 PHE A O 1
ATOM 3676 N N . GLY A 1 478 ? 18.193 9.856 -21.077 1.00 94.38 478 GLY A N 1
ATOM 3677 C CA . GLY A 1 478 ? 18.701 11.181 -21.410 1.00 94.38 478 GLY A CA 1
ATOM 3678 C C . GLY A 1 478 ? 19.543 11.766 -20.275 1.00 94.38 478 GLY A C 1
ATOM 3679 O O . GLY A 1 478 ? 19.092 11.779 -19.130 1.00 94.38 478 GLY A O 1
ATOM 3680 N N . SER A 1 479 ? 20.728 12.288 -20.597 1.00 91.12 479 SER A N 1
ATOM 3681 C CA . SER A 1 479 ? 21.552 13.097 -19.690 1.00 91.12 479 SER A CA 1
ATOM 3682 C C . SER A 1 479 ? 21.895 14.469 -20.273 1.00 91.12 479 SER A C 1
ATOM 3684 O O . SER A 1 479 ? 21.837 14.675 -21.491 1.00 91.12 479 SER A O 1
ATOM 3686 N N . ASP A 1 480 ? 22.230 15.424 -19.404 1.00 84.38 480 ASP A N 1
ATOM 3687 C CA . ASP A 1 480 ? 22.487 16.814 -19.778 1.00 84.38 480 ASP A CA 1
ATOM 3688 C C . ASP A 1 480 ? 23.987 17.122 -19.995 1.00 84.38 480 ASP A C 1
ATOM 3690 O O . ASP A 1 480 ? 24.825 16.227 -20.130 1.00 84.38 480 ASP A O 1
ATOM 3694 N N . PHE A 1 481 ? 24.325 18.412 -20.117 1.00 77.56 481 PHE A N 1
ATOM 3695 C CA . PHE A 1 481 ? 25.682 18.872 -20.435 1.00 77.56 481 PHE A CA 1
ATOM 3696 C C . PHE A 1 481 ? 26.650 18.841 -19.237 1.00 77.56 481 PHE A C 1
ATOM 3698 O O . PHE A 1 481 ? 27.867 18.880 -19.448 1.00 77.56 481 PHE A O 1
ATOM 3705 N N . VAL A 1 482 ? 26.157 18.844 -17.991 1.00 70.12 482 VAL A N 1
ATOM 3706 C CA . VAL A 1 482 ? 26.986 18.945 -16.778 1.00 70.12 482 VAL A CA 1
ATOM 3707 C C . VAL A 1 482 ? 26.324 18.201 -15.626 1.00 70.12 482 VAL A C 1
ATOM 3709 O O . VAL A 1 482 ? 25.354 18.692 -15.077 1.00 70.12 482 VAL A O 1
ATOM 3712 N N . SER A 1 483 ? 26.962 17.140 -15.138 1.00 61.94 483 SER A N 1
ATOM 3713 C CA . SER A 1 483 ? 26.605 16.552 -13.844 1.00 61.94 483 SER A CA 1
ATOM 3714 C C . SER A 1 483 ? 27.443 17.174 -12.713 1.00 61.94 483 SER A C 1
ATOM 3716 O O . SER A 1 483 ? 28.683 17.086 -12.749 1.00 61.94 483 SER A O 1
ATOM 3718 N N . ASP A 1 484 ? 26.831 17.755 -11.683 1.00 57.22 484 ASP A N 1
ATOM 3719 C CA . ASP A 1 484 ? 27.551 18.269 -10.507 1.00 57.22 484 ASP A CA 1
ATOM 3720 C C . ASP A 1 484 ? 27.795 17.130 -9.495 1.00 57.22 484 ASP A C 1
ATOM 3722 O O . ASP A 1 484 ? 26.982 16.864 -8.616 1.00 57.22 484 ASP A O 1
ATOM 3726 N N . GLY A 1 485 ? 28.910 16.397 -9.628 1.00 57.19 485 GLY A N 1
ATOM 3727 C CA . GLY A 1 485 ? 29.243 15.305 -8.690 1.00 57.19 485 GLY A CA 1
ATOM 3728 C C . GLY A 1 485 ? 30.001 14.111 -9.269 1.00 57.19 485 GLY A C 1
ATOM 3729 O O . GLY A 1 485 ? 30.618 13.363 -8.512 1.00 57.19 485 GLY A O 1
ATOM 3730 N N . GLY A 1 486 ? 30.053 13.988 -10.595 1.00 58.56 486 GLY A N 1
ATOM 3731 C CA . GLY A 1 486 ? 30.748 12.919 -11.321 1.00 58.56 486 GLY A CA 1
ATOM 3732 C C . GLY A 1 486 ? 29.804 12.189 -12.279 1.00 58.56 486 GLY A C 1
ATOM 3733 O O . GLY A 1 486 ? 28.600 12.401 -12.201 1.00 58.56 486 GLY A O 1
ATOM 3734 N N . PRO A 1 487 ? 30.324 11.358 -13.198 1.00 63.91 487 PRO A N 1
ATOM 3735 C CA . PRO A 1 487 ? 29.467 10.474 -13.978 1.00 63.91 487 PRO A CA 1
ATOM 3736 C C . PRO A 1 487 ? 28.890 9.390 -13.048 1.00 63.91 487 PRO A C 1
ATOM 3738 O O . PRO A 1 487 ? 29.597 8.900 -12.166 1.00 63.91 487 PRO A O 1
ATOM 3741 N N . TYR A 1 488 ? 27.616 9.047 -13.227 1.00 88.38 488 TYR A N 1
ATOM 3742 C CA . TYR A 1 488 ? 26.902 8.064 -12.407 1.00 88.38 488 TYR A CA 1
ATOM 3743 C C . TYR A 1 488 ? 26.749 6.730 -13.155 1.00 88.38 488 TYR A C 1
ATOM 3745 O O . TYR A 1 488 ? 26.950 6.653 -14.373 1.00 88.38 488 TYR A O 1
ATOM 3753 N N . ALA A 1 489 ? 26.380 5.655 -12.454 1.00 92.56 489 ALA A N 1
ATOM 3754 C CA . ALA A 1 489 ? 26.347 4.326 -13.066 1.00 92.56 489 ALA A CA 1
ATOM 3755 C C . ALA A 1 489 ? 25.272 4.174 -14.158 1.00 92.56 489 ALA A C 1
ATOM 3757 O O . ALA A 1 489 ? 25.392 3.312 -15.032 1.00 92.56 489 ALA A O 1
ATOM 3758 N N . GLY A 1 490 ? 24.242 5.019 -14.132 1.00 94.69 490 GLY A N 1
ATOM 3759 C CA . GLY A 1 490 ? 23.182 5.086 -15.127 1.00 94.69 490 GLY A CA 1
ATOM 3760 C C . GLY A 1 490 ? 21.968 4.243 -14.771 1.00 94.69 490 GLY A C 1
ATOM 3761 O O . GLY A 1 490 ? 21.586 4.104 -13.607 1.00 94.69 490 GLY A O 1
ATOM 3762 N N . TRP A 1 491 ? 21.325 3.695 -15.798 1.00 97.12 491 TRP A N 1
ATOM 3763 C CA . TRP A 1 491 ? 20.072 2.967 -15.659 1.00 97.12 491 TRP A CA 1
ATOM 3764 C C . TRP A 1 491 ? 20.226 1.505 -16.062 1.00 97.12 491 TRP A C 1
ATOM 3766 O O . TRP A 1 491 ? 20.732 1.191 -17.139 1.00 97.12 491 TRP A O 1
ATOM 3776 N N . PHE A 1 492 ? 19.757 0.608 -15.197 1.00 98.31 492 PHE A N 1
ATOM 3777 C CA . PHE A 1 492 ? 19.736 -0.831 -15.423 1.00 98.31 492 PHE A CA 1
ATOM 3778 C C . PHE A 1 492 ? 18.314 -1.360 -15.269 1.00 98.31 492 PHE A C 1
ATOM 3780 O O . PHE A 1 492 ? 17.600 -0.967 -14.343 1.00 98.31 492 PHE A O 1
ATOM 3787 N N . ILE A 1 493 ? 17.924 -2.274 -16.157 1.00 98.62 493 ILE A N 1
ATOM 3788 C CA . ILE A 1 493 ? 16.615 -2.926 -16.145 1.00 98.62 493 ILE A CA 1
ATOM 3789 C C . ILE A 1 493 ? 16.735 -4.447 -16.194 1.00 98.62 493 ILE A C 1
ATOM 3791 O O . ILE A 1 493 ? 17.629 -4.996 -16.845 1.00 98.62 493 ILE A O 1
ATOM 3795 N N . ASP A 1 494 ? 15.796 -5.117 -15.537 1.00 98.00 494 ASP A N 1
ATOM 3796 C CA . ASP A 1 494 ? 15.707 -6.575 -15.477 1.00 98.00 494 ASP A CA 1
ATOM 3797 C C . ASP A 1 494 ? 14.243 -7.043 -15.343 1.00 98.00 494 ASP A C 1
ATOM 3799 O O . ASP A 1 494 ? 13.367 -6.252 -14.981 1.00 98.00 494 ASP A O 1
ATOM 3803 N N . ASP A 1 495 ? 13.970 -8.318 -15.636 1.00 95.25 495 ASP A N 1
ATOM 3804 C CA . ASP A 1 495 ? 12.670 -8.989 -15.448 1.00 95.25 495 ASP A CA 1
ATOM 3805 C C . ASP A 1 495 ? 11.457 -8.188 -15.988 1.00 95.25 495 ASP A C 1
ATOM 3807 O O . ASP A 1 495 ? 10.480 -7.913 -15.278 1.00 95.25 495 ASP A O 1
ATOM 3811 N N . VAL A 1 496 ? 11.512 -7.795 -17.264 1.00 97.44 496 VAL A N 1
ATOM 3812 C CA . VAL A 1 496 ? 10.460 -7.022 -17.943 1.00 97.44 496 VAL A CA 1
ATOM 3813 C C . VAL A 1 496 ? 9.276 -7.921 -18.285 1.00 97.44 496 VAL A C 1
ATOM 3815 O O . VAL A 1 496 ? 9.430 -8.972 -18.906 1.00 97.44 496 VAL A O 1
ATOM 3818 N N . SER A 1 497 ? 8.058 -7.500 -17.952 1.00 93.94 497 SER A N 1
ATOM 3819 C CA . SER A 1 497 ? 6.854 -8.275 -18.244 1.00 93.94 497 SER A CA 1
ATOM 3820 C C . SER A 1 497 ? 5.610 -7.437 -18.511 1.00 93.94 497 SER A C 1
ATOM 3822 O O . SER A 1 497 ? 5.436 -6.356 -17.955 1.00 93.94 497 SER A O 1
ATOM 3824 N N . LEU A 1 498 ? 4.707 -7.979 -19.333 1.00 91.56 498 LEU A N 1
ATOM 3825 C CA . LEU A 1 498 ? 3.327 -7.513 -19.450 1.00 91.56 498 LEU A CA 1
ATOM 3826 C C . LEU A 1 498 ? 2.357 -8.608 -19.003 1.00 91.56 498 LEU A C 1
ATOM 3828 O O . LEU A 1 498 ? 2.480 -9.768 -19.402 1.00 91.56 498 LEU A O 1
ATOM 3832 N N . SER A 1 499 ? 1.360 -8.229 -18.209 1.00 85.44 499 SER A N 1
ATOM 3833 C CA . SER A 1 499 ? 0.302 -9.123 -17.713 1.00 85.44 499 SER A CA 1
ATOM 3834 C C . SER A 1 499 ? -1.054 -8.417 -17.688 1.00 85.44 499 SER A C 1
ATOM 3836 O O . SER A 1 499 ? -1.084 -7.189 -17.641 1.00 85.44 499 SER A O 1
ATOM 3838 N N . ASN A 1 500 ? -2.148 -9.185 -17.761 1.00 74.69 500 ASN A N 1
ATOM 3839 C CA . ASN A 1 500 ? -3.525 -8.667 -17.695 1.00 74.69 500 ASN A CA 1
ATOM 3840 C C . ASN A 1 500 ? -3.972 -8.286 -16.286 1.00 74.69 500 ASN A C 1
ATOM 3842 O O . ASN A 1 500 ? -3.639 -9.043 -15.344 1.00 74.69 500 ASN A O 1
#